Protein AF-A0A077ZBS2-F1 (afdb_monomer)

Mean predicted aligned error: 21.0 Å

pLDDT: mean 83.98, std 20.36, range [21.75, 98.75]

Secondary structure (DSSP, 8-state):
--------------------------------------TTGGGTS-S--TT-TT----BTTB--SSPPPGGGEEE-TTSS-EEEHHHHHHHHHHHHHHHHTT--EEEEE----HHHHHHHHHHHHHHHHHHH---HHHHHHHHTTTSPPTT--GGGGT-EEEEEEHHHHHH-TT--S-GGGGGSHHHHHHHHHGGGGTEEEEE-TT-HHHHSS--EEEEEEE----HHHHHHHHHHH------S-------HHHHHHHHHHHHHHHHHHH---HHHHHHHHHHHHTTTTSHHHHHH--SS-PBP-TT--EEEEEEEEEETTEEEEEEEEEE--SSHHHHHHHHHHHHHH--SS-TTTTHHHHT-SSHHHHHHHHHHTT--S-TTHHHHHHTSTTGGGSTTS---------GGGTT-BPPPGGGGGS--EEETTEEE-EEEE---HHHHTSB--SEEEE--SS---HHHHHHHHHH-SS-EEEEEE-SSS-THHHHHHHHHHHHHT-SEEEEPSS--HHHHHHHHTT--S-EEEEE-STT---HHHHHTT--EEEE--GGGHHHHHHHHHHH-TTS-EEEE--SSHHHHHHHHHTT-SEEEE-PPPHHHHHHHHHHHHHHHHHHHTT-

Foldseek 3Di:
DDDDDDDDDDDDDDDDDDDDDDDDDDDDDDDDPDPDPPPPLVVLFPPDDCPPLQNDDFAQVHFAPDFDDPVQWDDAPVNPAIFGVVQRVLVVVVQVVLVVVVFRKDWPYFADALVRLVVVLVVQLVCCCVVVVDDSVVSNVVSVQPRPHRRRDPSRSSFKIFMGGPVLCVVCVPPSWDLVSCVPPSLVVCQVCVVVSQKHQPADDPCCVPRVHHRTSRIIGGHPRDVSNVVVVVCVVPVPPDDPPDPPLQPLVSLCVVCLVLLVVLCVVQVFFSLLLVLQLCVQCVSLPNCCCVVQVQSRQAADDDPADWDWDWDWAQDPNDTDIDITTGGGDPHNSVNSVVVSVCLCQPDPVDRCLNVQLSPDLALLSNLVSCLVSCVGPDNCRSVSSVPDPCRCSRVPVPPCPPDDDDPVQPLAFEDDPLLVLFQADQFPNQGFSEEEEDLDLVNQLRYPHQEYEDDDPDADDLVSLLSSLVSHPHAYEEEQEEPVRFDPSSLVSLLSSVVSPHQEYEYEPPYDLNRLLSNQVRHPHAYEYEDQALPDPCVSNVVSRHQEYEYDNAPCQLVSLLSVCVVPVPRAYEYAQDDDSVSNNSNSVSPHNHYYYYTDDPVVSVVVVVVVVVVVVVVVVVD

Radius of gyration: 32.4 Å; Cα contacts (8 Å, |Δi|>4): 989; chains: 1; bounding box: 86×90×88 Å

Organism: Trichuris trichiura (NCBI:txid36087)

InterPro domains:
  IPR002901 Mannosyl-glycoprotein endo-beta-N-acetylglucosamidase-like domain [PF01832] (260-391)
  IPR002901 Mannosyl-glycoprotein endo-beta-N-acetylglucosamidase-like domain [SM00047] (241-404)
  IPR003709 D-alanyl-D-alanine carboxypeptidase-like, core domain [PF02557] (81-223)
  IPR009045 Peptidase M74/Hedgehog-like, zinc-binding domain superfamily [G3DSA:3.30.1380.10] (25-236)
  IPR009045 Peptidase M74/Hedgehog-like, zinc-binding domain superfamily [SSF55166] (77-223)
  IPR013785 Aldolase-type TIM barrel [G3DSA:3.20.20.70] (489-603)
  IPR051056 Glycosyl Hydrolase Family 73 [PTHR33308] (116-391)
  IPR058193 D-alanyl-D-alanine carboxypeptidase/YodJ, core domain [cd14852] (56-223)

Nearest PDB structures (foldseek):
  5t1q-assembly4_D  TM=8.825E-01  e=8.436E-10  Staphylococcus aureus subsp. aureus NCTC 8325
  7qfu-assembly1_A  TM=8.428E-01  e=2.401E-10  Enterococcus faecalis
  5t1q-assembly1_A  TM=7.870E-01  e=9.410E-10  Staphylococcus aureus subsp. aureus NCTC 8325
  5t1q-assembly3_C  TM=7.634E-01  e=5.709E-09  Staphylococcus aureus subsp. aureus NCTC 8325
  2ze3-assembly1_A-2  TM=6.224E-01  e=8.104E-05  Deinococcus ficus

Structure (mmCIF, N/CA/C/O backbone):
data_AF-A0A077ZBS2-F1
#
_entry.id   AF-A0A077ZBS2-F1
#
loop_
_atom_site.group_PDB
_atom_site.id
_atom_site.type_symbol
_atom_site.label_atom_id
_atom_site.label_alt_id
_atom_site.label_comp_id
_atom_site.label_asym_id
_atom_site.label_entity_id
_atom_site.label_seq_id
_atom_site.pdbx_PDB_ins_code
_atom_site.Cartn_x
_atom_site.Cartn_y
_atom_site.Cartn_z
_atom_site.occupancy
_atom_site.B_iso_or_equiv
_atom_site.auth_seq_id
_atom_site.auth_comp_id
_atom_site.auth_asym_id
_atom_site.auth_atom_id
_atom_site.pdbx_PDB_model_num
ATOM 1 N N . MET A 1 1 ? 46.038 -53.510 47.539 1.00 39.44 1 MET A N 1
ATOM 2 C CA . MET A 1 1 ? 45.822 -54.954 47.309 1.00 39.44 1 MET A CA 1
ATOM 3 C C . MET A 1 1 ? 44.374 -55.144 46.919 1.00 39.44 1 MET A C 1
ATOM 5 O O . MET A 1 1 ? 43.534 -54.918 47.767 1.00 39.44 1 MET A O 1
ATOM 9 N N . PHE A 1 2 ? 44.117 -55.435 45.649 1.00 35.22 2 PHE A N 1
ATOM 10 C CA . PHE A 1 2 ? 43.064 -56.313 45.121 1.00 35.22 2 PHE A CA 1
ATOM 11 C C . PHE A 1 2 ? 43.125 -56.133 43.606 1.00 35.22 2 PHE A C 1
ATOM 13 O O . PHE A 1 2 ? 42.607 -55.172 43.049 1.00 35.22 2 PHE A O 1
ATOM 20 N N . GLY A 1 3 ? 43.905 -57.006 42.976 1.00 30.44 3 GLY A N 1
ATOM 21 C CA . GLY A 1 3 ? 43.843 -57.220 41.541 1.00 30.44 3 GLY A CA 1
ATOM 22 C C . GLY A 1 3 ? 42.820 -58.306 41.233 1.00 30.44 3 GLY A C 1
ATOM 23 O O . GLY A 1 3 ? 42.600 -59.183 42.061 1.00 30.44 3 GLY A O 1
ATOM 24 N N . MET A 1 4 ? 42.250 -58.247 40.036 1.00 32.66 4 MET A N 1
ATOM 25 C CA . MET A 1 4 ? 41.987 -59.394 39.164 1.00 32.66 4 MET A CA 1
ATOM 26 C C . MET A 1 4 ? 41.850 -58.826 37.744 1.00 32.66 4 MET A C 1
ATOM 28 O O . MET A 1 4 ? 41.100 -57.881 37.546 1.00 32.66 4 MET A O 1
ATOM 32 N N . THR A 1 5 ? 42.764 -59.104 36.819 1.00 33.19 5 THR A N 1
ATOM 33 C CA . THR A 1 5 ? 42.961 -60.310 35.987 1.00 33.19 5 THR A CA 1
ATOM 34 C C . THR A 1 5 ? 42.379 -60.084 34.593 1.00 33.19 5 THR A C 1
ATOM 36 O O . THR A 1 5 ? 41.222 -59.724 34.416 1.00 33.19 5 THR A O 1
ATOM 39 N N . ALA A 1 6 ? 43.264 -60.288 33.624 1.00 26.20 6 ALA A N 1
ATOM 40 C CA . ALA A 1 6 ? 43.122 -60.102 32.196 1.00 26.20 6 ALA A CA 1
ATOM 41 C C . ALA A 1 6 ? 42.050 -60.979 31.530 1.00 26.20 6 ALA A C 1
ATOM 43 O O . ALA A 1 6 ? 41.857 -62.132 31.911 1.00 26.20 6 ALA A O 1
ATOM 44 N N . TYR A 1 7 ? 41.510 -60.469 30.421 1.00 33.09 7 TYR A N 1
ATOM 45 C CA . TYR A 1 7 ? 41.314 -61.261 29.210 1.00 33.09 7 TYR A CA 1
ATOM 46 C C . TYR A 1 7 ? 41.851 -60.483 28.007 1.00 33.09 7 TYR A C 1
ATOM 48 O O . TYR A 1 7 ? 41.494 -59.335 27.756 1.00 33.09 7 TYR A O 1
ATOM 56 N N . SER A 1 8 ? 42.768 -61.139 27.313 1.00 26.06 8 SER A N 1
ATOM 57 C CA . SER A 1 8 ? 43.340 -60.803 26.021 1.00 26.06 8 SER A CA 1
ATOM 58 C C . SER A 1 8 ? 42.460 -61.365 24.902 1.00 26.06 8 SER A C 1
ATOM 60 O O . SER A 1 8 ? 41.898 -62.445 25.061 1.00 26.06 8 SER A O 1
ATOM 62 N N . LEU A 1 9 ? 42.407 -60.684 23.754 1.00 34.00 9 LEU A N 1
ATOM 63 C CA . LEU A 1 9 ? 42.517 -61.303 22.426 1.00 34.00 9 LEU A CA 1
ATOM 64 C C . LEU A 1 9 ? 42.665 -60.220 21.349 1.00 34.00 9 LEU A C 1
ATOM 66 O O . LEU A 1 9 ? 41.910 -59.257 21.270 1.00 34.00 9 LEU A O 1
ATOM 70 N N . PHE A 1 10 ? 43.721 -60.405 20.569 1.00 29.02 10 PHE A N 1
ATOM 71 C CA . PHE A 1 10 ? 44.220 -59.579 19.484 1.00 29.02 10 PHE A CA 1
ATOM 72 C C . PHE A 1 10 ? 43.333 -59.675 18.237 1.00 29.02 10 PHE A C 1
ATOM 74 O O . PHE A 1 10 ? 42.985 -60.783 17.849 1.00 29.02 10 PHE A O 1
ATOM 81 N N . TYR A 1 11 ? 43.119 -58.553 17.544 1.00 34.97 11 TYR A N 1
ATOM 82 C CA . TYR A 1 11 ? 43.213 -58.474 16.081 1.00 34.97 11 TYR A CA 1
ATOM 83 C C . TYR A 1 11 ? 43.724 -57.088 15.661 1.00 34.97 11 TYR A C 1
ATOM 85 O O . TYR A 1 11 ? 43.538 -56.085 16.344 1.00 34.97 11 TYR A O 1
ATOM 93 N N . SER A 1 12 ? 44.457 -57.104 14.556 1.00 28.23 12 SER A N 1
ATOM 94 C CA . SER A 1 12 ? 45.503 -56.184 14.123 1.00 28.23 12 SER A CA 1
ATOM 95 C C . SER A 1 12 ? 45.030 -55.205 13.031 1.00 28.23 12 SER A C 1
ATOM 97 O O . SER A 1 12 ? 44.610 -55.668 11.980 1.00 28.23 12 SER A O 1
ATOM 99 N N . THR A 1 13 ? 45.239 -53.892 13.263 1.00 32.81 13 THR A N 1
ATOM 100 C CA . THR A 1 13 ? 45.913 -52.874 12.385 1.00 32.81 13 THR A CA 1
ATOM 101 C C . THR A 1 13 ? 45.303 -52.416 11.033 1.00 32.81 13 THR A C 1
ATOM 103 O O . THR A 1 13 ? 44.650 -53.216 10.379 1.00 32.81 13 THR A O 1
ATOM 106 N N . PRO A 1 14 ? 45.735 -51.262 10.454 1.00 39.12 14 PRO A N 1
ATOM 107 C CA . PRO A 1 14 ? 45.693 -49.874 10.956 1.00 39.12 14 PRO A CA 1
ATOM 108 C C . PRO A 1 14 ? 45.236 -48.844 9.868 1.00 39.12 14 PRO A C 1
ATOM 110 O O . PRO A 1 14 ? 45.044 -49.211 8.716 1.00 39.12 14 PRO A O 1
ATOM 113 N N . ALA A 1 15 ? 45.222 -47.550 10.242 1.00 28.50 15 ALA A N 1
ATOM 114 C CA . ALA A 1 15 ? 45.200 -46.325 9.406 1.00 28.50 15 ALA A CA 1
ATOM 115 C C . ALA A 1 15 ? 43.906 -46.074 8.591 1.00 28.50 15 ALA A C 1
ATOM 117 O O . ALA A 1 15 ? 43.423 -46.944 7.888 1.00 28.50 15 ALA A O 1
ATOM 118 N N . GLU A 1 16 ? 43.249 -44.917 8.662 1.00 32.91 16 GLU A N 1
ATOM 119 C CA . GLU A 1 16 ? 43.798 -43.562 8.599 1.00 32.91 16 GLU A CA 1
ATOM 120 C C . GLU A 1 16 ? 42.868 -42.557 9.308 1.00 32.91 16 GLU A C 1
ATOM 122 O O . GLU A 1 16 ? 41.674 -42.788 9.500 1.00 32.91 16 GLU A O 1
ATOM 127 N N . SER A 1 17 ? 43.465 -41.457 9.746 1.00 29.67 17 SER A N 1
ATOM 128 C CA . SER A 1 17 ? 42.877 -40.338 10.473 1.00 29.67 17 SER A CA 1
ATOM 129 C C . SER A 1 17 ? 41.905 -39.505 9.635 1.00 29.67 17 SER A C 1
ATOM 131 O O . SER A 1 17 ? 42.261 -39.100 8.537 1.00 29.67 17 SER A O 1
ATOM 133 N N . ASP A 1 18 ? 40.766 -39.125 10.215 1.00 35.59 18 ASP A N 1
ATOM 134 C CA . ASP A 1 18 ? 40.392 -37.709 10.314 1.00 35.59 18 ASP A CA 1
ATOM 135 C C . ASP A 1 18 ? 39.262 -37.502 11.327 1.00 35.59 18 ASP A C 1
ATOM 137 O O . ASP A 1 18 ? 38.166 -38.055 11.238 1.00 35.59 18 ASP A O 1
ATOM 141 N N . ALA A 1 19 ? 39.558 -36.682 12.332 1.00 28.70 19 ALA A N 1
ATOM 142 C CA . ALA A 1 19 ? 38.617 -36.255 13.348 1.00 28.70 19 ALA A CA 1
ATOM 143 C C . ALA A 1 19 ? 37.724 -35.137 12.789 1.00 28.70 19 ALA A C 1
ATOM 145 O O . ALA A 1 19 ? 38.180 -34.010 12.590 1.00 28.70 19 ALA A O 1
ATOM 146 N N . LYS A 1 20 ? 36.427 -35.411 12.612 1.00 34.09 20 LYS A N 1
ATOM 147 C CA . LYS A 1 20 ? 35.388 -34.374 12.590 1.00 34.09 20 LYS A CA 1
ATOM 148 C C . LYS A 1 20 ? 34.246 -34.729 13.535 1.00 34.09 20 LYS A C 1
ATOM 150 O O . LYS A 1 20 ? 33.826 -35.873 13.659 1.00 34.09 20 LYS A O 1
ATOM 155 N N . LYS A 1 21 ? 33.850 -33.679 14.244 1.00 31.25 21 LYS A N 1
ATOM 156 C CA . LYS A 1 21 ? 32.998 -33.613 15.423 1.00 31.25 21 LYS A CA 1
ATOM 157 C C . LYS A 1 21 ? 31.549 -34.034 15.158 1.00 31.25 21 LYS A C 1
ATOM 159 O O . LYS A 1 21 ? 30.975 -33.680 14.137 1.00 31.25 21 LYS A O 1
ATOM 164 N N . GLU A 1 22 ? 31.016 -34.706 16.177 1.00 31.64 22 GLU A N 1
ATOM 165 C CA . GLU A 1 22 ? 29.666 -34.587 16.750 1.00 31.64 22 GLU A CA 1
ATOM 166 C C . GLU A 1 22 ? 28.455 -34.833 15.835 1.00 31.64 22 GLU A C 1
ATOM 168 O O . GLU A 1 22 ? 27.811 -33.937 15.303 1.00 31.64 22 GLU A O 1
ATOM 173 N N . THR A 1 23 ? 28.136 -36.127 15.743 1.00 25.89 23 THR A N 1
ATOM 174 C CA . THR A 1 23 ? 26.829 -36.750 16.033 1.00 25.89 23 THR A CA 1
ATOM 175 C C . THR A 1 23 ? 25.601 -35.840 16.158 1.00 25.89 23 THR A C 1
ATOM 177 O O . THR A 1 23 ? 25.339 -35.270 17.215 1.00 25.89 23 THR A O 1
ATOM 180 N N . ALA A 1 24 ? 24.735 -35.912 15.148 1.00 29.56 24 ALA A N 1
ATOM 181 C CA . ALA A 1 24 ? 23.289 -35.866 15.333 1.00 29.56 24 ALA A CA 1
ATOM 182 C C . ALA A 1 24 ? 22.710 -37.187 14.807 1.00 29.56 24 ALA A C 1
ATOM 184 O O . ALA A 1 24 ? 22.622 -37.420 13.601 1.00 29.56 24 ALA A O 1
ATOM 185 N N . THR A 1 25 ? 22.397 -38.093 15.733 1.00 28.70 25 THR A N 1
ATOM 186 C CA . THR A 1 25 ? 21.787 -39.390 15.441 1.00 28.70 25 THR A CA 1
ATOM 187 C C . THR A 1 25 ? 20.306 -39.212 15.119 1.00 28.70 25 THR A C 1
ATOM 189 O O . THR A 1 25 ? 19.567 -38.513 15.806 1.00 28.70 25 THR A O 1
ATOM 192 N N . THR A 1 26 ? 19.919 -39.896 14.051 1.00 23.81 26 THR A N 1
ATOM 193 C CA . THR A 1 26 ? 18.588 -40.210 13.534 1.00 23.81 26 THR A CA 1
ATOM 194 C C . THR A 1 26 ? 17.472 -40.388 14.567 1.00 23.81 26 THR A C 1
ATOM 196 O O . THR A 1 26 ? 17.553 -41.255 15.435 1.00 23.81 26 THR A O 1
ATOM 199 N N . TYR A 1 27 ? 16.355 -39.690 14.333 1.00 24.30 27 TYR A N 1
ATOM 200 C CA . TYR A 1 27 ? 15.020 -40.140 14.730 1.00 24.30 27 TYR A CA 1
ATOM 201 C C . TYR A 1 27 ? 14.360 -40.870 13.558 1.00 24.30 27 TYR A C 1
ATOM 203 O O . TYR A 1 27 ? 14.103 -40.297 12.500 1.00 24.30 27 TYR A O 1
ATOM 211 N N . SER A 1 28 ? 14.080 -42.150 13.761 1.00 21.75 28 SER A N 1
ATOM 212 C CA . SER A 1 28 ? 13.216 -42.972 12.920 1.00 21.75 28 SER A CA 1
ATOM 213 C C . SER A 1 28 ? 11.785 -42.915 13.456 1.00 21.75 28 SER A C 1
ATOM 215 O O . SER A 1 28 ? 11.540 -43.360 14.574 1.00 21.75 28 SER A O 1
ATOM 217 N N . PHE A 1 29 ? 10.841 -42.424 12.649 1.00 28.64 29 PHE A N 1
ATOM 218 C CA . PHE A 1 29 ? 9.406 -42.614 12.872 1.00 28.64 29 PHE A CA 1
ATOM 219 C C . PHE A 1 29 ? 8.811 -43.422 11.718 1.00 28.64 29 PHE A C 1
ATOM 221 O O . PHE A 1 29 ? 8.926 -43.067 10.544 1.00 28.64 29 PHE A O 1
ATOM 228 N N . GLU A 1 30 ? 8.197 -44.548 12.076 1.00 25.55 30 GLU A N 1
ATOM 229 C CA . GLU A 1 30 ? 7.508 -45.457 11.172 1.00 25.55 30 GLU A CA 1
ATOM 230 C C . GLU A 1 30 ? 6.378 -44.762 10.402 1.00 25.55 30 GLU A C 1
ATOM 232 O O . GLU A 1 30 ? 5.583 -43.989 10.943 1.00 25.55 30 GLU A O 1
ATOM 237 N N . LYS A 1 31 ? 6.264 -45.118 9.117 1.00 24.45 31 LYS A N 1
ATOM 238 C CA . LYS A 1 31 ? 5.138 -44.769 8.248 1.00 24.45 31 LYS A CA 1
ATOM 239 C C . LYS A 1 31 ? 3.832 -45.325 8.823 1.00 24.45 31 LYS A C 1
ATOM 241 O O . LYS A 1 31 ? 3.431 -46.443 8.495 1.00 24.45 31 LYS A O 1
ATOM 246 N N . LYS A 1 32 ? 3.081 -44.508 9.562 1.00 25.30 32 LYS A N 1
ATOM 247 C CA . LYS A 1 32 ? 1.627 -44.687 9.638 1.00 25.30 32 LYS A CA 1
ATOM 248 C C . LYS A 1 32 ? 1.040 -44.349 8.268 1.00 25.30 32 LYS A C 1
ATOM 250 O O . LYS A 1 32 ? 1.039 -43.199 7.840 1.00 25.30 32 LYS A O 1
ATOM 255 N N . LYS A 1 33 ? 0.553 -45.380 7.570 1.00 23.98 33 LYS A N 1
ATOM 256 C CA . LYS A 1 33 ? -0.346 -45.255 6.416 1.00 23.98 33 LYS A CA 1
ATOM 257 C C . LYS A 1 33 ? -1.625 -44.554 6.881 1.00 23.98 33 LYS A C 1
ATOM 259 O O . LYS A 1 33 ? -2.579 -45.209 7.285 1.00 23.98 33 LYS A O 1
ATOM 264 N N . THR A 1 34 ? -1.651 -43.229 6.840 1.00 26.81 34 THR A N 1
ATOM 265 C CA . THR A 1 34 ? -2.895 -42.468 6.920 1.00 26.81 34 THR A CA 1
ATOM 266 C C . THR A 1 34 ? -3.595 -42.576 5.573 1.00 26.81 34 THR A C 1
ATOM 268 O O . THR A 1 34 ? -3.091 -42.184 4.519 1.00 26.81 34 THR A O 1
ATOM 271 N N . THR A 1 35 ? -4.751 -43.221 5.607 1.00 25.19 35 THR A N 1
ATOM 272 C CA . THR A 1 35 ? -5.689 -43.396 4.507 1.00 25.19 35 THR A CA 1
ATOM 273 C C . THR A 1 35 ? -5.979 -42.033 3.885 1.00 25.19 35 THR A C 1
ATOM 275 O O . THR A 1 35 ? -6.612 -41.174 4.496 1.00 25.19 35 THR A O 1
ATOM 278 N N . LYS A 1 36 ? -5.477 -41.819 2.664 1.00 25.41 36 LYS A N 1
ATOM 279 C CA . LYS A 1 36 ? -5.755 -40.627 1.862 1.00 25.41 36 LYS A CA 1
ATOM 280 C C . LYS A 1 36 ? -7.270 -40.485 1.705 1.00 25.41 36 LYS A C 1
ATOM 282 O O . LYS A 1 36 ? -7.872 -41.190 0.899 1.00 25.41 36 LYS A O 1
ATOM 287 N N . LYS A 1 37 ? -7.880 -39.522 2.398 1.00 26.67 37 LYS A N 1
ATOM 288 C CA . LYS A 1 37 ? -9.138 -38.912 1.951 1.00 26.67 37 LYS A CA 1
ATOM 289 C C . LYS A 1 37 ? -8.839 -38.093 0.684 1.00 26.67 37 LYS A C 1
ATOM 291 O O . LYS A 1 37 ? -8.771 -36.876 0.729 1.00 26.67 37 LYS A O 1
ATOM 296 N N . LYS A 1 38 ? -8.600 -38.777 -0.441 1.00 30.08 38 LYS A N 1
ATOM 297 C CA . LYS A 1 38 ? -8.584 -38.184 -1.792 1.00 30.08 38 LYS A CA 1
ATOM 298 C C . LYS A 1 38 ? -9.937 -38.312 -2.508 1.00 30.08 38 LYS A C 1
ATOM 300 O O . LYS A 1 38 ? -10.078 -37.806 -3.608 1.00 30.08 38 LYS A O 1
ATOM 305 N N . ASN A 1 39 ? -10.959 -38.904 -1.885 1.00 32.72 39 ASN A N 1
ATOM 306 C CA . ASN A 1 39 ? -12.158 -39.321 -2.624 1.00 32.72 39 ASN A CA 1
ATOM 307 C C . ASN A 1 39 ? -13.323 -38.316 -2.671 1.00 32.72 39 ASN A C 1
ATOM 309 O O . ASN A 1 39 ? -14.302 -38.618 -3.339 1.00 32.72 39 ASN A O 1
ATOM 313 N N . ALA A 1 40 ? -13.267 -37.155 -2.005 1.00 32.34 40 ALA A N 1
ATOM 314 C CA . ALA A 1 40 ? -14.351 -36.165 -2.121 1.00 32.34 40 ALA A CA 1
ATOM 315 C C . ALA A 1 40 ? -14.147 -35.233 -3.328 1.00 32.34 40 ALA A C 1
ATOM 317 O O . ALA A 1 40 ? -15.024 -35.137 -4.177 1.00 32.34 40 ALA A O 1
ATOM 318 N N . VAL A 1 41 ? -12.956 -34.639 -3.469 1.00 31.73 41 VAL A N 1
ATOM 319 C CA . VAL A 1 41 ? -12.649 -33.726 -4.589 1.00 31.73 41 VAL A CA 1
ATOM 320 C C . VAL A 1 41 ? -12.609 -34.475 -5.926 1.00 31.73 41 VAL A C 1
ATOM 322 O O . VAL A 1 41 ? -13.090 -33.972 -6.929 1.00 31.73 41 VAL A O 1
ATOM 325 N N . GLN A 1 42 ? -12.114 -35.717 -5.944 1.00 34.97 42 GLN A N 1
ATOM 326 C CA . GLN A 1 42 ? -11.968 -36.494 -7.181 1.00 34.97 42 GLN A CA 1
ATOM 327 C C . GLN A 1 42 ? -13.301 -37.000 -7.760 1.00 34.97 42 GLN A C 1
ATOM 329 O O . GLN A 1 42 ? -13.344 -37.369 -8.925 1.00 34.97 42 GLN A O 1
ATOM 334 N N . LYS A 1 43 ? -14.384 -37.016 -6.967 1.00 32.91 43 LYS A N 1
ATOM 335 C CA . LYS A 1 43 ? -15.714 -37.483 -7.404 1.00 32.91 43 LYS A CA 1
ATOM 336 C C . LYS A 1 43 ? -16.548 -36.393 -8.093 1.00 32.91 43 LYS A C 1
ATOM 338 O O . LYS A 1 43 ? -17.609 -36.694 -8.622 1.00 32.91 43 LYS A O 1
ATOM 343 N N . ALA A 1 44 ? -16.071 -35.152 -8.030 1.00 39.00 44 ALA A N 1
ATOM 344 C CA . ALA A 1 44 ? -16.718 -33.944 -8.534 1.00 39.00 44 ALA A CA 1
ATOM 345 C C . ALA A 1 44 ? -16.074 -33.425 -9.838 1.00 39.00 44 ALA A C 1
ATOM 347 O O . ALA A 1 44 ? -16.626 -32.564 -10.519 1.00 39.00 44 ALA A O 1
ATOM 348 N N . LEU A 1 45 ? -14.895 -33.948 -10.188 1.00 44.38 45 LEU A N 1
ATOM 349 C CA . LEU A 1 45 ? -14.229 -33.632 -11.445 1.00 44.38 45 LEU A CA 1
ATOM 350 C C . LEU A 1 45 ? -14.933 -34.384 -12.585 1.00 44.38 45 LEU A C 1
ATOM 352 O O . LEU A 1 45 ? -15.212 -35.573 -12.409 1.00 44.38 45 LEU A O 1
ATOM 356 N N . PRO A 1 46 ? -15.211 -33.752 -13.743 1.00 51.59 46 PRO A N 1
ATOM 357 C CA . PRO A 1 46 ? -15.571 -34.500 -14.938 1.00 51.59 46 PRO A CA 1
ATOM 358 C C . PRO A 1 46 ? -14.480 -35.534 -15.223 1.00 51.59 46 PRO A C 1
ATOM 360 O O . PRO A 1 46 ? -13.296 -35.276 -14.963 1.00 51.59 46 PRO A O 1
ATOM 363 N N . ASP A 1 47 ? -14.878 -36.687 -15.768 1.00 58.50 47 ASP A N 1
ATOM 364 C CA . ASP A 1 47 ? -13.924 -37.609 -16.378 1.00 58.50 47 ASP A CA 1
ATOM 365 C C . ASP A 1 47 ? -13.113 -36.802 -17.394 1.00 58.50 47 ASP A C 1
ATOM 367 O O . ASP A 1 47 ? -13.640 -36.308 -18.388 1.00 58.50 47 ASP A O 1
ATOM 371 N N . SER A 1 48 ? -11.848 -36.588 -17.064 1.00 57.91 48 SER A N 1
ATOM 372 C CA . SER A 1 48 ? -10.933 -35.729 -17.801 1.00 57.91 48 SER A CA 1
ATOM 373 C C . SER A 1 48 ? -9.633 -36.489 -17.975 1.00 57.91 48 SER A C 1
ATOM 375 O O . SER A 1 48 ? -9.112 -37.115 -17.044 1.00 57.91 48 SER A O 1
ATOM 377 N N . ASN A 1 49 ? -9.122 -36.474 -19.195 1.00 64.25 49 ASN A N 1
ATOM 378 C CA . ASN A 1 49 ? -7.805 -36.977 -19.517 1.00 64.25 49 ASN A CA 1
ATOM 379 C C . ASN A 1 49 ? -6.856 -35.781 -19.587 1.00 64.25 49 ASN A C 1
ATOM 381 O O . ASN A 1 49 ? -7.171 -34.764 -20.192 1.00 64.25 49 ASN A O 1
ATOM 385 N N . ALA A 1 50 ? -5.654 -35.904 -19.025 1.00 65.38 50 ALA A N 1
ATOM 386 C CA . ALA A 1 50 ? -4.622 -34.878 -19.192 1.00 65.38 50 ALA A CA 1
ATOM 387 C C . ALA A 1 50 ? -4.281 -34.613 -20.678 1.00 65.38 50 ALA A C 1
ATOM 389 O O . ALA A 1 50 ? -3.714 -33.576 -20.997 1.00 65.38 50 ALA A O 1
ATOM 390 N N . ASN A 1 51 ? -4.654 -35.537 -21.572 1.00 69.50 51 ASN A N 1
ATOM 391 C CA . ASN A 1 51 ? -4.521 -35.414 -23.023 1.00 69.50 51 ASN A CA 1
ATOM 392 C C . ASN A 1 51 ? -5.756 -34.809 -23.719 1.00 69.50 51 ASN A C 1
ATOM 394 O O . ASN A 1 51 ? -5.813 -34.810 -24.951 1.00 69.50 51 ASN A O 1
ATOM 398 N N . ASP A 1 52 ? -6.767 -34.350 -22.977 1.00 82.50 52 ASP A N 1
ATOM 399 C CA . ASP A 1 52 ? -7.926 -33.692 -23.575 1.00 82.50 52 ASP A CA 1
ATOM 400 C C . ASP A 1 52 ? -7.484 -32.408 -24.278 1.00 82.50 52 ASP A C 1
ATOM 402 O O . ASP A 1 52 ? -6.673 -31.632 -23.769 1.00 82.50 52 ASP A O 1
ATOM 406 N N . TRP A 1 53 ? -8.034 -32.169 -25.468 1.00 85.94 53 TRP A N 1
ATOM 407 C CA . TRP A 1 53 ? -7.623 -31.058 -26.329 1.00 85.94 53 TRP A CA 1
ATOM 408 C C . TRP A 1 53 ? -7.762 -29.687 -25.649 1.00 85.94 53 TRP A C 1
ATOM 410 O O . TRP A 1 53 ? -6.990 -28.781 -25.945 1.00 85.94 53 TRP A O 1
ATOM 420 N N . ASN A 1 54 ? -8.715 -29.547 -24.724 1.00 86.00 54 ASN A N 1
ATOM 421 C CA . ASN A 1 54 ? -8.970 -28.335 -23.947 1.00 86.00 54 ASN A CA 1
ATOM 422 C C . ASN A 1 54 ? -8.173 -28.258 -22.631 1.00 86.00 54 ASN A C 1
ATOM 424 O O . ASN A 1 54 ? -8.285 -27.265 -21.921 1.00 86.00 54 ASN A O 1
ATOM 428 N N . LEU A 1 55 ? -7.399 -29.291 -22.280 1.00 85.75 55 LEU A N 1
ATOM 429 C CA . LEU A 1 55 ? -6.535 -29.332 -21.092 1.00 85.75 55 LEU A CA 1
ATOM 430 C C . LEU A 1 55 ? -5.043 -29.285 -21.447 1.00 85.75 55 LEU A C 1
ATOM 432 O O . LEU A 1 55 ? -4.196 -29.449 -20.569 1.00 85.75 55 LEU A O 1
ATOM 436 N N . VAL A 1 56 ? -4.716 -29.023 -22.720 1.00 87.81 56 VAL A N 1
ATOM 437 C CA . VAL A 1 56 ? -3.337 -28.788 -23.155 1.00 87.81 56 VAL A CA 1
ATOM 438 C C . VAL A 1 56 ? -2.712 -27.671 -22.317 1.00 87.81 56 VAL A C 1
ATOM 440 O O . VAL A 1 56 ? -3.214 -26.546 -22.271 1.00 87.81 56 VAL A O 1
ATOM 443 N N . LEU A 1 57 ? -1.616 -28.005 -21.638 1.00 88.25 57 LEU A N 1
ATOM 444 C CA . LEU A 1 57 ? -0.895 -27.088 -20.770 1.00 88.25 57 LEU A CA 1
ATOM 445 C C . LEU A 1 57 ? 0.247 -26.446 -21.552 1.00 88.25 57 LEU A C 1
ATOM 447 O O . LEU A 1 57 ? 1.223 -27.111 -21.893 1.00 88.25 57 LEU A O 1
ATOM 451 N N . VAL A 1 58 ? 0.136 -25.144 -21.791 1.00 89.69 58 VAL A N 1
ATOM 452 C CA . VAL A 1 58 ? 1.185 -24.325 -22.403 1.00 89.69 58 VAL A CA 1
ATOM 453 C C . VAL A 1 58 ? 1.530 -23.199 -21.428 1.00 89.69 58 VAL A C 1
ATOM 455 O O . VAL A 1 58 ? 0.685 -22.749 -20.662 1.00 89.69 58 VAL A O 1
ATOM 458 N N . GLY A 1 59 ? 2.793 -22.799 -21.369 1.00 88.81 59 GLY A N 1
ATOM 459 C CA . GLY A 1 59 ? 3.261 -21.730 -20.483 1.00 88.81 59 GLY A CA 1
ATOM 460 C C . GLY A 1 59 ? 4.773 -21.795 -20.301 1.00 88.81 59 GLY A C 1
ATOM 461 O O . GLY A 1 59 ? 5.392 -22.688 -20.865 1.00 88.81 59 GLY A O 1
ATOM 462 N N . PRO A 1 60 ? 5.403 -20.958 -19.458 1.00 85.12 60 PRO A N 1
ATOM 463 C CA . PRO A 1 60 ? 6.867 -20.810 -19.399 1.00 85.12 60 PRO A CA 1
ATOM 464 C C . PRO A 1 60 ? 7.679 -22.099 -19.169 1.00 85.12 60 PRO A C 1
ATOM 466 O O . PRO A 1 60 ? 8.863 -22.154 -19.485 1.00 85.12 60 PRO A O 1
ATOM 469 N N . LYS A 1 61 ? 7.059 -23.145 -18.605 1.00 86.62 61 LYS A N 1
ATOM 470 C CA . LYS A 1 61 ? 7.678 -24.462 -18.359 1.00 86.62 61 LYS A CA 1
ATOM 471 C C . LYS A 1 61 ? 7.199 -25.563 -19.316 1.00 86.62 61 LYS A C 1
ATOM 473 O O . LYS A 1 61 ? 7.737 -26.664 -19.268 1.00 86.62 61 LYS A O 1
ATOM 478 N N . ASN A 1 62 ? 6.203 -25.289 -20.159 1.00 89.19 62 ASN A N 1
ATOM 479 C CA . ASN A 1 62 ? 5.544 -26.263 -21.027 1.00 89.19 62 ASN A CA 1
ATOM 480 C C . ASN A 1 62 ? 5.423 -25.687 -22.443 1.00 89.19 62 ASN A C 1
ATOM 482 O O . ASN A 1 62 ? 4.559 -24.854 -22.718 1.00 89.19 62 ASN A O 1
ATOM 486 N N . LYS A 1 63 ? 6.314 -26.126 -23.336 1.00 92.62 63 LYS A N 1
ATOM 487 C CA . LYS A 1 63 ? 6.270 -25.759 -24.753 1.00 92.62 63 LYS A CA 1
ATOM 488 C C . LYS A 1 63 ? 5.115 -26.488 -25.437 1.00 92.62 63 LYS A C 1
ATOM 490 O O . LYS A 1 63 ? 4.908 -27.671 -25.178 1.00 92.62 63 LYS A O 1
ATOM 495 N N . ILE A 1 64 ? 4.404 -25.812 -26.331 1.00 92.50 64 ILE A N 1
ATOM 496 C CA . ILE A 1 64 ? 3.367 -26.431 -27.151 1.00 92.50 64 ILE A CA 1
ATOM 497 C C . ILE A 1 64 ? 3.974 -27.519 -28.049 1.00 92.50 64 ILE A C 1
ATOM 499 O O . ILE A 1 64 ? 4.991 -27.304 -28.711 1.00 92.50 64 ILE A O 1
ATOM 503 N N . GLU A 1 65 ? 3.351 -28.698 -28.066 1.00 88.38 65 GLU A N 1
ATOM 504 C CA . GLU A 1 65 ? 3.776 -29.813 -28.923 1.00 88.38 65 GLU A CA 1
ATOM 505 C C . GLU A 1 65 ? 3.280 -29.649 -30.365 1.00 88.38 65 GLU A C 1
ATOM 507 O O . GLU A 1 65 ? 3.999 -29.959 -31.316 1.0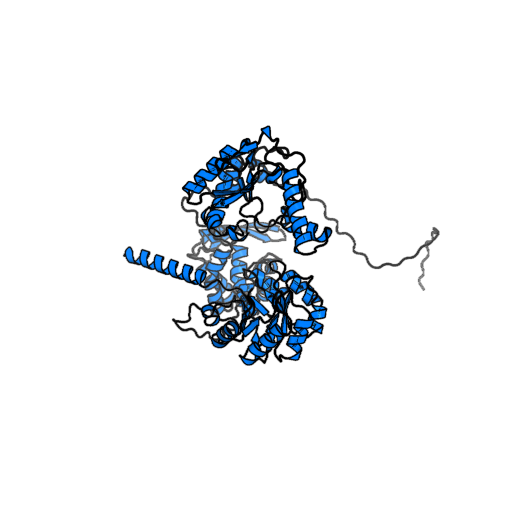0 88.38 65 GLU A O 1
ATOM 512 N N . LYS A 1 66 ? 2.042 -29.168 -30.529 1.00 88.62 66 LYS A N 1
ATOM 513 C CA . LYS A 1 66 ? 1.391 -28.949 -31.821 1.00 88.62 66 LYS A CA 1
ATOM 514 C C . LYS A 1 66 ? 0.407 -27.783 -31.730 1.00 88.62 66 LYS A C 1
ATOM 516 O O . LYS A 1 66 ? -0.441 -27.766 -30.841 1.00 88.62 66 LYS A O 1
ATOM 521 N N . GLU A 1 67 ? 0.505 -26.848 -32.668 1.00 91.50 67 GLU A N 1
ATOM 522 C CA . GLU A 1 67 ? -0.453 -25.749 -32.821 1.00 91.50 67 GLU A CA 1
ATOM 523 C C . GLU A 1 67 ? -1.819 -26.254 -33.300 1.00 91.50 67 GLU A C 1
ATOM 525 O O . GLU A 1 67 ? -1.928 -27.315 -33.932 1.00 91.50 67 GLU A O 1
ATOM 530 N N . VAL A 1 68 ? -2.871 -25.480 -33.024 1.00 91.62 68 VAL A N 1
ATOM 531 C CA . VAL A 1 68 ? -4.171 -25.718 -33.663 1.00 91.62 68 VAL A CA 1
ATOM 532 C C . VAL A 1 68 ? -4.006 -25.617 -35.181 1.00 91.62 68 VAL A C 1
ATOM 534 O O . VAL A 1 68 ? -3.328 -24.728 -35.693 1.00 91.62 68 VAL A O 1
ATOM 537 N N . ALA A 1 69 ? -4.574 -26.575 -35.914 1.00 90.31 69 ALA A N 1
ATOM 538 C CA . ALA A 1 69 ? -4.461 -26.573 -37.366 1.00 90.31 69 ALA A CA 1
ATOM 539 C C . ALA A 1 69 ? -5.227 -25.381 -37.948 1.00 90.31 69 ALA A C 1
ATOM 541 O O . ALA A 1 69 ? -6.337 -25.093 -37.507 1.00 90.31 69 ALA A O 1
ATOM 542 N N . GLU A 1 70 ? -4.692 -24.756 -38.995 1.00 91.06 70 GLU A N 1
ATOM 543 C CA . GLU A 1 70 ? -5.345 -23.632 -39.683 1.00 91.06 70 GLU A CA 1
ATOM 544 C C . GLU A 1 70 ? -6.780 -23.976 -40.124 1.00 91.06 70 GLU A C 1
ATOM 546 O O . GLU A 1 70 ? -7.696 -23.175 -39.979 1.00 91.06 70 GLU A O 1
ATOM 551 N N . SER A 1 71 ? -7.020 -25.226 -40.541 1.00 93.25 71 SER A N 1
ATOM 552 C CA . SER A 1 71 ? -8.350 -25.734 -40.908 1.00 93.25 71 SER A CA 1
ATOM 553 C C . SER A 1 71 ? -9.344 -25.853 -39.743 1.00 93.25 71 SER A C 1
ATOM 555 O O . SER A 1 71 ? -10.513 -26.145 -39.975 1.00 93.25 71 SER A O 1
ATOM 557 N N . GLN A 1 72 ? -8.879 -25.739 -38.498 1.00 95.31 72 GLN A N 1
ATOM 558 C CA . GLN A 1 72 ? -9.704 -25.761 -37.288 1.00 95.31 72 GLN A CA 1
ATOM 559 C C . GLN A 1 72 ? -9.935 -24.36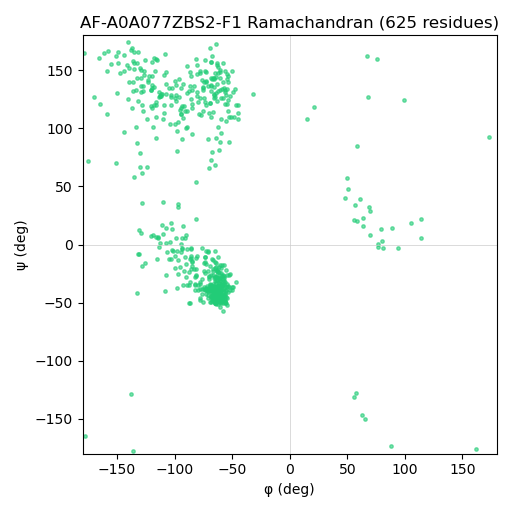4 -36.715 1.00 95.31 72 GLN A C 1
ATOM 561 O O . GLN A 1 72 ? -10.692 -24.247 -35.753 1.00 95.31 72 GLN A O 1
ATOM 566 N N . LEU A 1 73 ? -9.313 -23.326 -37.275 1.00 97.25 73 LEU A N 1
ATOM 567 C CA . LEU A 1 73 ? -9.545 -21.949 -36.867 1.00 97.25 73 LEU A CA 1
ATOM 568 C C . LEU A 1 73 ? -10.828 -21.407 -37.499 1.00 97.25 73 LEU A C 1
ATOM 570 O O . LEU A 1 73 ? -11.183 -21.740 -38.630 1.00 97.25 73 LEU A O 1
ATOM 574 N N . THR A 1 74 ? -11.519 -20.541 -36.769 1.00 97.12 74 THR A N 1
ATOM 575 C CA . THR A 1 74 ? -12.633 -19.748 -37.289 1.00 97.12 74 THR A CA 1
ATOM 576 C C . THR A 1 74 ? -12.503 -18.307 -36.818 1.00 97.12 74 THR A C 1
ATOM 578 O O . THR A 1 74 ? -11.911 -18.052 -35.770 1.00 97.12 74 THR A O 1
ATOM 581 N N . THR A 1 75 ? -13.016 -17.369 -37.610 1.00 97.56 75 THR A N 1
ATOM 582 C CA . THR A 1 75 ? -12.993 -15.938 -37.289 1.00 97.56 75 THR A CA 1
ATOM 583 C C . THR A 1 75 ? -14.222 -15.583 -36.455 1.00 97.56 75 THR A C 1
ATOM 585 O O . THR A 1 75 ? -15.331 -15.983 -36.808 1.00 97.56 75 THR A O 1
ATOM 588 N N . LEU A 1 76 ? -14.015 -14.849 -35.362 1.00 96.06 76 LEU A N 1
ATOM 589 C CA . LEU A 1 76 ? -15.069 -14.340 -34.481 1.00 96.06 76 LEU A CA 1
ATOM 590 C C . LEU A 1 76 ? -15.906 -13.240 -35.163 1.00 96.06 76 LEU A C 1
ATOM 592 O O . LEU A 1 76 ? -15.526 -12.705 -36.208 1.00 96.06 76 LEU A O 1
ATOM 596 N N . SER A 1 77 ? -17.028 -12.854 -34.548 1.00 92.75 77 SER A N 1
ATOM 597 C CA . SER A 1 77 ? -17.947 -11.818 -35.055 1.00 92.75 77 SER A CA 1
ATOM 598 C C . SER A 1 77 ? -17.304 -10.436 -35.245 1.00 92.75 77 SER A C 1
ATOM 600 O O . SER A 1 77 ? -17.835 -9.604 -35.984 1.00 92.75 77 SER A O 1
ATOM 602 N N . ASP A 1 78 ? -16.142 -10.187 -34.633 1.00 90.75 78 ASP A N 1
ATOM 603 C CA . ASP A 1 78 ? -15.357 -8.965 -34.841 1.00 90.75 78 ASP A CA 1
ATOM 604 C C . ASP A 1 78 ? -14.645 -8.904 -36.210 1.00 90.75 78 ASP A C 1
ATOM 606 O O . ASP A 1 7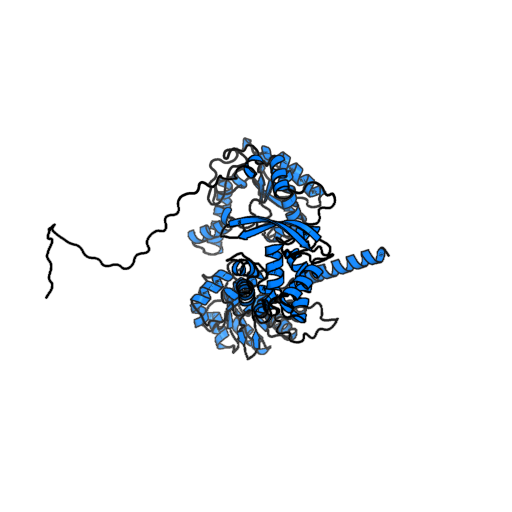8 ? -14.078 -7.873 -36.570 1.00 90.75 78 ASP A O 1
ATOM 610 N N . ASN A 1 79 ? -14.711 -9.982 -37.002 1.00 90.44 79 ASN A N 1
ATOM 611 C CA . ASN A 1 79 ? -14.097 -10.130 -38.327 1.00 90.44 79 ASN A CA 1
ATOM 612 C C . ASN A 1 79 ? -12.569 -9.943 -38.357 1.00 90.44 79 ASN A C 1
ATOM 614 O O . ASN A 1 79 ? -12.002 -9.683 -39.421 1.00 90.44 79 ASN A O 1
ATOM 618 N N . SER A 1 80 ? -11.896 -10.083 -37.217 1.00 92.31 80 SER A N 1
ATOM 619 C CA . SER A 1 80 ? -10.459 -9.830 -37.085 1.00 92.31 80 SER A CA 1
ATOM 620 C C . SER A 1 80 ? -9.718 -10.938 -36.344 1.00 92.31 80 SER A C 1
ATOM 622 O O . SER A 1 80 ? -8.651 -11.359 -36.790 1.00 92.3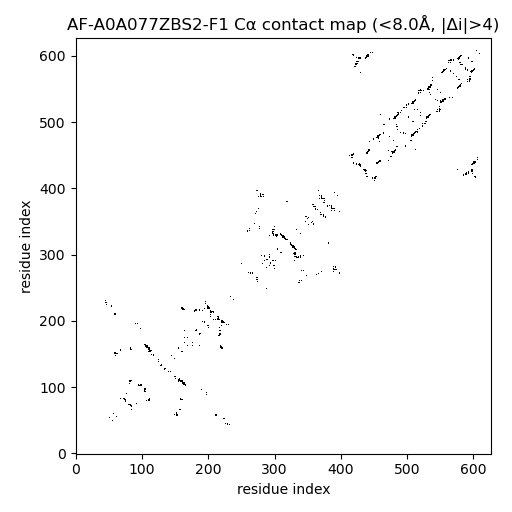1 80 SER A O 1
ATOM 624 N N . HIS A 1 81 ? -10.292 -11.466 -35.266 1.00 97.19 81 HIS A N 1
ATOM 625 C CA . HIS A 1 81 ? -9.631 -12.437 -34.409 1.00 97.19 81 HIS A CA 1
ATOM 626 C C . HIS A 1 81 ? -10.078 -13.860 -34.730 1.00 97.19 81 HIS A C 1
ATOM 628 O O . HIS A 1 81 ? -11.249 -14.126 -35.001 1.00 97.19 81 HIS A O 1
ATOM 634 N N . GLN A 1 82 ? -9.124 -14.791 -34.693 1.00 97.75 82 GLN A N 1
ATOM 635 C CA . GLN A 1 82 ? -9.378 -16.212 -34.906 1.00 97.75 82 GLN A CA 1
ATOM 636 C C . GLN A 1 82 ? -9.223 -17.000 -33.610 1.00 97.75 82 GLN A C 1
ATOM 638 O O . GLN A 1 82 ? -8.358 -16.703 -32.787 1.00 97.75 82 GLN A O 1
ATOM 643 N N . VAL A 1 83 ? -10.038 -18.035 -33.451 1.00 98.00 83 VAL A N 1
ATOM 644 C CA . VAL A 1 83 ? -9.986 -18.987 -32.335 1.00 98.00 83 VAL A CA 1
ATOM 645 C C . VAL A 1 83 ? -10.169 -20.403 -32.860 1.00 98.00 83 VAL A C 1
ATOM 647 O O . VAL A 1 83 ? -10.553 -20.602 -34.014 1.00 98.00 83 VAL A O 1
ATOM 650 N N . ASP A 1 84 ? -9.929 -21.406 -32.019 1.00 97.06 84 ASP A N 1
ATOM 651 C CA . ASP A 1 84 ? -10.358 -22.764 -32.332 1.00 97.06 84 ASP A CA 1
ATOM 652 C C . ASP A 1 84 ? -11.880 -22.790 -32.543 1.00 97.06 84 ASP A C 1
ATOM 654 O O . ASP A 1 84 ? -12.658 -22.368 -31.686 1.00 97.06 84 ASP A O 1
ATOM 658 N N . SER A 1 85 ? -12.318 -23.307 -33.689 1.00 96.62 85 SER A N 1
ATOM 659 C CA . SER A 1 85 ? -13.732 -23.397 -34.074 1.00 96.62 85 SER A CA 1
ATOM 660 C C . SER A 1 85 ? -14.621 -24.060 -33.022 1.00 96.62 85 SER A C 1
ATOM 662 O O . SER A 1 85 ? -15.814 -23.767 -32.964 1.00 96.62 85 SER A O 1
ATOM 664 N N . ARG A 1 86 ? -14.054 -24.917 -32.165 1.00 95.19 86 ARG A N 1
ATOM 665 C CA . ARG A 1 86 ? -14.775 -25.594 -31.081 1.00 95.19 86 ARG A CA 1
ATOM 666 C C . ARG A 1 86 ? -15.177 -24.665 -29.938 1.00 95.19 86 ARG A C 1
ATOM 668 O O . ARG A 1 86 ? -16.115 -25.012 -29.233 1.00 95.19 86 ARG A O 1
ATOM 675 N N . ILE A 1 87 ? -14.498 -23.529 -29.757 1.00 95.69 87 ILE A N 1
ATOM 676 C CA . ILE A 1 87 ? -14.780 -22.575 -28.669 1.00 95.69 87 ILE A CA 1
ATOM 677 C C . ILE A 1 87 ? -15.552 -21.341 -29.136 1.00 95.69 87 ILE A C 1
ATOM 679 O O . ILE A 1 87 ? -16.052 -20.584 -28.311 1.00 95.69 87 ILE A O 1
ATOM 683 N N . ALA A 1 88 ? -15.653 -21.131 -30.453 1.00 96.38 88 ALA A N 1
ATOM 684 C CA . ALA A 1 88 ? -16.238 -19.922 -31.024 1.00 96.38 88 ALA A CA 1
ATOM 685 C C . ALA A 1 88 ? -17.679 -19.698 -30.553 1.00 96.38 88 ALA A C 1
ATOM 687 O O . ALA A 1 88 ? -18.008 -18.610 -30.104 1.00 96.38 88 ALA A O 1
ATOM 688 N N . LYS A 1 89 ? -18.519 -20.741 -30.568 1.00 95.38 89 LYS A N 1
ATOM 689 C CA . LYS A 1 89 ? -19.915 -20.637 -30.118 1.00 95.38 89 LYS A CA 1
ATOM 690 C C . LYS A 1 89 ? -20.022 -20.182 -28.659 1.00 95.38 89 LYS A C 1
ATOM 692 O O . LYS A 1 89 ? -20.803 -19.287 -28.363 1.00 95.38 89 LYS A O 1
ATOM 697 N N . ASP A 1 90 ? -19.229 -20.781 -27.777 1.00 95.50 90 ASP A N 1
ATOM 698 C CA . ASP A 1 90 ? -19.272 -20.475 -26.346 1.00 95.50 90 ASP A CA 1
ATOM 699 C C . ASP A 1 90 ? -18.737 -19.064 -26.063 1.00 95.50 90 ASP A C 1
ATOM 701 O O . ASP A 1 90 ? -19.248 -18.371 -25.186 1.00 95.50 90 ASP A O 1
ATOM 705 N N . TYR A 1 91 ? -17.740 -18.610 -26.832 1.00 97.25 91 TYR A N 1
ATOM 706 C CA . TYR A 1 91 ? -17.245 -17.238 -26.743 1.00 97.25 91 TYR A CA 1
ATOM 707 C C . TYR A 1 91 ? -18.280 -16.206 -27.212 1.00 97.25 91 TYR A C 1
ATOM 709 O O . TYR A 1 91 ? -18.454 -15.179 -26.563 1.00 97.25 91 TYR A O 1
ATOM 717 N N . GLU A 1 92 ? -18.976 -16.462 -28.321 1.00 97.75 92 GLU A N 1
ATOM 718 C CA . GLU A 1 92 ? -20.006 -15.547 -28.829 1.00 97.75 92 GLU A CA 1
ATOM 719 C C . GLU A 1 92 ? -21.180 -15.431 -27.841 1.00 97.75 92 GLU A C 1
ATOM 721 O O . GLU A 1 92 ? -21.618 -14.321 -27.546 1.00 97.75 92 GLU A O 1
ATOM 726 N N . GLU A 1 93 ? -21.616 -16.546 -27.239 1.00 97.12 93 GLU A N 1
ATOM 727 C CA . GLU A 1 93 ? -22.630 -16.538 -26.169 1.00 97.12 93 GLU A CA 1
ATOM 728 C C . GLU A 1 93 ? -22.141 -15.779 -24.920 1.00 97.12 93 GLU A C 1
ATOM 730 O O . GLU A 1 93 ? -22.898 -15.020 -24.309 1.00 97.12 93 GLU A O 1
ATOM 735 N N . PHE A 1 94 ? -20.861 -15.926 -24.557 1.00 97.12 94 PHE A N 1
ATOM 736 C CA . PHE A 1 94 ? -20.248 -15.162 -23.469 1.00 97.12 94 PHE A CA 1
ATOM 737 C C . PHE A 1 94 ? -20.220 -13.652 -23.756 1.00 97.12 94 PHE A C 1
ATOM 739 O O . PHE A 1 94 ? -20.559 -12.850 -22.884 1.00 97.12 94 PHE A O 1
ATOM 746 N N . SER A 1 95 ? -19.844 -13.265 -24.976 1.00 97.62 95 SER A N 1
ATOM 747 C CA . SER A 1 95 ? -19.765 -11.871 -25.425 1.00 97.62 95 SER A CA 1
ATOM 748 C C . SER A 1 95 ? -21.141 -11.193 -25.482 1.00 97.62 95 SER A C 1
ATOM 750 O O . SER A 1 95 ? -21.294 -10.037 -25.069 1.00 97.62 95 SER A O 1
ATOM 752 N N . GLU A 1 96 ? -22.171 -11.920 -25.921 1.00 97.12 96 GLU A N 1
ATOM 753 C CA . GLU A 1 96 ? -23.561 -11.451 -25.908 1.00 97.12 96 GLU A CA 1
ATOM 754 C C . GLU A 1 96 ? -24.047 -11.212 -24.471 1.00 97.12 96 GLU A C 1
ATOM 756 O O . GLU A 1 96 ? -24.523 -10.121 -24.154 1.00 97.12 96 GLU A O 1
ATOM 761 N N . ALA A 1 97 ? -23.818 -12.166 -23.563 1.00 96.75 97 ALA A N 1
ATOM 762 C CA . ALA A 1 97 ? -24.191 -12.020 -22.156 1.00 96.75 97 ALA A CA 1
ATOM 763 C C . ALA A 1 97 ? -23.457 -10.867 -21.452 1.00 96.75 97 ALA A C 1
ATOM 765 O O . ALA A 1 97 ? -24.032 -10.185 -20.602 1.00 96.75 97 ALA A O 1
ATOM 766 N N . ALA A 1 98 ? -22.192 -10.629 -21.806 1.00 97.44 98 ALA A N 1
ATOM 767 C CA . ALA A 1 98 ? -21.430 -9.491 -21.304 1.00 97.44 98 ALA A CA 1
ATOM 768 C C . ALA A 1 98 ? -22.034 -8.163 -21.782 1.00 97.44 98 ALA A C 1
ATOM 770 O O . ALA A 1 98 ? -22.205 -7.233 -20.993 1.00 97.44 98 ALA A O 1
ATOM 771 N N . THR A 1 99 ? -22.442 -8.100 -23.052 1.00 97.00 99 THR A N 1
ATOM 772 C CA . THR A 1 99 ? -23.128 -6.938 -23.630 1.00 97.00 99 THR A CA 1
ATOM 773 C C . THR A 1 99 ? -24.462 -6.666 -22.928 1.00 97.00 99 THR A C 1
ATOM 775 O O . THR A 1 99 ? -24.729 -5.522 -22.559 1.00 97.00 99 THR A O 1
ATOM 778 N N . GLU A 1 100 ? -25.270 -7.699 -22.672 1.00 95.12 100 GLU A N 1
ATOM 779 C CA . GLU A 1 100 ? -26.528 -7.581 -21.916 1.00 95.12 100 GLU A CA 1
ATOM 780 C C . GLU A 1 100 ? -26.314 -7.106 -20.472 1.00 95.12 100 GLU A C 1
ATOM 782 O O . GLU A 1 100 ? -27.121 -6.342 -19.940 1.00 95.12 100 GLU A O 1
ATOM 787 N N . ALA A 1 101 ? -25.207 -7.510 -19.845 1.00 94.94 101 ALA A N 1
ATOM 788 C CA . ALA A 1 101 ? -24.827 -7.075 -18.504 1.00 94.94 101 ALA A CA 1
ATOM 789 C C . ALA A 1 101 ? -24.254 -5.644 -18.444 1.00 94.94 101 ALA A C 1
ATOM 791 O O . ALA A 1 101 ? -23.965 -5.154 -17.352 1.00 94.94 101 ALA A O 1
ATOM 792 N N . GLY A 1 102 ? -24.101 -4.966 -19.587 1.00 95.19 102 GLY A N 1
ATOM 793 C CA . GLY A 1 102 ? -23.544 -3.615 -19.668 1.00 95.19 102 GLY A CA 1
ATOM 794 C C . GLY A 1 102 ? -22.021 -3.560 -19.823 1.00 95.19 102 GLY A C 1
ATOM 795 O O . GLY A 1 102 ? -21.443 -2.486 -19.678 1.00 95.19 102 GLY A O 1
ATOM 796 N N . PHE A 1 103 ? -21.376 -4.680 -20.160 1.00 97.06 103 PHE A N 1
ATOM 797 C CA . PHE A 1 103 ? -19.930 -4.800 -20.374 1.00 97.06 103 PHE A CA 1
ATOM 798 C C . PHE A 1 103 ? -19.615 -5.363 -21.774 1.00 97.06 103 PHE A C 1
ATOM 800 O O . PHE A 1 103 ? -19.120 -6.486 -21.876 1.00 97.06 103 PHE A O 1
ATOM 807 N N . PRO A 1 104 ? -19.898 -4.634 -22.876 1.00 97.19 104 PRO A N 1
ATOM 808 C CA . PRO A 1 104 ? -19.577 -5.117 -24.220 1.00 97.19 104 PRO A CA 1
ATOM 809 C C . PRO A 1 104 ? -18.085 -5.442 -24.319 1.00 97.19 104 PRO A C 1
ATOM 811 O O . PRO A 1 104 ? -17.263 -4.621 -23.913 1.00 97.19 104 PRO A O 1
ATOM 814 N N . LEU A 1 105 ? -17.733 -6.620 -24.836 1.00 97.81 105 LEU A N 1
ATOM 815 C CA . LEU A 1 105 ? -16.340 -7.068 -24.874 1.00 97.81 105 LEU A CA 1
ATOM 816 C C . LEU A 1 105 ? -15.603 -6.556 -26.114 1.00 97.81 105 LEU A C 1
ATOM 818 O O . LEU A 1 105 ? -16.148 -6.503 -27.215 1.00 97.81 105 LEU A O 1
ATOM 822 N N . VAL A 1 106 ? -14.321 -6.258 -25.930 1.00 97.12 106 VAL A N 1
ATOM 823 C CA . VAL A 1 106 ? -13.346 -5.960 -26.975 1.00 97.12 106 VAL A CA 1
ATOM 824 C C . VAL A 1 106 ? -12.247 -7.014 -26.910 1.00 97.12 106 VAL A C 1
ATOM 826 O O . VAL A 1 106 ? -11.567 -7.156 -25.890 1.00 97.12 106 VAL A O 1
ATOM 829 N N . VAL A 1 107 ? -12.064 -7.751 -28.008 1.00 97.69 107 VAL A N 1
ATOM 830 C CA . VAL A 1 107 ? -10.952 -8.697 -28.158 1.00 97.69 107 VAL A CA 1
ATOM 831 C C . VAL A 1 107 ? -9.686 -7.919 -28.494 1.00 97.69 107 VAL A C 1
ATOM 833 O O . VAL A 1 107 ? -9.658 -7.146 -29.450 1.00 97.69 107 VAL A O 1
ATOM 836 N N . ILE A 1 108 ? -8.635 -8.136 -27.707 1.00 94.69 108 ILE A N 1
ATOM 837 C CA . ILE A 1 108 ? -7.319 -7.517 -27.901 1.00 94.69 108 ILE A CA 1
ATOM 838 C C . ILE A 1 108 ? -6.372 -8.461 -28.639 1.00 94.69 108 ILE A C 1
ATOM 840 O O . ILE A 1 108 ? -5.554 -8.029 -29.448 1.00 94.69 108 ILE A O 1
ATOM 844 N N . SER A 1 109 ? -6.466 -9.757 -28.344 1.00 94.12 109 SER A N 1
ATOM 845 C CA . SER A 1 109 ? -5.674 -10.804 -28.985 1.00 94.12 109 SER A CA 1
ATOM 846 C C . SER A 1 109 ? -6.361 -12.158 -28.821 1.00 94.12 109 SER A C 1
ATOM 848 O O . SER A 1 109 ? -7.015 -12.415 -27.816 1.00 94.12 109 SER A O 1
ATOM 850 N N . ALA A 1 110 ? -6.185 -13.055 -29.790 1.00 96.56 110 ALA A N 1
ATOM 851 C CA . ALA A 1 110 ? -6.729 -14.414 -29.767 1.00 96.56 110 ALA A CA 1
ATOM 852 C C . ALA A 1 110 ? -5.675 -15.412 -30.278 1.00 96.56 110 ALA A C 1
ATOM 854 O O . ALA A 1 110 ? -4.550 -15.396 -29.783 1.00 96.56 110 ALA A O 1
ATOM 855 N N . PHE A 1 111 ? -5.985 -16.276 -31.250 1.00 96.50 111 PHE A N 1
ATOM 856 C CA . PHE A 1 111 ? -4.988 -17.170 -31.837 1.00 96.50 111 PHE A CA 1
ATOM 857 C C . PHE A 1 111 ? -3.803 -16.391 -32.419 1.00 96.50 111 PHE A C 1
ATOM 859 O O . PHE A 1 111 ? -3.962 -15.420 -33.159 1.00 96.50 111 PHE A O 1
ATOM 866 N N . ARG A 1 112 ? -2.599 -16.876 -32.119 1.00 93.88 112 ARG A N 1
ATOM 867 C CA . ARG A 1 112 ? -1.351 -16.398 -32.709 1.00 93.88 112 ARG A CA 1
ATOM 868 C C . ARG A 1 112 ? -0.461 -17.602 -32.958 1.00 93.88 112 ARG A C 1
ATOM 870 O O . ARG A 1 112 ? -0.209 -18.362 -32.024 1.00 93.88 112 ARG A O 1
ATOM 877 N N . SER A 1 113 ? 0.013 -17.781 -34.188 1.00 94.50 113 SER A N 1
ATOM 878 C CA . SER A 1 113 ? 0.919 -18.891 -34.506 1.00 94.50 113 SER A CA 1
ATOM 879 C C . SER A 1 113 ? 2.281 -18.726 -33.816 1.00 94.50 113 SER A C 1
ATOM 881 O O . SER A 1 113 ? 2.636 -17.631 -33.368 1.00 94.50 113 SER A O 1
ATOM 883 N N . VAL A 1 114 ? 3.059 -19.801 -33.714 1.00 93.25 114 VAL A N 1
ATOM 884 C CA . VAL A 1 114 ? 4.445 -19.780 -33.224 1.00 93.25 114 VAL A CA 1
ATOM 885 C C . VAL A 1 114 ? 5.304 -18.873 -34.096 1.00 93.25 114 VAL A C 1
ATOM 887 O O . VAL A 1 114 ? 6.095 -18.099 -33.556 1.00 93.25 114 VAL A O 1
ATOM 890 N N . ASP A 1 115 ? 5.094 -18.895 -35.411 1.00 91.69 115 ASP A N 1
ATOM 891 C CA . ASP A 1 115 ? 5.797 -18.022 -36.351 1.00 91.69 115 ASP A CA 1
ATOM 892 C C . ASP A 1 115 ? 5.414 -16.548 -36.139 1.00 91.69 115 ASP A C 1
ATOM 894 O O . ASP A 1 115 ? 6.288 -15.695 -35.996 1.00 91.69 115 ASP A O 1
ATOM 898 N N . SER A 1 116 ? 4.125 -16.236 -35.980 1.00 89.56 116 SER A N 1
ATOM 899 C CA . SER A 1 116 ? 3.669 -14.871 -35.672 1.00 89.56 116 SER A CA 1
ATOM 900 C C . SER A 1 116 ? 4.156 -14.392 -34.297 1.00 89.56 116 SER A C 1
ATOM 902 O O . SER A 1 116 ? 4.514 -13.230 -34.129 1.00 89.56 116 SER A O 1
ATOM 904 N N . GLN A 1 117 ? 4.214 -15.272 -33.294 1.00 91.62 117 GLN A N 1
ATOM 905 C CA . GLN A 1 117 ? 4.806 -14.946 -31.991 1.00 91.62 117 GLN A CA 1
ATOM 906 C C . GLN A 1 117 ? 6.306 -14.711 -32.104 1.00 91.62 117 GLN A C 1
ATOM 908 O O . GLN A 1 117 ? 6.825 -13.845 -31.406 1.00 91.62 117 GLN A O 1
ATOM 913 N N . LYS A 1 118 ? 7.002 -15.451 -32.973 1.00 92.44 118 LYS A N 1
ATOM 914 C CA . LYS A 1 118 ? 8.408 -15.201 -33.274 1.00 92.44 118 LYS A CA 1
ATOM 915 C C . LYS A 1 118 ? 8.595 -13.820 -33.882 1.00 92.44 118 LYS A C 1
ATOM 917 O O . LYS A 1 118 ? 9.482 -13.110 -33.433 1.00 92.44 118 LYS A O 1
ATOM 922 N N . GLU A 1 119 ? 7.737 -13.399 -34.802 1.00 90.50 119 GLU A N 1
ATOM 923 C CA . GLU A 1 119 ? 7.782 -12.037 -35.339 1.00 90.50 119 GLU A CA 1
ATOM 924 C C . GLU A 1 119 ? 7.548 -10.979 -34.254 1.00 90.50 119 GLU A C 1
ATOM 926 O O . GLU A 1 119 ? 8.294 -10.004 -34.192 1.00 90.50 119 GLU A O 1
ATOM 931 N N . VAL A 1 120 ? 6.572 -11.173 -33.358 1.00 85.81 120 VAL A N 1
ATOM 932 C CA . VAL A 1 120 ? 6.313 -10.256 -32.229 1.00 85.81 120 VAL A CA 1
ATOM 933 C C . VAL A 1 120 ? 7.501 -10.212 -31.260 1.00 85.81 120 VAL A C 1
ATOM 935 O O . VAL A 1 120 ? 7.925 -9.129 -30.853 1.00 85.81 120 VAL A O 1
ATOM 938 N N . PHE A 1 121 ? 8.064 -11.374 -30.923 1.00 89.88 121 PHE A N 1
ATOM 939 C CA . PHE A 1 121 ? 9.221 -11.502 -30.039 1.00 89.88 121 PHE A CA 1
ATOM 940 C C . PHE A 1 121 ? 10.457 -10.840 -30.659 1.00 89.88 121 PHE A C 1
ATOM 942 O O . PHE A 1 121 ? 11.069 -9.974 -30.039 1.00 89.88 121 PHE A O 1
ATOM 949 N N . ASP A 1 122 ? 10.777 -11.172 -31.910 1.00 92.00 122 ASP A N 1
ATOM 950 C CA . ASP A 1 122 ? 11.916 -10.621 -32.644 1.00 92.00 122 ASP A CA 1
ATOM 951 C C . ASP A 1 122 ? 11.744 -9.109 -32.879 1.00 92.00 122 ASP A C 1
ATOM 953 O O . ASP A 1 122 ? 12.709 -8.356 -32.770 1.00 92.00 122 ASP A O 1
ATOM 957 N N . THR A 1 123 ? 10.526 -8.630 -33.158 1.00 91.12 123 THR A N 1
ATOM 958 C CA . THR A 1 123 ? 10.237 -7.192 -33.310 1.00 91.12 123 THR A CA 1
ATOM 959 C C . THR A 1 123 ? 10.481 -6.440 -32.007 1.00 91.12 123 THR A C 1
ATOM 961 O O . THR A 1 123 ? 11.088 -5.368 -32.031 1.00 91.12 123 THR A O 1
ATOM 964 N N . ASN A 1 124 ? 10.062 -6.996 -30.866 1.00 88.19 124 ASN A N 1
ATOM 965 C CA . ASN A 1 124 ? 10.312 -6.384 -29.563 1.00 88.19 124 ASN A CA 1
ATOM 966 C C . ASN A 1 124 ? 11.811 -6.374 -29.224 1.00 88.19 124 ASN A C 1
ATOM 968 O O . ASN A 1 124 ? 12.350 -5.313 -28.907 1.00 88.19 124 ASN A O 1
ATOM 972 N N . VAL A 1 125 ? 12.503 -7.506 -29.408 1.00 89.81 125 VAL A N 1
ATOM 973 C CA . VAL A 1 125 ? 13.960 -7.618 -29.223 1.00 89.81 125 VAL A CA 1
ATOM 974 C C . VAL A 1 125 ? 14.696 -6.595 -30.093 1.00 89.81 125 VAL A C 1
ATOM 976 O O . VAL A 1 125 ? 15.501 -5.817 -29.585 1.00 89.81 125 VAL A O 1
ATOM 979 N N . ASN A 1 126 ? 14.379 -6.516 -31.387 1.00 90.81 126 ASN A N 1
ATOM 980 C CA . ASN A 1 126 ? 14.996 -5.557 -32.306 1.00 90.81 126 ASN A CA 1
ATOM 981 C C . ASN A 1 126 ? 14.667 -4.100 -31.944 1.00 90.81 126 ASN A C 1
ATOM 983 O O . ASN A 1 126 ? 15.525 -3.223 -32.076 1.00 90.81 126 ASN A O 1
ATOM 987 N N . GLY A 1 127 ? 13.451 -3.828 -31.463 1.00 86.62 127 GLY A N 1
ATOM 988 C CA . GLY A 1 127 ? 13.058 -2.519 -30.940 1.00 86.62 127 GLY A CA 1
ATOM 989 C C . GLY A 1 127 ? 13.891 -2.107 -29.724 1.00 86.62 127 GLY A C 1
ATOM 990 O O . GLY A 1 127 ? 14.372 -0.978 -29.661 1.00 86.62 127 GLY A O 1
ATOM 991 N N . LEU A 1 128 ? 14.145 -3.035 -28.798 1.00 85.25 128 LEU A N 1
ATOM 992 C CA . LEU A 1 128 ? 14.988 -2.798 -27.623 1.00 85.25 128 LEU A CA 1
ATOM 993 C C . LEU A 1 128 ? 16.469 -2.614 -27.991 1.00 85.25 128 LEU A C 1
ATOM 995 O O . LEU A 1 128 ? 17.128 -1.734 -27.433 1.00 85.25 128 LEU A O 1
ATOM 999 N N . ILE A 1 129 ? 16.984 -3.380 -28.956 1.00 88.94 129 ILE A N 1
ATOM 1000 C CA . ILE A 1 129 ? 18.362 -3.236 -29.454 1.00 88.94 129 ILE A CA 1
ATOM 1001 C C . ILE A 1 129 ? 18.543 -1.875 -30.144 1.00 88.94 129 ILE A C 1
ATOM 1003 O O . ILE A 1 129 ? 19.472 -1.134 -29.827 1.00 88.94 129 ILE A O 1
ATOM 1007 N N . SER A 1 130 ? 17.646 -1.522 -31.069 1.00 85.75 130 SER A N 1
ATOM 1008 C CA . SER A 1 130 ? 17.760 -0.294 -31.870 1.00 85.75 130 SER A CA 1
ATOM 1009 C C . SER A 1 130 ? 17.427 0.984 -31.094 1.00 85.75 130 SER A C 1
ATOM 1011 O O . SER A 1 130 ? 18.071 2.008 -31.317 1.00 85.75 130 SER A O 1
ATOM 1013 N N . GLY A 1 131 ? 16.448 0.936 -30.185 1.00 76.19 131 GLY A N 1
ATOM 1014 C CA . GLY A 1 131 ? 16.000 2.092 -29.408 1.00 76.19 131 GLY A CA 1
ATOM 1015 C C . GLY A 1 131 ? 16.866 2.392 -28.184 1.00 76.19 131 GLY A C 1
ATOM 1016 O O . GLY A 1 131 ? 17.142 3.557 -27.907 1.00 76.19 131 GLY A O 1
ATOM 1017 N N . ASN A 1 132 ? 17.324 1.355 -27.471 1.00 72.19 132 ASN A N 1
ATOM 1018 C CA . ASN A 1 132 ? 18.000 1.516 -26.178 1.00 72.19 132 ASN A CA 1
ATOM 1019 C C . ASN A 1 132 ? 19.484 1.116 -26.199 1.00 72.19 132 ASN A C 1
ATOM 1021 O O . ASN A 1 132 ? 20.148 1.226 -25.170 1.00 72.19 132 ASN A O 1
ATOM 1025 N N . GLY A 1 133 ? 20.013 0.629 -27.329 1.00 75.94 133 GLY A N 1
ATOM 1026 C CA . GLY A 1 133 ? 21.392 0.136 -27.417 1.00 75.94 133 GLY A CA 1
ATOM 1027 C C . GLY A 1 133 ? 21.658 -1.094 -26.541 1.00 75.94 133 GLY A C 1
ATOM 1028 O O . GLY A 1 133 ? 22.803 -1.326 -26.152 1.00 75.94 133 GLY A O 1
ATOM 1029 N N . MET A 1 134 ? 20.610 -1.850 -26.189 1.00 84.62 134 MET A N 1
ATOM 1030 C CA . MET A 1 134 ? 20.738 -3.069 -25.389 1.00 84.62 134 MET A CA 1
ATOM 1031 C C . MET A 1 134 ? 21.523 -4.143 -26.145 1.00 84.62 134 MET A C 1
ATOM 1033 O O . MET A 1 134 ? 21.428 -4.256 -27.370 1.00 84.62 134 MET A O 1
ATOM 1037 N N . SER A 1 135 ? 22.273 -4.956 -25.397 1.00 89.06 135 SER A N 1
ATOM 1038 C CA . SER A 1 135 ? 22.831 -6.193 -25.936 1.00 89.06 135 SER A CA 1
ATOM 1039 C C . SER A 1 135 ? 21.696 -7.145 -26.332 1.00 89.06 135 SER A C 1
ATOM 1041 O O . SER A 1 135 ? 20.594 -7.068 -25.786 1.00 89.06 135 SER A O 1
ATOM 1043 N N . GLU A 1 136 ? 21.949 -8.052 -27.275 1.00 90.25 136 GLU A N 1
ATOM 1044 C CA . GLU A 1 136 ? 20.954 -9.054 -27.679 1.00 90.25 136 GLU A CA 1
ATOM 1045 C C . GLU A 1 136 ? 20.489 -9.905 -26.483 1.00 90.25 136 GLU A C 1
ATOM 1047 O O . GLU A 1 136 ? 19.296 -10.155 -26.333 1.00 90.25 136 GLU A O 1
ATOM 1052 N N . GLU A 1 137 ? 21.404 -10.279 -25.583 1.00 91.62 137 GLU A N 1
ATOM 1053 C CA . GLU A 1 137 ? 21.095 -11.065 -24.383 1.00 91.62 137 GLU A CA 1
ATOM 1054 C C . GLU A 1 137 ? 20.167 -10.310 -23.415 1.00 91.62 137 GLU A C 1
ATOM 1056 O O . GLU A 1 137 ? 19.157 -10.866 -22.974 1.00 91.62 137 GLU A O 1
ATOM 1061 N N . ASP A 1 138 ? 20.446 -9.029 -23.150 1.00 88.88 138 ASP A N 1
ATOM 1062 C CA . ASP A 1 138 ? 19.610 -8.188 -22.282 1.00 88.88 138 ASP A CA 1
ATOM 1063 C C . ASP A 1 138 ? 18.248 -7.895 -22.921 1.00 88.88 138 ASP A C 1
ATOM 1065 O O . ASP A 1 138 ? 17.223 -7.936 -22.241 1.00 88.88 138 ASP A O 1
ATOM 1069 N N . ALA A 1 139 ? 18.215 -7.639 -24.233 1.00 87.25 139 ALA A N 1
ATOM 1070 C CA . ALA A 1 139 ? 16.977 -7.416 -24.973 1.00 87.25 139 ALA A CA 1
ATOM 1071 C C . ALA A 1 139 ? 16.084 -8.664 -24.948 1.00 87.25 139 ALA A C 1
ATOM 1073 O O . ALA A 1 139 ? 14.879 -8.553 -24.722 1.00 87.25 139 ALA A O 1
ATOM 1074 N N . ILE A 1 140 ? 16.667 -9.855 -25.111 1.00 89.12 140 ILE A N 1
ATOM 1075 C CA . ILE A 1 140 ? 15.964 -11.136 -24.992 1.00 89.12 140 ILE A CA 1
ATOM 1076 C C . ILE A 1 140 ? 15.448 -11.340 -23.562 1.00 89.12 140 ILE A C 1
ATOM 1078 O O . ILE A 1 140 ? 14.280 -11.689 -23.387 1.00 89.12 140 ILE A O 1
ATOM 1082 N N . ALA A 1 141 ? 16.275 -11.116 -22.535 1.00 86.56 141 ALA A N 1
ATOM 1083 C CA . ALA A 1 141 ? 15.857 -11.246 -21.139 1.00 86.56 141 ALA A CA 1
ATOM 1084 C C . ALA A 1 141 ? 14.712 -10.279 -20.796 1.00 86.56 141 ALA A C 1
ATOM 1086 O O . ALA A 1 141 ? 13.722 -10.694 -20.197 1.00 86.56 141 ALA A O 1
ATOM 1087 N N . LYS A 1 142 ? 14.808 -9.024 -21.255 1.00 80.25 142 LYS A N 1
ATOM 1088 C CA . LYS A 1 142 ? 13.787 -7.994 -21.055 1.00 80.25 142 LYS A CA 1
ATOM 1089 C C . LYS A 1 142 ? 12.491 -8.308 -21.798 1.00 80.25 142 LYS A C 1
ATOM 1091 O O . LYS A 1 142 ? 11.416 -8.132 -21.237 1.00 80.25 142 LYS A O 1
ATOM 1096 N N . THR A 1 143 ? 12.588 -8.821 -23.024 1.00 81.31 143 THR A N 1
ATOM 1097 C CA . THR A 1 143 ? 11.424 -9.258 -23.810 1.00 81.31 143 THR A CA 1
ATOM 1098 C C . THR A 1 143 ? 10.676 -10.382 -23.090 1.00 81.31 143 THR A C 1
ATOM 1100 O O . THR A 1 143 ? 9.455 -10.337 -23.008 1.00 81.31 143 THR A O 1
ATOM 1103 N N . LYS A 1 144 ? 11.387 -11.347 -22.484 1.00 82.38 144 LYS A N 1
ATOM 1104 C CA . LYS A 1 144 ? 10.774 -12.455 -21.720 1.00 82.38 144 LYS A CA 1
ATOM 1105 C C . LYS A 1 144 ? 10.026 -12.020 -20.457 1.00 82.38 144 LYS A C 1
ATOM 1107 O O . LYS A 1 144 ? 9.268 -12.823 -19.920 1.00 82.38 144 LYS A O 1
ATOM 1112 N N . GLU A 1 145 ? 10.223 -10.793 -19.972 1.00 71.06 145 GLU A N 1
ATOM 1113 C CA . GLU A 1 145 ? 9.453 -10.266 -18.837 1.00 71.06 145 GLU A CA 1
ATOM 1114 C C . GLU A 1 145 ? 7.991 -9.982 -19.207 1.00 71.06 145 GLU A C 1
ATOM 1116 O O . GLU A 1 145 ? 7.133 -10.035 -18.330 1.00 71.06 145 GLU A O 1
ATOM 1121 N N . THR A 1 146 ? 7.705 -9.681 -20.480 1.00 69.19 146 THR A N 1
ATOM 1122 C CA . THR A 1 146 ? 6.370 -9.259 -20.943 1.00 69.19 146 THR A CA 1
ATOM 1123 C C . THR A 1 146 ? 5.843 -10.049 -22.142 1.00 69.19 146 THR A C 1
ATOM 1125 O O . THR A 1 146 ? 4.644 -10.036 -22.397 1.00 69.19 146 THR A O 1
ATOM 1128 N N . ILE A 1 147 ? 6.705 -10.751 -22.883 1.00 78.50 147 ILE A N 1
ATOM 1129 C CA . ILE A 1 147 ? 6.355 -11.521 -24.080 1.00 78.50 147 ILE A CA 1
ATOM 1130 C C . ILE A 1 147 ? 6.904 -12.938 -23.937 1.00 78.50 147 ILE A C 1
ATOM 1132 O O . ILE A 1 147 ? 8.110 -13.163 -23.838 1.00 78.50 147 ILE A O 1
ATOM 1136 N N . THR A 1 148 ? 6.012 -13.926 -23.964 1.00 82.88 148 THR A N 1
ATOM 1137 C CA . THR A 1 148 ? 6.407 -15.335 -23.878 1.00 82.88 148 THR A CA 1
ATOM 1138 C C . THR A 1 148 ? 7.206 -15.766 -25.112 1.00 82.88 148 THR A C 1
ATOM 1140 O O . THR A 1 148 ? 6.895 -15.359 -26.233 1.00 82.88 148 THR A O 1
ATOM 1143 N N . GLU A 1 149 ? 8.214 -16.622 -24.926 1.00 86.88 149 GLU A N 1
ATOM 1144 C CA . GLU A 1 149 ? 8.988 -17.186 -26.038 1.00 86.88 149 GLU A CA 1
ATOM 1145 C C . GLU A 1 149 ? 8.087 -17.905 -27.069 1.00 86.88 149 GLU A C 1
ATOM 1147 O O . GLU A 1 149 ? 7.073 -18.507 -26.689 1.00 86.88 149 GLU A O 1
ATOM 1152 N N . PRO A 1 150 ? 8.462 -17.916 -28.364 1.00 90.69 150 PRO A N 1
ATOM 1153 C CA . PRO A 1 150 ? 7.742 -18.671 -29.386 1.00 90.69 150 PRO A CA 1
ATOM 1154 C C . PRO A 1 150 ? 7.575 -20.147 -29.003 1.00 90.69 150 PRO A C 1
ATOM 1156 O O . PRO A 1 150 ? 8.543 -20.861 -28.725 1.00 90.69 150 PRO A O 1
ATOM 1159 N N . GLY A 1 151 ? 6.327 -20.612 -28.987 1.00 91.94 151 GLY A N 1
ATOM 1160 C CA . GLY A 1 151 ? 5.958 -21.960 -28.560 1.00 91.94 151 GLY A CA 1
ATOM 1161 C C . GLY A 1 151 ? 5.559 -22.082 -27.090 1.00 91.94 151 GLY A C 1
ATOM 1162 O O . GLY A 1 151 ? 5.147 -23.162 -26.688 1.00 91.94 151 GLY A O 1
ATOM 1163 N N . TYR A 1 152 ? 5.629 -21.020 -26.288 1.00 92.19 152 TYR A N 1
ATOM 1164 C CA . TYR A 1 152 ? 5.269 -21.060 -24.864 1.00 92.19 152 TYR A CA 1
ATOM 1165 C C . TYR A 1 152 ? 4.020 -20.232 -24.525 1.00 92.19 152 TYR A C 1
ATOM 1167 O O . TYR A 1 152 ? 3.617 -20.192 -23.365 1.00 92.19 152 TYR A O 1
ATOM 1175 N N . SER A 1 153 ? 3.387 -19.602 -25.520 1.00 93.12 153 SER A N 1
ATOM 1176 C CA . SER A 1 153 ? 2.141 -18.851 -25.342 1.00 93.12 153 SER A CA 1
ATOM 1177 C C . SER A 1 153 ? 0.901 -19.741 -25.460 1.00 93.12 153 SER A C 1
ATOM 1179 O O . SER A 1 153 ? 0.778 -20.540 -26.391 1.00 93.12 153 SER A O 1
ATOM 1181 N N . GLU A 1 154 ? -0.070 -19.553 -24.563 1.00 93.75 154 GLU A N 1
ATOM 1182 C CA . GLU A 1 154 ? -1.373 -20.222 -24.646 1.00 93.75 154 GLU A CA 1
ATOM 1183 C C . GLU A 1 154 ? -2.166 -19.830 -25.911 1.00 93.75 154 GLU A C 1
ATOM 1185 O O . GLU A 1 154 ? -2.960 -20.642 -26.398 1.00 93.75 154 GLU A O 1
ATOM 1190 N N . HIS A 1 155 ? -1.891 -18.670 -26.524 1.00 95.38 155 HIS A N 1
ATOM 1191 C CA . HIS A 1 155 ? -2.512 -18.239 -27.787 1.00 95.38 155 HIS A CA 1
ATOM 1192 C C . HIS A 1 155 ? -2.270 -19.213 -28.953 1.00 95.38 155 HIS A C 1
ATOM 1194 O O . HIS A 1 155 ? -3.130 -19.348 -29.821 1.00 95.38 155 HIS A O 1
ATOM 1200 N N . HIS A 1 156 ? -1.167 -19.973 -28.944 1.00 95.12 156 HIS A N 1
ATOM 1201 C CA . HIS A 1 156 ? -0.851 -20.989 -29.966 1.00 95.12 156 HIS A CA 1
ATOM 1202 C C . HIS A 1 156 ? -1.869 -22.131 -30.054 1.00 95.12 156 HIS A C 1
ATOM 1204 O O . HIS A 1 156 ? -1.933 -22.866 -31.038 1.00 95.12 156 HIS A O 1
ATOM 1210 N N . THR A 1 157 ? -2.655 -22.313 -28.998 1.00 94.88 157 THR A N 1
ATOM 1211 C CA . THR A 1 157 ? -3.656 -23.380 -28.921 1.00 94.88 157 THR A CA 1
ATOM 1212 C C . THR A 1 157 ? -4.987 -22.989 -29.563 1.00 94.88 157 THR A C 1
ATOM 1214 O O . THR A 1 157 ? -5.823 -23.858 -29.772 1.00 94.88 157 THR A O 1
ATOM 1217 N N . GLY A 1 158 ? -5.213 -21.695 -29.829 1.00 96.00 158 GLY A N 1
ATOM 1218 C CA . GLY A 1 158 ? -6.520 -21.170 -30.236 1.00 96.00 158 GLY A CA 1
ATOM 1219 C C . GLY A 1 158 ? -7.580 -21.177 -29.127 1.00 96.00 158 GLY A C 1
ATOM 1220 O O . GLY A 1 158 ? -8.741 -20.907 -29.414 1.00 96.00 158 GLY A O 1
ATOM 1221 N N . LEU A 1 159 ? -7.197 -21.484 -27.880 1.00 96.44 159 LEU A N 1
ATOM 1222 C CA . LEU A 1 159 ? -8.097 -21.602 -26.722 1.00 96.44 159 LEU A CA 1
ATOM 1223 C C . LEU A 1 159 ? -7.980 -20.444 -25.723 1.00 96.44 159 LEU A C 1
ATOM 1225 O O . LEU A 1 159 ? -8.619 -20.482 -24.675 1.00 96.44 159 LEU A O 1
ATOM 1229 N N . ALA A 1 160 ? -7.126 -19.463 -26.006 1.00 96.62 160 ALA A N 1
ATOM 1230 C CA . ALA A 1 160 ? -6.896 -18.305 -25.154 1.00 96.62 160 ALA A CA 1
ATOM 1231 C C . ALA A 1 160 ? -7.243 -17.015 -25.898 1.00 96.62 160 ALA A C 1
ATOM 1233 O O . ALA A 1 160 ? -6.892 -16.865 -27.074 1.00 96.62 160 ALA A O 1
ATOM 1234 N N . ILE A 1 161 ? -7.916 -16.105 -25.200 1.00 98.06 161 ILE A N 1
ATOM 1235 C CA . ILE A 1 161 ? -8.369 -14.818 -25.723 1.00 98.06 161 ILE A CA 1
ATOM 1236 C C . ILE A 1 161 ? -8.064 -13.755 -24.662 1.00 98.06 161 ILE A C 1
ATOM 1238 O O . ILE A 1 161 ? -8.367 -13.948 -23.488 1.00 98.06 161 ILE A O 1
ATOM 1242 N N . ASP A 1 162 ? -7.463 -12.645 -25.075 1.00 97.56 162 ASP A N 1
ATOM 1243 C CA . ASP A 1 162 ? -7.309 -11.452 -24.247 1.00 97.56 162 ASP A CA 1
ATOM 1244 C C . ASP A 1 162 ? -8.513 -10.544 -24.494 1.00 97.56 162 ASP A C 1
ATOM 1246 O O . ASP A 1 162 ? -8.697 -10.053 -25.614 1.00 97.56 162 ASP A O 1
ATOM 1250 N N . VAL A 1 163 ? -9.334 -10.333 -23.465 1.00 97.81 163 VAL A N 1
ATOM 1251 C CA . VAL A 1 163 ? -10.571 -9.547 -23.556 1.00 97.81 163 VAL A CA 1
ATOM 1252 C C . VAL A 1 163 ? -10.653 -8.489 -22.464 1.00 97.81 163 VAL A C 1
ATOM 1254 O O . VAL A 1 163 ? -10.264 -8.719 -21.320 1.00 97.81 163 VAL A O 1
ATOM 1257 N N . VAL A 1 164 ? -11.205 -7.333 -22.819 1.00 97.62 164 VAL A N 1
ATOM 1258 C CA . VAL A 1 164 ? -11.568 -6.257 -21.885 1.00 97.62 164 VAL A CA 1
ATOM 1259 C C . VAL A 1 164 ? -12.958 -5.733 -22.231 1.00 97.62 164 VAL A C 1
ATOM 1261 O O . VAL A 1 164 ? -13.458 -5.987 -23.322 1.00 97.62 164 VAL A O 1
ATOM 1264 N N . ASP A 1 165 ? -13.586 -4.977 -21.339 1.00 97.00 165 ASP A N 1
ATOM 1265 C CA . ASP A 1 165 ? -14.826 -4.272 -21.658 1.00 97.00 165 ASP A CA 1
ATOM 1266 C C . ASP A 1 165 ? -14.561 -2.968 -22.432 1.00 97.00 165 ASP A C 1
ATOM 1268 O O . ASP A 1 165 ? -13.489 -2.359 -22.360 1.00 97.00 165 ASP A O 1
ATOM 1272 N N . GLN A 1 166 ? -15.561 -2.544 -23.201 1.00 96.62 166 GLN A N 1
ATOM 1273 C CA . GLN A 1 166 ? -15.497 -1.394 -24.097 1.00 96.62 166 GLN A CA 1
ATOM 1274 C C . GLN A 1 166 ? -15.194 -0.080 -23.366 1.00 96.62 166 GLN A C 1
ATOM 1276 O O . GLN A 1 166 ? -14.525 0.784 -23.935 1.00 96.62 166 GLN A O 1
ATOM 1281 N N . ASP A 1 167 ? -15.677 0.090 -22.133 1.00 95.31 167 ASP A N 1
ATOM 1282 C CA . ASP A 1 167 ? -15.462 1.316 -21.358 1.00 95.31 167 ASP A CA 1
ATOM 1283 C C . ASP A 1 167 ? -13.987 1.457 -20.958 1.00 95.31 167 ASP A C 1
ATOM 1285 O O . ASP A 1 167 ? -13.362 2.502 -21.177 1.00 95.31 167 ASP A O 1
ATOM 1289 N N . TRP A 1 168 ? -13.387 0.354 -20.503 1.00 96.62 168 TRP A N 1
ATOM 1290 C CA . TRP A 1 168 ? -11.949 0.272 -20.271 1.00 96.62 168 TRP A CA 1
ATOM 1291 C C . TRP A 1 168 ? -11.140 0.514 -21.551 1.00 96.62 168 TRP A C 1
ATOM 1293 O O . TRP A 1 168 ? -10.237 1.353 -21.570 1.00 96.62 168 TRP A O 1
ATOM 1303 N N . TYR A 1 169 ? -11.487 -0.174 -22.642 1.00 95.06 169 TYR A N 1
ATOM 1304 C CA . TYR A 1 169 ? -10.792 -0.033 -23.924 1.00 95.06 169 TYR A CA 1
ATOM 1305 C C . TYR A 1 169 ? -10.767 1.421 -24.419 1.00 95.06 169 TYR A C 1
ATOM 1307 O O . TYR A 1 169 ? -9.729 1.926 -24.855 1.00 95.06 169 TYR A O 1
ATOM 1315 N N . ASN A 1 170 ? -11.899 2.119 -24.301 1.00 93.19 170 ASN A N 1
ATOM 1316 C CA . ASN A 1 170 ? -12.028 3.518 -24.701 1.00 93.19 170 ASN A CA 1
ATOM 1317 C C . ASN A 1 170 ? -11.202 4.461 -23.813 1.00 93.19 170 ASN A C 1
ATOM 1319 O O . ASN A 1 170 ? -10.657 5.451 -24.305 1.00 93.19 170 ASN A O 1
ATOM 1323 N N . SER A 1 171 ? -11.101 4.155 -22.520 1.00 91.81 171 SER A N 1
ATOM 1324 C CA . SER A 1 171 ? -10.422 4.999 -21.531 1.00 91.81 171 SER A CA 1
ATOM 1325 C C . SER A 1 171 ? -8.898 4.818 -21.521 1.00 91.81 171 SER A C 1
ATOM 1327 O O . SER A 1 171 ? -8.175 5.757 -21.185 1.00 91.81 171 SER A O 1
ATOM 1329 N N . TYR A 1 172 ? -8.396 3.649 -21.936 1.00 86.81 172 TYR A N 1
ATOM 1330 C CA . TYR A 1 172 ? -6.986 3.255 -21.792 1.00 86.81 172 TYR A CA 1
ATOM 1331 C C . TYR A 1 172 ? -6.334 2.780 -23.103 1.00 86.81 172 TYR A C 1
ATOM 1333 O O . TYR A 1 172 ? -5.463 1.913 -23.097 1.00 86.81 172 TYR A O 1
ATOM 1341 N N . SER A 1 173 ? -6.701 3.380 -24.240 1.00 76.81 173 SER A N 1
ATOM 1342 C CA . SER A 1 173 ? -6.259 2.956 -25.587 1.00 76.81 173 SER A CA 1
ATOM 1343 C C . SER A 1 173 ? -4.739 2.804 -25.799 1.00 76.81 173 SER A C 1
ATOM 1345 O O . SER A 1 173 ? -4.324 2.018 -26.647 1.00 76.81 173 SER A O 1
ATOM 1347 N N . SER A 1 174 ? -3.889 3.512 -25.043 1.00 76.56 174 SER A N 1
ATOM 1348 C CA . SER A 1 174 ? -2.425 3.377 -25.133 1.00 76.56 174 SER A CA 1
ATOM 1349 C C . SER A 1 174 ? -1.846 2.208 -24.328 1.00 76.56 174 SER A C 1
ATOM 1351 O O . SER A 1 174 ? -0.723 1.793 -24.599 1.00 76.56 174 SER A O 1
ATOM 1353 N N . GLN A 1 175 ? -2.571 1.705 -23.324 1.00 83.31 175 GLN A N 1
ATOM 1354 C CA . GLN A 1 175 ? -2.131 0.628 -22.433 1.00 83.31 175 GLN A CA 1
ATOM 1355 C C . GLN A 1 175 ? -3.347 -0.164 -21.932 1.00 83.31 175 GLN A C 1
ATOM 1357 O O . GLN A 1 175 ? -3.737 -0.086 -20.771 1.00 83.31 175 GLN A O 1
ATOM 1362 N N . VAL A 1 176 ? -3.963 -0.915 -22.844 1.00 88.75 176 VAL A N 1
ATOM 1363 C CA . VAL A 1 176 ? -5.201 -1.657 -22.568 1.00 88.75 176 VAL A CA 1
ATOM 1364 C C . VAL A 1 176 ? -4.965 -2.855 -21.641 1.00 88.75 176 VAL A C 1
ATOM 1366 O O . VAL A 1 176 ? -5.802 -3.152 -20.795 1.00 88.75 176 VAL A O 1
ATOM 1369 N N . LEU A 1 177 ? -3.837 -3.553 -21.784 1.00 90.94 177 LEU A N 1
ATOM 1370 C CA . LEU A 1 177 ? -3.518 -4.742 -20.990 1.00 90.94 177 LEU A CA 1
ATOM 1371 C C . LEU A 1 177 ? -2.690 -4.342 -19.760 1.00 90.94 177 LEU A C 1
ATOM 1373 O O . LEU A 1 177 ? -1.464 -4.260 -19.828 1.00 90.94 177 LEU A O 1
ATOM 1377 N N . ASP A 1 178 ? -3.372 -4.048 -18.652 1.00 89.19 178 ASP A N 1
ATOM 1378 C CA . ASP A 1 178 ? -2.757 -3.646 -17.382 1.00 89.19 178 ASP A CA 1
ATOM 1379 C C . ASP A 1 178 ? -3.452 -4.293 -16.178 1.00 89.19 178 ASP A C 1
ATOM 1381 O O . ASP A 1 178 ? -4.677 -4.418 -16.143 1.00 89.19 178 ASP A O 1
ATOM 1385 N N . ALA A 1 179 ? -2.676 -4.725 -15.177 1.00 90.31 179 ALA A N 1
ATOM 1386 C CA . ALA A 1 179 ? -3.175 -5.462 -14.012 1.00 90.31 179 ALA A CA 1
ATOM 1387 C C . ALA A 1 179 ? -4.267 -4.710 -13.225 1.00 90.31 179 ALA A C 1
ATOM 1389 O O . ALA A 1 179 ? -5.119 -5.352 -12.604 1.00 90.31 179 ALA A O 1
ATOM 1390 N N . SER A 1 180 ? -4.272 -3.372 -13.274 1.00 91.81 180 SER A N 1
ATOM 1391 C CA . SER A 1 180 ? -5.311 -2.532 -12.664 1.00 91.81 180 SER A CA 1
ATOM 1392 C C . SER A 1 180 ? -6.695 -2.728 -13.286 1.00 91.81 180 SER A C 1
ATOM 1394 O O . SER A 1 180 ? -7.696 -2.473 -12.614 1.00 91.81 180 SER A O 1
ATOM 1396 N N . TYR A 1 181 ? -6.778 -3.280 -14.506 1.00 93.44 181 TYR A N 1
ATOM 1397 C CA . TYR A 1 181 ? -8.051 -3.658 -15.117 1.00 93.44 181 TYR A CA 1
ATOM 1398 C C . TYR A 1 181 ? -8.865 -4.586 -14.208 1.00 93.44 181 TYR A C 1
ATOM 1400 O O . TYR A 1 181 ? -10.080 -4.467 -14.142 1.00 93.44 181 TYR A O 1
ATOM 1408 N N . GLY A 1 182 ? -8.208 -5.453 -13.429 1.00 91.94 182 GLY A N 1
ATOM 1409 C CA . GLY A 1 182 ? -8.866 -6.424 -12.550 1.00 91.94 182 GLY A CA 1
ATOM 1410 C C . GLY A 1 182 ? -9.783 -5.824 -11.481 1.00 91.94 182 GLY A C 1
ATOM 1411 O O . GLY A 1 182 ? -10.656 -6.522 -10.964 1.00 91.94 182 GLY A O 1
ATOM 1412 N N . ASP A 1 183 ? -9.618 -4.541 -11.155 1.00 88.88 183 ASP A N 1
ATOM 1413 C CA . ASP A 1 183 ? -10.476 -3.851 -10.192 1.00 88.88 183 ASP A CA 1
ATOM 1414 C C . ASP A 1 183 ? -11.696 -3.174 -10.860 1.00 88.88 183 ASP A C 1
ATOM 1416 O O . ASP A 1 183 ? -12.642 -2.794 -10.154 1.00 88.88 183 ASP A O 1
ATOM 1420 N N . HIS A 1 184 ? -11.710 -3.091 -12.200 1.00 91.69 184 HIS A N 1
ATOM 1421 C CA . HIS A 1 184 ? -12.797 -2.549 -13.019 1.00 91.69 184 HIS A CA 1
ATOM 1422 C C . HIS A 1 184 ? -14.068 -3.416 -12.916 1.00 91.69 184 HIS A C 1
ATOM 1424 O O . HIS A 1 184 ? -13.967 -4.648 -12.878 1.00 91.69 184 HIS A O 1
ATOM 1430 N N . PRO A 1 185 ? -15.280 -2.822 -12.901 1.00 93.69 185 PRO A N 1
ATOM 1431 C CA . PRO A 1 185 ? -16.529 -3.583 -12.842 1.00 93.69 185 PRO A CA 1
ATOM 1432 C C . PRO A 1 185 ? -16.661 -4.651 -13.937 1.00 93.69 185 PRO A C 1
ATOM 1434 O O . PRO A 1 185 ? -17.066 -5.773 -13.636 1.00 93.69 185 PRO A O 1
ATOM 1437 N N . GLY A 1 186 ? -16.250 -4.344 -15.173 1.00 93.62 186 GLY A N 1
ATOM 1438 C CA . GLY A 1 186 ? -16.296 -5.309 -16.276 1.00 93.62 186 GLY A CA 1
ATOM 1439 C C . GLY A 1 186 ? -15.346 -6.492 -16.083 1.00 93.62 186 GLY A C 1
ATOM 1440 O O . GLY A 1 186 ? -15.749 -7.634 -16.292 1.00 93.62 186 GLY A O 1
ATOM 1441 N N . ALA A 1 187 ? -14.133 -6.264 -15.569 1.00 96.06 187 ALA A N 1
ATOM 1442 C CA . ALA A 1 187 ? -13.192 -7.347 -15.273 1.00 96.06 187 ALA A CA 1
ATOM 1443 C C . ALA A 1 187 ? -13.711 -8.292 -14.179 1.00 96.06 187 ALA A C 1
ATOM 1445 O O . ALA A 1 187 ? -13.588 -9.513 -14.295 1.00 96.06 187 ALA A O 1
ATOM 1446 N N . LYS A 1 188 ? -14.334 -7.741 -13.127 1.00 92.06 188 LYS A N 1
ATOM 1447 C CA . LYS A 1 188 ? -14.971 -8.539 -12.065 1.00 92.06 188 LYS A CA 1
ATOM 1448 C C . LYS A 1 188 ? -16.114 -9.379 -12.621 1.00 92.06 188 LYS A C 1
ATOM 1450 O O . LYS A 1 188 ? -16.183 -10.575 -12.346 1.00 92.06 188 LYS A O 1
ATOM 1455 N N . TRP A 1 189 ? -16.949 -8.782 -13.470 1.00 96.81 189 TRP A N 1
ATOM 1456 C CA . TRP A 1 189 ? -18.035 -9.499 -14.127 1.00 96.81 189 TRP A CA 1
ATOM 1457 C C . TRP A 1 189 ? -17.519 -10.641 -15.014 1.00 96.81 189 TRP A C 1
ATOM 1459 O O . TRP A 1 189 ? -18.043 -11.754 -14.931 1.00 96.81 189 TRP A O 1
ATOM 1469 N N . ILE A 1 190 ? -16.465 -10.407 -15.807 1.00 95.75 190 ILE A N 1
ATOM 1470 C CA . ILE A 1 190 ? -15.799 -11.438 -16.622 1.00 95.75 190 ILE A CA 1
ATOM 1471 C C . ILE A 1 190 ? -15.310 -12.579 -15.724 1.00 95.75 190 ILE A C 1
ATOM 1473 O O . ILE A 1 190 ? -15.631 -13.736 -15.987 1.00 95.75 190 ILE A O 1
ATOM 1477 N N . ALA A 1 191 ? -14.588 -12.274 -14.642 1.00 92.62 191 ALA A N 1
ATOM 1478 C CA . ALA A 1 191 ? -14.050 -13.286 -13.734 1.00 92.62 191 ALA A CA 1
ATOM 1479 C C . ALA A 1 191 ? -15.143 -14.162 -13.092 1.00 92.62 191 ALA A C 1
ATOM 1481 O O . ALA A 1 191 ? -14.949 -15.367 -12.922 1.00 92.62 191 ALA A O 1
ATOM 1482 N N . GLU A 1 192 ? -16.298 -13.576 -12.772 1.00 89.69 192 GLU A N 1
ATOM 1483 C CA . GLU A 1 192 ? -17.442 -14.277 -12.181 1.00 89.69 192 GLU A CA 1
ATOM 1484 C C . GLU A 1 192 ? -18.259 -15.092 -13.201 1.00 89.69 192 GLU A C 1
ATOM 1486 O O . GLU A 1 192 ? -18.816 -16.137 -12.851 1.00 89.69 192 GLU A O 1
ATOM 1491 N N . ASN A 1 193 ? -18.352 -14.640 -14.458 1.00 92.12 193 ASN A N 1
ATOM 1492 C CA . ASN A 1 193 ? -19.289 -15.199 -15.442 1.00 92.12 193 ASN A CA 1
ATOM 1493 C C . ASN A 1 193 ? -18.635 -16.044 -16.540 1.00 92.12 193 ASN A C 1
ATOM 1495 O O . ASN A 1 193 ? -19.283 -16.971 -17.025 1.00 92.12 193 ASN A O 1
ATOM 1499 N N . ALA A 1 194 ? -17.365 -15.811 -16.879 1.00 92.75 194 ALA A N 1
ATOM 1500 C CA . ALA A 1 194 ? -16.620 -16.599 -17.865 1.00 92.75 194 ALA A CA 1
ATOM 1501 C C . ALA A 1 194 ? -16.697 -18.129 -17.622 1.00 92.75 194 ALA A C 1
ATOM 1503 O O . ALA A 1 194 ? -16.914 -18.865 -18.593 1.00 92.75 194 ALA A O 1
ATOM 1504 N N . PRO A 1 195 ? -16.653 -18.643 -16.367 1.00 88.31 195 PRO A N 1
ATOM 1505 C CA . PRO A 1 195 ? -16.763 -20.084 -16.110 1.00 88.31 195 PRO A CA 1
ATOM 1506 C C . PRO A 1 195 ? -18.064 -20.728 -16.592 1.00 88.31 195 PRO A C 1
ATOM 1508 O O . PRO A 1 195 ? -18.074 -21.925 -16.877 1.00 88.31 195 PRO A O 1
ATOM 1511 N N . LYS A 1 196 ? -19.153 -19.958 -16.727 1.00 88.38 196 LYS A N 1
ATOM 1512 C CA . LYS A 1 196 ? -20.442 -20.453 -17.246 1.00 88.38 196 LYS A CA 1
ATOM 1513 C C . LYS A 1 196 ? -20.364 -20.843 -18.725 1.00 88.38 196 LYS A C 1
ATOM 1515 O O . LYS A 1 196 ? -21.149 -21.675 -19.166 1.00 88.38 196 LYS A O 1
ATOM 1520 N N . TYR A 1 197 ? -19.395 -20.283 -19.444 1.00 92.25 197 TYR A N 1
ATOM 1521 C CA . TYR A 1 197 ? -19.164 -20.474 -20.876 1.00 92.25 197 TYR A CA 1
ATOM 1522 C C . TYR A 1 197 ? -17.881 -21.276 -21.149 1.00 92.25 197 TYR A C 1
ATOM 1524 O O . TYR A 1 197 ? -17.348 -21.261 -22.251 1.00 92.25 197 TYR A O 1
ATOM 1532 N N . GLY A 1 198 ? -17.346 -21.967 -20.135 1.00 90.50 198 GLY A N 1
ATOM 1533 C CA . GLY A 1 198 ? -16.137 -22.784 -20.275 1.00 90.50 198 GLY A CA 1
ATOM 1534 C C . GLY A 1 198 ? -14.827 -21.995 -20.249 1.00 90.50 198 GLY A C 1
ATOM 1535 O O . GLY A 1 198 ? -13.786 -22.553 -20.579 1.00 90.50 198 GLY A O 1
ATOM 1536 N N . PHE A 1 199 ? -14.838 -20.726 -19.841 1.00 94.12 199 PHE A N 1
ATOM 1537 C CA . PHE A 1 199 ? -13.636 -19.896 -19.750 1.00 94.12 199 PHE A CA 1
ATOM 1538 C C . PHE A 1 199 ? -13.216 -19.647 -18.300 1.00 94.12 199 PHE A C 1
ATOM 1540 O O . PHE A 1 199 ? -14.044 -19.535 -17.404 1.00 94.12 199 PHE A O 1
ATOM 1547 N N . ILE A 1 200 ? -11.919 -19.511 -18.046 1.00 92.94 200 ILE A N 1
ATOM 1548 C CA . ILE A 1 200 ? -11.389 -19.094 -16.741 1.00 92.94 200 ILE A CA 1
ATOM 1549 C C . ILE A 1 200 ? -10.401 -17.949 -16.911 1.00 92.94 200 ILE A C 1
ATOM 1551 O O . ILE A 1 200 ? -9.680 -17.912 -17.905 1.00 92.94 200 ILE A O 1
ATOM 1555 N N . ILE A 1 201 ? -10.284 -17.076 -15.908 1.00 94.44 201 ILE A N 1
ATOM 1556 C CA . ILE A 1 201 ? -9.106 -16.208 -15.794 1.00 94.44 201 ILE A CA 1
ATOM 1557 C C . ILE A 1 201 ? -7.897 -17.093 -15.505 1.00 94.44 201 ILE A C 1
ATOM 1559 O O . ILE A 1 201 ? -7.821 -17.745 -14.458 1.00 94.44 201 ILE A O 1
ATOM 1563 N N . ARG A 1 202 ? -6.956 -17.150 -16.448 1.00 93.81 202 ARG A N 1
ATOM 1564 C CA . ARG A 1 202 ? -5.852 -18.114 -16.396 1.00 93.81 202 ARG A CA 1
ATOM 1565 C C . ARG A 1 202 ? -4.800 -17.774 -15.347 1.00 93.81 202 ARG A C 1
ATOM 1567 O O . ARG A 1 202 ? -4.248 -18.684 -14.714 1.00 93.81 202 ARG A O 1
ATOM 1574 N N . TYR A 1 203 ? -4.505 -16.486 -15.206 1.00 91.19 203 TYR A N 1
ATOM 1575 C CA . TYR A 1 203 ? -3.431 -15.962 -14.372 1.00 91.19 203 TYR A CA 1
ATOM 1576 C C . TYR A 1 203 ? -4.036 -15.111 -13.257 1.00 91.19 203 TYR A C 1
ATOM 1578 O O . TYR A 1 203 ? -4.292 -13.928 -13.442 1.00 91.19 203 TYR A O 1
ATOM 1586 N N . LEU A 1 204 ? -4.313 -15.737 -12.108 1.00 85.88 204 LEU A N 1
ATOM 1587 C CA . LEU A 1 204 ? -4.931 -15.106 -10.934 1.00 85.88 204 LEU A CA 1
ATOM 1588 C C . LEU A 1 204 ? -3.910 -14.336 -10.077 1.00 85.88 204 LEU A C 1
ATOM 1590 O O . LEU A 1 204 ? -2.712 -14.637 -10.112 1.00 85.88 204 LEU A O 1
ATOM 1594 N N . LYS A 1 205 ? -4.399 -13.394 -9.253 1.00 84.88 205 LYS A N 1
ATOM 1595 C CA . LYS A 1 205 ? -3.601 -12.759 -8.187 1.00 84.88 205 LYS A CA 1
ATOM 1596 C C . LYS A 1 205 ? -2.979 -13.850 -7.298 1.00 84.88 205 LYS A C 1
ATOM 1598 O O . LYS A 1 205 ? -3.601 -14.883 -7.043 1.00 84.88 205 LYS A O 1
ATOM 1603 N N . ASP A 1 206 ? -1.729 -13.645 -6.889 1.00 82.12 206 ASP A N 1
ATOM 1604 C CA . ASP A 1 206 ? -0.992 -14.518 -5.958 1.00 82.12 206 ASP A CA 1
ATOM 1605 C C . ASP A 1 206 ? -0.875 -15.991 -6.401 1.00 82.12 206 ASP A C 1
ATOM 1607 O O . ASP A 1 206 ? -0.934 -16.915 -5.583 1.00 82.12 206 ASP A O 1
ATOM 1611 N N . ARG A 1 207 ? -0.763 -16.229 -7.718 1.00 82.88 207 ARG A N 1
ATOM 1612 C CA . ARG A 1 207 ? -0.556 -17.568 -8.317 1.00 82.88 207 ARG A CA 1
ATOM 1613 C C . ARG A 1 207 ? 0.613 -17.646 -9.307 1.00 82.88 207 ARG A C 1
ATOM 1615 O O . ARG A 1 207 ? 0.769 -18.658 -9.995 1.00 82.88 207 ARG A O 1
ATOM 1622 N N . GLN A 1 208 ? 1.444 -16.602 -9.387 1.00 83.00 208 GLN A N 1
ATOM 1623 C CA . GLN A 1 208 ? 2.608 -16.554 -10.285 1.00 83.00 208 GLN A CA 1
ATOM 1624 C C . GLN A 1 208 ? 3.633 -17.662 -9.978 1.00 83.00 208 GLN A C 1
ATOM 1626 O O . GLN A 1 208 ? 4.315 -18.144 -10.881 1.00 83.00 208 GLN A O 1
ATOM 1631 N N . ASP A 1 209 ? 3.734 -18.106 -8.727 1.00 79.88 209 ASP A N 1
ATOM 1632 C CA . ASP A 1 209 ? 4.585 -19.223 -8.303 1.00 79.88 209 ASP A CA 1
ATOM 1633 C C . ASP A 1 209 ? 4.216 -20.547 -9.003 1.00 79.88 209 ASP A C 1
ATOM 1635 O O . ASP A 1 209 ? 5.090 -21.370 -9.299 1.00 79.88 209 ASP A O 1
ATOM 1639 N N . ILE A 1 210 ? 2.931 -20.718 -9.332 1.00 80.19 210 ILE A N 1
ATOM 1640 C CA . ILE A 1 210 ? 2.401 -21.873 -10.058 1.00 80.19 210 ILE A CA 1
ATOM 1641 C C . ILE A 1 210 ? 2.491 -21.656 -11.573 1.00 80.19 210 ILE A C 1
ATOM 1643 O O . ILE A 1 210 ? 2.980 -22.532 -12.290 1.00 80.19 210 ILE A O 1
ATOM 1647 N N . THR A 1 211 ? 2.008 -20.516 -12.077 1.00 83.00 211 THR A N 1
ATOM 1648 C CA . THR A 1 211 ? 1.852 -20.272 -13.525 1.00 83.00 211 THR A CA 1
ATOM 1649 C C . THR A 1 211 ? 3.137 -19.813 -14.212 1.00 83.00 211 THR A C 1
ATOM 1651 O O . THR A 1 211 ? 3.320 -20.072 -15.398 1.00 83.00 211 THR A O 1
ATOM 1654 N N . GLY A 1 212 ? 4.033 -19.148 -13.482 1.00 81.75 212 GLY A N 1
ATOM 1655 C CA . GLY A 1 212 ? 5.203 -18.458 -14.025 1.00 81.75 212 GLY A CA 1
ATOM 1656 C C . GLY A 1 212 ? 4.895 -17.118 -14.703 1.00 81.75 212 GLY A C 1
ATOM 1657 O O . GLY A 1 212 ? 5.825 -16.476 -15.177 1.00 81.75 212 GLY A O 1
ATOM 1658 N N . ILE A 1 213 ? 3.629 -16.690 -14.737 1.00 83.38 213 ILE A N 1
ATOM 1659 C CA . ILE A 1 213 ? 3.157 -15.450 -15.374 1.00 83.38 213 ILE A CA 1
ATOM 1660 C C . ILE A 1 213 ? 2.439 -14.602 -14.316 1.00 83.38 213 ILE A C 1
ATOM 1662 O O . ILE A 1 213 ? 1.784 -15.146 -13.423 1.00 83.38 213 ILE A O 1
ATOM 1666 N N . THR A 1 214 ? 2.629 -13.281 -14.367 1.00 86.38 214 THR A N 1
ATOM 1667 C CA . THR A 1 214 ? 1.988 -12.310 -13.464 1.00 86.38 214 THR A CA 1
ATOM 1668 C C . THR A 1 214 ? 0.466 -12.283 -13.634 1.00 86.38 214 THR A C 1
ATOM 1670 O O . THR A 1 214 ? -0.079 -12.928 -14.518 1.00 86.38 214 THR A O 1
ATOM 1673 N N . TYR A 1 215 ? -0.239 -11.557 -12.768 1.00 91.31 215 TYR A N 1
ATOM 1674 C CA . TYR A 1 215 ? -1.692 -11.401 -12.860 1.00 91.31 215 TYR A CA 1
ATOM 1675 C C . TYR A 1 215 ? -2.116 -10.754 -14.192 1.00 91.31 215 TYR A C 1
ATOM 1677 O O . TYR A 1 215 ? -1.643 -9.665 -14.514 1.00 91.31 215 TYR A O 1
ATOM 1685 N N . GLU A 1 216 ? -3.027 -11.404 -14.922 1.00 92.94 216 GLU A N 1
ATOM 1686 C CA . GLU A 1 216 ? -3.586 -10.923 -16.195 1.00 92.94 216 GLU A CA 1
ATOM 1687 C C . GLU A 1 216 ? -5.121 -11.074 -16.177 1.00 92.94 216 GLU A C 1
ATOM 1689 O O . GLU A 1 216 ? -5.655 -12.107 -16.592 1.00 92.94 216 GLU A O 1
ATOM 1694 N N . PRO A 1 217 ? -5.864 -10.071 -15.668 1.00 95.62 217 PRO A N 1
ATOM 1695 C CA . PRO A 1 217 ? -7.330 -10.100 -15.577 1.00 95.62 217 PRO A CA 1
ATOM 1696 C C . PRO A 1 217 ? -8.079 -10.183 -16.913 1.00 95.62 217 PRO A C 1
ATOM 1698 O O . PRO A 1 217 ? -9.287 -10.394 -16.906 1.00 95.62 217 PRO A O 1
ATOM 1701 N N . TRP A 1 218 ? -7.392 -10.001 -18.038 1.00 97.31 218 TRP A N 1
ATOM 1702 C CA . TRP A 1 218 ? -7.956 -10.064 -19.389 1.00 97.31 218 TRP A CA 1
ATOM 1703 C C . TRP A 1 218 ? -7.798 -11.438 -20.054 1.00 97.31 218 TRP A C 1
ATOM 1705 O O . TRP A 1 218 ? -8.497 -11.723 -21.024 1.00 97.31 218 TRP A O 1
ATOM 1715 N N . HIS A 1 219 ? -6.875 -12.283 -19.574 1.00 96.81 219 HIS A N 1
ATOM 1716 C CA . HIS A 1 219 ? -6.503 -13.524 -20.257 1.00 96.81 219 HIS A CA 1
ATOM 1717 C C . HIS A 1 219 ? -7.454 -14.662 -19.882 1.00 96.81 219 HIS A C 1
ATOM 1719 O O . HIS A 1 219 ? -7.278 -15.349 -18.862 1.00 96.81 219 HIS A O 1
ATOM 1725 N N . ILE A 1 220 ? -8.470 -14.873 -20.720 1.00 97.00 220 ILE A N 1
ATOM 1726 C CA . ILE A 1 220 ? -9.412 -15.977 -20.566 1.00 97.00 220 ILE A CA 1
ATOM 1727 C C . ILE A 1 220 ? -8.917 -17.221 -21.300 1.00 97.00 220 ILE A C 1
ATOM 1729 O O . ILE A 1 220 ? -8.558 -17.188 -22.477 1.00 97.00 220 ILE A O 1
ATOM 1733 N N . ARG A 1 221 ? -8.929 -18.354 -20.598 1.00 95.81 221 ARG A N 1
ATOM 1734 C CA . ARG A 1 221 ? -8.556 -19.665 -21.127 1.00 95.81 221 ARG A CA 1
ATOM 1735 C C . ARG A 1 221 ? -9.763 -20.587 -21.162 1.00 95.81 221 ARG A C 1
ATOM 1737 O O . ARG A 1 221 ? -10.389 -20.810 -20.129 1.00 95.81 221 ARG A O 1
ATOM 1744 N N . TYR A 1 222 ? -10.041 -21.173 -22.321 1.00 94.75 222 TYR A N 1
ATOM 1745 C CA . TYR A 1 222 ? -11.073 -22.187 -22.452 1.00 94.75 222 TYR A CA 1
ATOM 1746 C C . TYR A 1 222 ? -10.622 -23.514 -21.837 1.00 94.75 222 TYR A C 1
ATOM 1748 O O . TYR A 1 222 ? -9.606 -24.100 -22.223 1.00 94.75 222 TYR A O 1
ATOM 1756 N N . VAL A 1 223 ? -11.413 -23.995 -20.889 1.00 86.06 223 VAL A N 1
ATOM 1757 C CA . VAL A 1 223 ? -11.338 -25.316 -20.282 1.00 86.06 223 VAL A CA 1
ATOM 1758 C C . VAL A 1 223 ? -12.771 -25.820 -20.172 1.00 86.06 223 VAL A C 1
ATOM 1760 O O . VAL A 1 223 ? -13.586 -25.228 -19.471 1.00 86.06 223 VAL A O 1
ATOM 1763 N N . VAL A 1 224 ? -13.103 -26.925 -20.848 1.00 69.81 224 VAL A N 1
ATOM 1764 C CA . VAL A 1 224 ? -14.398 -27.591 -20.659 1.00 69.81 224 VAL A CA 1
ATOM 1765 C C . VAL A 1 224 ? -14.472 -28.097 -19.227 1.00 69.81 224 VAL A C 1
ATOM 1767 O O . VAL A 1 224 ? -14.056 -29.199 -18.873 1.00 69.81 224 VAL A O 1
ATOM 1770 N N . ILE A 1 225 ? -15.011 -27.238 -18.389 1.00 55.28 225 ILE A N 1
ATOM 1771 C CA . ILE A 1 225 ? -15.459 -27.527 -17.059 1.00 55.28 225 ILE A CA 1
ATOM 1772 C C . ILE A 1 225 ? -16.914 -27.926 -17.269 1.00 55.28 225 ILE A C 1
ATOM 1774 O O . ILE A 1 225 ? -17.771 -27.076 -17.495 1.00 55.28 225 ILE A O 1
ATOM 1778 N N . GLY A 1 226 ? -17.210 -29.230 -17.276 1.00 48.69 226 GLY A N 1
ATOM 1779 C CA . GLY A 1 226 ? -18.606 -29.669 -17.321 1.00 48.69 226 GLY A CA 1
ATOM 1780 C C . GLY A 1 226 ? -19.401 -28.936 -16.237 1.00 48.69 226 GLY A C 1
ATOM 1781 O O . GLY A 1 226 ? -18.838 -28.615 -15.190 1.00 48.69 226 GLY A O 1
ATOM 1782 N N . LEU A 1 227 ? -20.695 -28.680 -16.449 1.00 39.34 227 LEU A N 1
ATOM 1783 C CA . LEU A 1 227 ? -21.549 -28.013 -15.453 1.00 39.34 227 LEU A CA 1
ATOM 1784 C C . LEU A 1 227 ? -21.362 -28.609 -14.047 1.00 39.34 227 LEU A C 1
ATOM 1786 O O . LEU A 1 227 ? -21.376 -27.867 -13.081 1.00 39.34 227 LEU A O 1
ATOM 1790 N N . ALA A 1 228 ? -21.065 -29.908 -13.923 1.00 36.03 228 ALA A N 1
ATOM 1791 C CA . ALA A 1 228 ? -20.715 -30.558 -12.659 1.00 36.03 228 ALA A CA 1
ATOM 1792 C C . ALA A 1 228 ? -19.458 -30.000 -11.954 1.00 36.03 228 ALA A C 1
ATOM 1794 O O . ALA A 1 228 ? -19.429 -30.018 -10.730 1.00 36.03 228 ALA A O 1
ATOM 1795 N N . PHE A 1 229 ? -18.450 -29.479 -12.663 1.00 42.19 229 PHE A N 1
ATOM 1796 C CA . PHE A 1 229 ? -17.307 -28.760 -12.087 1.00 42.19 229 PHE A CA 1
ATOM 1797 C C . PHE A 1 229 ? -17.555 -27.258 -11.971 1.00 42.19 229 PHE A C 1
ATOM 1799 O O . PHE A 1 229 ? -17.058 -26.699 -11.005 1.00 42.19 229 PHE A O 1
ATOM 1806 N N . VAL A 1 230 ? -18.394 -26.613 -12.800 1.00 40.94 230 VAL A N 1
ATOM 1807 C CA . VAL A 1 230 ? -18.869 -25.249 -12.469 1.00 40.94 230 VAL A CA 1
ATOM 1808 C C . VAL A 1 230 ? -19.623 -25.315 -11.152 1.00 40.94 230 VAL A C 1
ATOM 1810 O O . VAL A 1 230 ? -19.269 -24.587 -10.241 1.00 40.94 230 VAL A O 1
ATOM 1813 N N . PHE A 1 231 ? -20.545 -26.272 -11.007 1.00 34.31 231 PHE A N 1
ATOM 1814 C CA . PHE A 1 231 ? -21.218 -26.601 -9.759 1.00 34.31 231 PHE A CA 1
ATOM 1815 C C . PHE A 1 231 ? -20.266 -27.152 -8.713 1.00 34.31 231 PHE A C 1
ATOM 1817 O O . PHE A 1 231 ? -20.512 -26.846 -7.577 1.00 34.31 231 PHE A O 1
ATOM 1824 N N . SER A 1 232 ? -19.179 -27.874 -9.006 1.00 35.44 232 SER A N 1
ATOM 1825 C CA . SER A 1 232 ? -18.236 -28.286 -7.949 1.00 35.44 232 SER A CA 1
ATOM 1826 C C . SER A 1 232 ? -17.336 -27.159 -7.479 1.00 35.44 232 SER A C 1
ATOM 1828 O O . SER A 1 232 ? -16.991 -27.136 -6.310 1.00 35.44 232 SER A O 1
ATOM 1830 N N . LEU A 1 233 ? -17.011 -26.188 -8.328 1.00 33.44 233 LEU A N 1
ATOM 1831 C CA . LEU A 1 233 ? -16.397 -24.932 -7.919 1.00 33.44 233 LEU A CA 1
ATOM 1832 C C . LEU A 1 233 ? -17.432 -24.078 -7.179 1.00 33.44 233 LE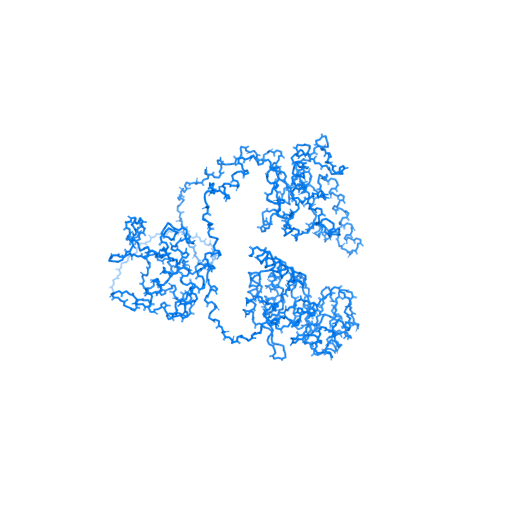U A C 1
ATOM 1834 O O . LEU A 1 233 ? -17.116 -23.537 -6.134 1.00 33.44 233 LEU A O 1
ATOM 1838 N N . HIS A 1 234 ? -18.691 -24.076 -7.625 1.00 34.00 234 HIS A N 1
ATOM 1839 C CA . HIS A 1 234 ? -19.836 -23.490 -6.927 1.00 34.00 234 HIS A CA 1
ATOM 1840 C C . HIS A 1 234 ? -20.309 -24.307 -5.721 1.00 34.00 234 HIS A C 1
ATOM 1842 O O . HIS A 1 234 ? -21.096 -23.775 -4.980 1.00 34.00 234 HIS A O 1
ATOM 1848 N N . THR A 1 235 ? -19.873 -25.545 -5.466 1.00 27.64 235 THR A N 1
ATOM 1849 C CA . THR A 1 235 ? -20.271 -26.379 -4.306 1.00 27.64 235 THR A CA 1
ATOM 1850 C C . THR A 1 235 ? -19.082 -26.661 -3.395 1.00 27.64 235 THR A C 1
ATOM 1852 O O . THR A 1 235 ? -19.256 -27.131 -2.279 1.00 27.64 235 THR A O 1
ATOM 1855 N N . LEU A 1 236 ? -17.862 -26.379 -3.854 1.00 31.50 236 LEU A N 1
ATOM 1856 C CA . LEU A 1 236 ? -16.687 -26.122 -3.022 1.00 31.50 236 LEU A CA 1
ATOM 1857 C C . LEU A 1 236 ? -16.635 -24.643 -2.611 1.00 31.50 236 LEU A C 1
ATOM 1859 O O . LEU A 1 236 ? -16.024 -24.341 -1.593 1.00 31.50 236 LEU A O 1
ATOM 1863 N N . SER A 1 237 ? -17.312 -23.756 -3.353 1.00 33.94 237 SER A N 1
ATOM 1864 C CA . SER A 1 237 ? -17.614 -22.375 -2.951 1.00 33.94 237 SER A CA 1
ATOM 1865 C C . SER A 1 237 ? -18.986 -22.246 -2.268 1.00 33.94 237 SER A C 1
ATOM 1867 O O . SER A 1 237 ? -19.090 -21.499 -1.308 1.00 33.94 237 SER A O 1
ATOM 1869 N N . ASN A 1 238 ? -20.001 -23.025 -2.669 1.00 28.45 238 ASN A N 1
ATOM 1870 C CA . ASN A 1 238 ? -21.339 -23.093 -2.050 1.00 28.45 238 ASN A CA 1
ATOM 1871 C C . ASN A 1 238 ? -21.726 -24.548 -1.739 1.00 28.45 238 ASN A C 1
ATOM 1873 O O . ASN A 1 238 ? -22.740 -25.075 -2.212 1.00 28.45 238 ASN A O 1
ATOM 1877 N N . SER A 1 239 ? -20.961 -25.233 -0.886 1.00 25.98 239 SER A N 1
ATOM 18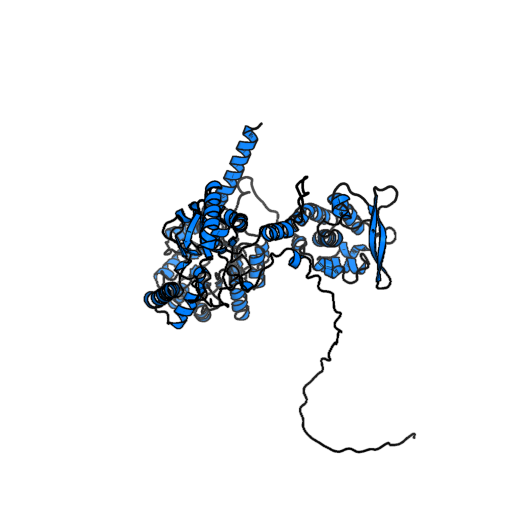78 C CA . SER A 1 239 ? -21.613 -26.193 0.012 1.00 25.98 239 SER A CA 1
ATOM 1879 C C . SER A 1 239 ? -22.461 -25.354 0.967 1.00 25.98 239 SER A C 1
ATOM 1881 O O . SER A 1 239 ? -22.032 -25.007 2.061 1.00 25.98 239 SER A O 1
ATOM 1883 N N . GLY A 1 240 ? -23.613 -24.950 0.451 1.00 26.95 240 GLY A N 1
ATOM 1884 C CA . GLY A 1 240 ? -24.504 -23.924 0.958 1.00 26.95 240 GLY A CA 1
ATOM 1885 C C . GLY A 1 240 ? -25.731 -23.944 0.061 1.00 26.95 240 GLY A C 1
ATOM 1886 O O . GLY A 1 240 ? -25.891 -23.127 -0.838 1.00 26.95 240 GLY A O 1
ATOM 1887 N N . VAL A 1 241 ? -26.509 -25.009 0.245 1.00 28.70 241 VAL A N 1
ATOM 1888 C CA . VAL A 1 241 ? -27.870 -25.198 -0.256 1.00 28.70 241 VAL A CA 1
ATOM 1889 C C . VAL A 1 241 ? -28.697 -23.950 0.043 1.00 28.70 241 VAL A C 1
ATOM 1891 O O . VAL A 1 241 ? -28.625 -23.450 1.157 1.00 28.70 241 VAL A O 1
ATOM 1894 N N . GLU A 1 242 ? -29.442 -23.503 -0.969 1.00 27.41 242 GLU A N 1
ATOM 1895 C CA . GLU A 1 242 ? -30.596 -22.594 -0.946 1.00 27.41 242 GLU A CA 1
ATOM 1896 C C . GLU A 1 242 ? -30.748 -21.679 0.275 1.00 27.41 242 GLU A C 1
ATOM 1898 O O . GLU A 1 242 ? -31.018 -22.108 1.395 1.00 27.41 242 GLU A O 1
ATOM 1903 N N . ASN A 1 243 ? -30.701 -20.380 -0.014 1.00 25.80 243 ASN A N 1
ATOM 1904 C CA . ASN A 1 243 ? -31.298 -19.336 0.802 1.00 25.80 243 ASN A CA 1
ATOM 1905 C C . ASN A 1 243 ? -32.790 -19.636 1.079 1.00 25.80 243 ASN A C 1
ATOM 1907 O O . ASN A 1 243 ? -33.668 -19.151 0.372 1.00 25.80 243 ASN A O 1
ATOM 1911 N N . GLU A 1 244 ? -33.086 -20.376 2.143 1.00 26.27 244 GLU A N 1
ATOM 1912 C CA . GLU A 1 244 ? -33.693 -19.707 3.295 1.00 26.27 244 GLU A CA 1
ATOM 1913 C C . GLU A 1 244 ? -32.543 -19.090 4.095 1.00 26.27 244 GLU A C 1
ATOM 1915 O O . GLU A 1 244 ? -31.483 -19.713 4.156 1.00 26.27 244 GLU A O 1
ATOM 1920 N N . PRO A 1 245 ? -32.692 -17.839 4.568 1.00 26.95 245 PRO A N 1
ATOM 1921 C CA . PRO A 1 245 ? -31.605 -16.869 4.692 1.00 26.95 245 PRO A CA 1
ATOM 1922 C C . PRO A 1 245 ? -30.373 -17.524 5.302 1.00 26.95 245 PRO A C 1
ATOM 1924 O O . PRO A 1 245 ? -30.376 -17.880 6.480 1.00 26.95 245 PRO A O 1
ATOM 1927 N N . GLN A 1 246 ? -29.349 -17.733 4.470 1.00 28.95 246 GLN A N 1
ATOM 1928 C CA . GLN A 1 246 ? -28.053 -18.183 4.943 1.00 28.95 246 GLN A CA 1
ATOM 1929 C C . GLN A 1 246 ? -27.601 -17.098 5.919 1.00 28.95 246 GLN A C 1
ATOM 1931 O O . GLN A 1 246 ? -27.332 -15.975 5.492 1.00 28.95 246 GLN A O 1
ATOM 1936 N N . GLU A 1 247 ? -27.604 -17.392 7.225 1.00 35.19 247 GLU A N 1
ATOM 1937 C CA . GLU A 1 247 ? -26.835 -16.602 8.182 1.00 35.19 247 GLU A CA 1
ATOM 1938 C C . GLU A 1 247 ? -25.448 -16.487 7.560 1.00 35.19 247 GLU A C 1
ATOM 1940 O O . GLU A 1 247 ? -24.772 -17.504 7.392 1.00 35.19 247 GLU A O 1
ATOM 1945 N N . GLU A 1 248 ? -25.095 -15.281 7.103 1.00 38.03 248 GLU A N 1
ATOM 1946 C CA . GLU A 1 248 ? -23.803 -14.996 6.498 1.00 38.03 248 GLU A CA 1
ATOM 1947 C C . GLU A 1 248 ? -22.757 -15.654 7.392 1.00 38.03 248 GLU A C 1
ATOM 1949 O O . GLU A 1 248 ? -22.633 -15.294 8.566 1.00 38.03 248 GLU A O 1
ATOM 1954 N N . THR A 1 249 ? -22.059 -16.682 6.892 1.00 50.72 249 THR A N 1
ATOM 1955 C CA . THR A 1 249 ? -20.957 -17.262 7.652 1.00 50.72 249 THR A CA 1
ATOM 1956 C C . THR A 1 249 ? -19.945 -16.154 7.800 1.00 50.72 249 THR A C 1
ATOM 1958 O O . THR A 1 249 ? -19.238 -15.819 6.848 1.00 50.72 249 THR A O 1
ATOM 1961 N N . LEU A 1 250 ? -19.964 -15.557 8.986 1.00 70.12 250 LEU A N 1
ATOM 1962 C CA . LEU A 1 250 ? -19.174 -14.408 9.352 1.00 70.12 250 LEU A CA 1
ATOM 1963 C C . LEU A 1 250 ? -17.739 -14.654 8.888 1.00 70.12 250 LEU A C 1
ATOM 1965 O O . LEU A 1 250 ? -17.113 -15.653 9.264 1.00 70.12 250 LEU A O 1
ATOM 1969 N N . THR A 1 251 ? -17.223 -13.786 8.022 1.00 81.06 251 THR A N 1
ATOM 1970 C CA . THR A 1 251 ? -15.821 -13.889 7.621 1.00 81.06 251 THR A CA 1
ATOM 1971 C C . THR A 1 251 ? -14.941 -13.792 8.867 1.00 81.06 251 THR A C 1
ATOM 1973 O O . THR A 1 251 ? -15.320 -13.216 9.889 1.00 81.06 251 THR A O 1
ATOM 1976 N N . ARG A 1 252 ? -13.725 -14.341 8.789 1.00 85.81 252 ARG A N 1
ATOM 1977 C CA . ARG A 1 252 ? -12.758 -14.260 9.895 1.00 85.81 252 ARG A CA 1
ATOM 1978 C C . ARG A 1 252 ? -12.548 -12.821 10.372 1.00 85.81 252 ARG A C 1
ATOM 1980 O O . ARG A 1 252 ? -12.472 -12.595 11.574 1.00 85.81 252 ARG A O 1
ATOM 1987 N N . GLN A 1 253 ? -12.503 -11.874 9.434 1.00 81.25 253 GLN A N 1
ATOM 1988 C CA . GLN A 1 253 ? -12.363 -10.459 9.752 1.00 81.25 253 GLN A CA 1
ATOM 1989 C C . GLN A 1 253 ? -13.636 -9.895 10.389 1.00 81.25 253 GLN A C 1
ATOM 1991 O O . GLN A 1 253 ? -13.542 -9.310 11.455 1.00 81.25 253 GLN A O 1
ATOM 1996 N N . GLN A 1 254 ? -14.826 -10.176 9.844 1.00 84.75 254 GLN A N 1
ATOM 1997 C CA . GLN A 1 254 ? -16.092 -9.743 10.454 1.00 84.75 254 GLN A CA 1
ATOM 1998 C C . GLN A 1 254 ? -16.282 -10.276 11.887 1.00 84.75 254 GLN A C 1
ATOM 2000 O O . GLN A 1 254 ? -16.823 -9.566 12.727 1.00 84.75 254 GLN A O 1
ATOM 2005 N N . PHE A 1 255 ? -15.813 -11.494 12.195 1.00 89.44 255 PHE A N 1
ATOM 2006 C CA . PHE A 1 255 ? -15.815 -12.028 13.566 1.00 89.44 255 PHE A CA 1
ATOM 2007 C C . PHE A 1 255 ? -14.974 -11.189 14.518 1.00 89.44 255 PHE A C 1
ATOM 2009 O O . PHE A 1 255 ? -15.411 -10.876 15.626 1.00 89.44 255 PHE A O 1
ATOM 2016 N N . ILE A 1 256 ? -13.773 -10.818 14.079 1.00 89.00 256 ILE A N 1
ATOM 2017 C CA . ILE A 1 256 ? -12.901 -9.936 14.847 1.00 89.00 256 ILE A CA 1
ATOM 2018 C C . ILE A 1 256 ? -13.556 -8.560 14.967 1.00 89.00 256 ILE A C 1
ATOM 2020 O O . ILE A 1 256 ? -13.708 -8.078 16.082 1.00 89.00 256 ILE A O 1
ATOM 2024 N N . ASP A 1 257 ? -14.010 -7.967 13.865 1.00 86.19 257 ASP A N 1
ATOM 2025 C CA . ASP A 1 257 ? -14.585 -6.619 13.824 1.00 86.19 257 ASP A CA 1
ATOM 2026 C C . ASP A 1 257 ? -15.834 -6.485 14.701 1.00 86.19 257 ASP A C 1
ATOM 2028 O O . ASP A 1 257 ? -16.039 -5.448 15.330 1.00 86.19 257 ASP A O 1
ATOM 2032 N N . GLN A 1 258 ? -16.653 -7.536 14.788 1.00 91.12 258 GLN A N 1
ATOM 2033 C CA . GLN A 1 258 ? -17.847 -7.547 15.628 1.00 91.12 258 GLN A CA 1
ATOM 2034 C C . GLN A 1 258 ? -17.500 -7.538 17.123 1.00 91.12 258 GLN A C 1
ATOM 2036 O O . GLN A 1 258 ? -18.139 -6.834 17.901 1.00 91.12 258 GLN A O 1
ATOM 2041 N N . LEU A 1 259 ? -16.497 -8.314 17.541 1.00 94.19 259 LEU A N 1
ATOM 2042 C CA . LEU A 1 259 ? -16.156 -8.482 18.957 1.00 94.19 259 LEU A CA 1
ATOM 2043 C C . LEU A 1 259 ? -15.091 -7.490 19.447 1.00 94.19 259 LEU A C 1
ATOM 2045 O O . LEU A 1 259 ? -15.005 -7.219 20.647 1.00 94.19 259 LEU A O 1
ATOM 2049 N N . ALA A 1 260 ? -14.281 -6.941 18.539 1.00 91.62 260 ALA A N 1
ATOM 2050 C CA . ALA A 1 260 ? -13.169 -6.047 18.842 1.00 91.62 260 ALA A CA 1
ATOM 2051 C C . ALA A 1 260 ? -13.567 -4.822 19.679 1.00 91.62 260 ALA A C 1
ATOM 2053 O O . ALA A 1 260 ? -12.870 -4.552 20.661 1.00 91.62 260 ALA A O 1
ATOM 2054 N N . PRO A 1 261 ? -14.658 -4.089 19.369 1.00 89.12 261 PRO A N 1
ATOM 2055 C CA . PRO A 1 261 ? -15.049 -2.922 20.156 1.00 89.12 261 PRO A CA 1
ATOM 2056 C C . PRO A 1 261 ? -15.350 -3.281 21.614 1.00 89.12 261 PRO A C 1
ATOM 2058 O O . PRO A 1 261 ? -14.861 -2.615 22.527 1.00 89.12 261 PRO A O 1
ATOM 2061 N N . HIS A 1 262 ? -16.086 -4.373 21.840 1.00 92.12 262 HIS A N 1
ATOM 2062 C CA . HIS A 1 262 ? -16.444 -4.817 23.188 1.00 92.12 262 HIS A CA 1
ATOM 2063 C C . HIS A 1 262 ? -15.233 -5.367 23.949 1.00 92.12 262 HIS A C 1
ATOM 2065 O O . HIS A 1 262 ? -15.025 -5.035 25.113 1.00 92.12 262 HIS A O 1
ATOM 2071 N N . ALA A 1 263 ? -14.358 -6.123 23.279 1.00 93.50 263 ALA A N 1
ATOM 2072 C CA . ALA A 1 263 ? -13.102 -6.589 23.868 1.00 93.50 263 ALA A CA 1
ATOM 2073 C C . ALA A 1 263 ? -12.194 -5.418 24.304 1.00 93.50 263 ALA A C 1
ATOM 2075 O O . ALA A 1 263 ? -11.620 -5.457 25.392 1.00 93.50 263 ALA A O 1
ATOM 2076 N N . LYS A 1 264 ? -12.110 -4.343 23.505 1.00 88.50 264 LYS A N 1
ATOM 2077 C CA . LYS A 1 264 ? -11.400 -3.104 23.878 1.00 88.50 264 LYS A CA 1
ATOM 2078 C C . LYS A 1 264 ? -12.053 -2.402 25.074 1.00 88.50 264 LYS A C 1
ATOM 2080 O O . LYS A 1 264 ? -11.350 -1.936 25.968 1.00 88.50 264 LYS A O 1
ATOM 2085 N N . GLN A 1 265 ? -13.384 -2.357 25.137 1.00 84.19 265 GLN A N 1
ATOM 2086 C CA . GLN A 1 265 ? -14.095 -1.811 26.296 1.00 84.19 265 GLN A CA 1
ATOM 2087 C C . GLN A 1 265 ? -13.795 -2.613 27.576 1.00 84.19 265 GLN A C 1
ATOM 2089 O O . GLN A 1 265 ? -13.551 -2.031 28.634 1.00 84.19 265 GLN A O 1
ATOM 2094 N N . LEU A 1 266 ? -13.752 -3.944 27.483 1.00 87.81 266 LEU A N 1
ATOM 2095 C CA . LEU A 1 266 ? -13.413 -4.829 28.602 1.00 87.81 266 LEU A CA 1
ATOM 2096 C C . LEU A 1 266 ? -11.962 -4.662 29.060 1.00 87.81 266 LEU A C 1
ATOM 2098 O O . LEU A 1 266 ? -11.701 -4.679 30.264 1.00 87.81 266 LEU A O 1
ATOM 2102 N N . GLN A 1 267 ? -11.034 -4.408 28.138 1.00 88.31 267 GLN A N 1
ATOM 2103 C CA . GLN A 1 267 ? -9.666 -4.029 28.487 1.00 88.31 267 GLN A CA 1
ATOM 2104 C C . GLN A 1 267 ? -9.632 -2.741 29.313 1.00 88.31 267 GLN A C 1
ATOM 2106 O O . GLN A 1 267 ? -8.970 -2.698 30.347 1.00 88.31 267 GLN A O 1
ATOM 2111 N N . GLN A 1 268 ? -10.360 -1.702 28.898 1.00 77.06 268 GLN A N 1
ATOM 2112 C CA . GLN A 1 268 ? -10.402 -0.428 29.625 1.00 77.06 268 GLN A CA 1
ATOM 2113 C C . GLN A 1 268 ? -11.023 -0.576 31.021 1.00 77.06 268 GLN A C 1
ATOM 2115 O O . GLN A 1 268 ? -10.568 0.063 31.968 1.00 77.06 268 GLN A O 1
ATOM 2120 N N . GLY A 1 269 ? -12.053 -1.417 31.153 1.00 79.44 269 GLY A N 1
ATOM 2121 C CA . GLY A 1 269 ? -12.746 -1.641 32.422 1.00 79.44 269 GLY A CA 1
ATOM 2122 C C . GLY A 1 269 ? -12.006 -2.565 33.393 1.00 79.44 269 GLY A C 1
ATOM 2123 O O . GLY A 1 269 ? -12.034 -2.327 34.600 1.00 79.44 269 GLY A O 1
ATOM 2124 N N . TYR A 1 270 ? -11.354 -3.614 32.882 1.00 88.81 270 TYR A N 1
ATOM 2125 C CA . TYR A 1 270 ? -10.879 -4.744 33.692 1.00 88.81 270 TYR A CA 1
ATOM 2126 C C . TYR A 1 270 ? -9.423 -5.154 33.443 1.00 88.81 270 TYR A C 1
ATOM 2128 O O . TYR A 1 270 ? -8.893 -5.981 34.183 1.00 88.81 270 TYR A O 1
ATOM 2136 N N . GLY A 1 271 ? -8.763 -4.599 32.426 1.00 84.50 271 GLY A N 1
ATOM 2137 C CA . GLY A 1 271 ? -7.356 -4.869 32.112 1.00 84.50 271 GLY A CA 1
ATOM 2138 C C . GLY A 1 271 ? -7.093 -6.165 31.339 1.00 84.50 271 GLY A C 1
ATOM 2139 O O . GLY A 1 271 ? -5.937 -6.477 31.069 1.00 84.50 271 GLY A O 1
ATOM 2140 N N . VAL A 1 272 ? -8.126 -6.922 30.954 1.00 89.62 272 VAL A N 1
ATOM 2141 C CA . VAL A 1 272 ? -7.943 -8.129 30.132 1.00 89.62 272 VAL A CA 1
ATOM 2142 C C . VAL A 1 272 ? -7.631 -7.727 28.692 1.00 89.62 272 VAL A C 1
ATOM 2144 O O . VAL A 1 272 ? -8.377 -6.979 28.068 1.00 89.62 272 VAL A O 1
ATOM 2147 N N . LEU A 1 273 ? -6.527 -8.243 28.158 1.00 92.12 273 LEU A N 1
ATOM 2148 C CA . LEU A 1 273 ? -6.052 -7.925 26.814 1.00 92.12 273 LEU A CA 1
ATOM 2149 C C . LEU A 1 273 ? -7.032 -8.402 25.713 1.00 92.12 273 LEU A C 1
ATOM 2151 O O . LEU A 1 273 ? -7.408 -9.582 25.720 1.00 92.12 273 LEU A O 1
ATOM 2155 N N . PRO A 1 274 ? -7.421 -7.552 24.738 1.00 93.75 274 PRO A N 1
ATOM 2156 C CA . PRO A 1 274 ? -8.333 -7.928 23.659 1.00 93.75 274 PRO A CA 1
ATOM 2157 C C . PRO A 1 274 ? -7.851 -9.129 22.851 1.00 93.75 274 PRO A C 1
ATOM 2159 O O . PRO A 1 274 ? -8.661 -9.977 22.477 1.00 93.75 274 PRO A O 1
ATOM 2162 N N . SER A 1 275 ? -6.542 -9.259 22.621 1.00 93.50 275 SER A N 1
ATOM 2163 C CA . SER A 1 275 ? -5.988 -10.411 21.907 1.00 93.50 275 SER A CA 1
ATOM 2164 C C . SER A 1 275 ? -6.189 -11.729 22.663 1.00 93.50 275 SER A C 1
ATOM 2166 O O . SER A 1 275 ? -6.298 -12.782 22.037 1.00 93.50 275 SER A O 1
ATOM 2168 N N . ILE A 1 276 ? -6.275 -11.691 23.998 1.00 95.44 276 ILE A N 1
ATOM 2169 C CA . ILE A 1 276 ? -6.556 -12.867 24.822 1.00 95.44 276 ILE A CA 1
ATOM 2170 C C . ILE A 1 276 ? -8.029 -13.222 24.719 1.00 95.44 276 ILE A C 1
ATOM 2172 O O . ILE A 1 276 ? -8.349 -14.363 24.391 1.00 95.44 276 ILE A O 1
ATOM 2176 N N . ILE A 1 277 ? -8.914 -12.240 24.904 1.00 96.31 277 ILE A N 1
ATOM 2177 C CA . ILE A 1 277 ? -10.364 -12.429 24.769 1.00 96.31 277 ILE A CA 1
ATOM 2178 C C . ILE A 1 277 ? -10.681 -13.021 23.391 1.00 96.31 277 ILE A C 1
ATOM 2180 O O . ILE A 1 277 ? -11.313 -14.070 23.277 1.00 96.31 277 ILE A O 1
ATOM 2184 N N . LEU A 1 278 ? -10.177 -12.396 22.330 1.00 96.00 278 LEU A N 1
ATOM 2185 C CA . LEU A 1 278 ? -10.478 -12.790 20.958 1.00 96.00 278 LEU A CA 1
ATOM 2186 C C . LEU A 1 278 ? -9.695 -14.018 20.520 1.00 96.00 278 LEU A C 1
ATOM 2188 O O . LEU A 1 278 ? -10.225 -14.849 19.792 1.00 96.00 278 LEU A O 1
ATOM 2192 N N . GLY A 1 279 ? -8.461 -14.193 20.988 1.00 95.44 279 GLY A N 1
ATOM 2193 C CA . GLY A 1 279 ? -7.673 -15.390 20.719 1.00 95.44 279 GLY A CA 1
ATOM 2194 C C . GLY A 1 279 ? -8.346 -16.638 21.285 1.00 95.44 279 GLY A C 1
ATOM 2195 O O . GLY A 1 279 ? -8.428 -17.655 20.590 1.00 95.44 279 GLY A O 1
ATOM 2196 N N . GLN A 1 280 ? -8.884 -16.543 22.506 1.00 96.25 280 GLN A N 1
ATOM 2197 C CA . GLN A 1 280 ? -9.673 -17.610 23.118 1.00 96.25 280 GLN A CA 1
ATOM 2198 C C . GLN A 1 280 ? -11.004 -17.784 22.400 1.00 96.25 280 GLN A C 1
ATOM 2200 O O . GLN A 1 280 ? -11.328 -18.907 22.034 1.00 96.25 280 GLN A O 1
ATOM 2205 N N . ALA A 1 281 ? -11.723 -16.699 22.097 1.00 97.00 281 ALA A N 1
ATOM 2206 C CA . ALA A 1 281 ? -12.971 -16.788 21.348 1.00 97.00 281 ALA A CA 1
ATOM 2207 C C . ALA A 1 281 ? -12.748 -17.501 20.008 1.00 97.00 281 ALA A C 1
ATOM 2209 O O . ALA A 1 281 ? -13.429 -18.473 19.713 1.00 97.00 281 ALA A O 1
ATOM 2210 N N . ILE A 1 282 ? -11.740 -17.114 19.222 1.00 94.75 282 ILE A N 1
ATOM 2211 C CA . ILE A 1 282 ? -11.395 -17.762 17.948 1.00 94.75 282 ILE A CA 1
ATOM 2212 C C . ILE A 1 282 ? -11.063 -19.244 18.146 1.00 94.75 282 ILE A C 1
ATOM 2214 O O . ILE A 1 282 ? -11.503 -20.079 17.351 1.00 94.75 282 ILE A O 1
ATOM 2218 N N . LEU A 1 283 ? -10.251 -19.575 19.156 1.00 93.69 283 LEU A N 1
ATOM 2219 C CA . LEU A 1 283 ? -9.821 -20.947 19.415 1.00 93.69 283 LEU A CA 1
ATOM 2220 C C . LEU A 1 283 ? -10.990 -21.849 19.828 1.00 93.69 283 LEU A C 1
ATOM 2222 O O . LEU A 1 283 ? -11.138 -22.926 19.255 1.00 93.69 283 LEU A O 1
ATOM 2226 N N . GLU A 1 284 ? -11.801 -21.394 20.779 1.00 93.19 284 GLU A N 1
ATOM 2227 C CA . GLU A 1 284 ? -12.848 -22.180 21.441 1.00 93.19 284 GLU A CA 1
ATOM 2228 C C . GLU A 1 284 ? -14.144 -22.242 20.622 1.00 93.19 284 GLU A C 1
ATOM 2230 O O . GLU A 1 284 ? -14.829 -23.264 20.577 1.00 93.19 284 GLU A O 1
ATOM 2235 N N . SER A 1 285 ? -14.467 -21.168 19.899 1.00 93.38 285 SER A N 1
ATOM 2236 C CA . SER A 1 285 ? -15.687 -21.097 19.090 1.00 93.38 285 SER A CA 1
ATOM 2237 C C . SER A 1 285 ? -15.488 -21.486 17.630 1.00 93.38 285 SER A C 1
ATOM 2239 O O . SER A 1 285 ? -16.466 -21.551 16.888 1.00 93.38 285 SER A O 1
ATOM 2241 N N . ASN A 1 286 ? -14.246 -21.721 17.191 1.00 90.44 286 ASN A N 1
ATOM 2242 C CA . ASN A 1 286 ? -13.901 -21.839 15.774 1.00 90.44 286 ASN A CA 1
ATOM 2243 C C . ASN A 1 286 ? -14.460 -20.654 14.962 1.00 90.44 286 ASN A C 1
ATOM 2245 O O . ASN A 1 286 ? -15.230 -20.855 14.027 1.00 90.44 286 ASN A O 1
ATOM 2249 N N . TRP A 1 287 ? -14.095 -19.423 15.333 1.00 91.25 287 TRP A N 1
ATOM 2250 C CA . TRP A 1 287 ? -14.593 -18.199 14.673 1.00 91.25 287 TRP A CA 1
ATOM 2251 C C . TRP A 1 287 ? -16.120 -18.019 14.760 1.00 91.25 287 TRP A C 1
ATOM 2253 O O . TRP A 1 287 ? -16.778 -17.657 13.786 1.00 91.25 287 TRP A O 1
ATOM 2263 N N . GLY A 1 288 ? -16.707 -18.358 15.906 1.00 91.50 288 GLY A N 1
ATOM 2264 C CA . GLY A 1 288 ? -18.149 -18.291 16.145 1.00 91.50 288 GLY A CA 1
ATOM 2265 C C . GLY A 1 288 ? -18.954 -19.430 15.512 1.00 91.50 288 GLY A C 1
ATOM 2266 O O . GLY A 1 288 ? -20.164 -19.489 15.707 1.00 91.50 288 GLY A O 1
ATOM 2267 N N . GLN A 1 289 ? -18.307 -20.344 14.781 1.00 88.62 289 GLN A N 1
ATOM 2268 C CA . GLN A 1 289 ? -18.971 -21.374 13.974 1.00 88.62 289 GLN A CA 1
ATOM 2269 C C . GLN A 1 289 ? -19.317 -22.650 14.750 1.00 88.62 289 GLN A C 1
ATOM 2271 O O . GLN A 1 289 ? -20.039 -23.507 14.240 1.00 88.62 289 GLN A O 1
ATOM 2276 N N . SER A 1 290 ? -18.788 -22.843 15.962 1.00 89.94 290 SER A N 1
ATOM 2277 C CA . SER A 1 290 ? -19.177 -23.985 16.790 1.00 89.94 290 SER A CA 1
ATOM 2278 C C . SER A 1 290 ? -20.676 -23.916 17.089 1.00 89.94 290 SER A C 1
ATOM 2280 O O . SER A 1 290 ? -21.247 -22.831 17.200 1.00 89.94 290 SER A O 1
ATOM 2282 N N . GLN A 1 291 ? -21.336 -25.069 17.236 1.00 91.81 291 GLN A N 1
ATOM 2283 C CA . GLN A 1 291 ? -22.766 -25.100 17.568 1.00 91.81 291 GLN A CA 1
ATOM 2284 C C . GLN A 1 291 ? -23.058 -24.297 18.846 1.00 91.81 291 GLN A C 1
ATOM 2286 O O . GLN A 1 291 ? -24.037 -23.559 18.916 1.00 91.81 291 GLN A O 1
ATOM 2291 N N . LEU A 1 292 ? -22.171 -24.406 19.841 1.00 92.56 292 LEU A N 1
ATOM 2292 C CA . LEU A 1 292 ? -22.299 -23.700 21.109 1.00 92.56 292 LEU A CA 1
ATOM 2293 C C . LEU A 1 292 ? -22.217 -22.168 20.944 1.00 92.56 292 LEU A C 1
ATOM 2295 O O . LEU A 1 292 ? -22.997 -21.435 21.550 1.00 92.56 292 LEU A O 1
ATOM 2299 N N . ALA A 1 293 ? -21.330 -21.687 20.075 1.00 94.31 293 ALA A N 1
ATOM 2300 C CA . ALA A 1 293 ? -21.158 -20.264 19.813 1.00 94.31 293 ALA A CA 1
ATOM 2301 C C . ALA A 1 293 ? -22.235 -19.677 18.897 1.00 94.31 293 ALA A C 1
ATOM 2303 O O . ALA A 1 293 ? -22.777 -18.612 19.184 1.00 94.31 293 ALA A O 1
ATOM 2304 N N . SER A 1 294 ? -22.554 -20.359 17.801 1.00 92.00 294 SER A N 1
ATOM 2305 C CA . SER A 1 294 ? -23.505 -19.873 16.798 1.00 92.00 294 SER A CA 1
ATOM 2306 C C . SER A 1 294 ? -24.937 -19.858 17.336 1.00 92.00 294 SER A C 1
ATOM 2308 O O . SER A 1 294 ? -25.603 -18.824 17.266 1.00 92.00 294 SER A O 1
ATOM 2310 N N . GLN A 1 295 ? -25.391 -20.960 17.944 1.00 92.62 295 GLN A N 1
ATOM 2311 C CA . GLN A 1 295 ? -26.786 -21.125 18.375 1.00 92.62 295 GLN A CA 1
ATOM 2312 C C . GLN A 1 295 ? -27.050 -20.611 19.791 1.00 92.62 295 GLN A C 1
ATOM 2314 O O . GLN A 1 295 ? -28.128 -20.089 20.059 1.00 92.62 295 GLN A O 1
ATOM 2319 N N . TYR A 1 296 ? -26.079 -20.745 20.697 1.00 95.94 296 TYR A N 1
ATOM 2320 C CA . TYR A 1 296 ? -26.264 -20.439 22.124 1.00 95.94 296 TYR A CA 1
ATOM 2321 C C . TYR A 1 296 ? -25.398 -19.279 22.617 1.00 95.94 296 TYR A C 1
ATOM 2323 O O . TYR A 1 296 ? -25.361 -19.000 23.817 1.00 95.94 296 TYR A O 1
ATOM 2331 N N . LYS A 1 297 ? -24.699 -18.618 21.684 1.00 96.94 297 LYS A N 1
ATOM 2332 C CA . LYS A 1 297 ? -23.881 -17.420 21.902 1.00 96.94 297 LYS A CA 1
ATOM 2333 C C . LYS A 1 297 ? -22.795 -17.580 22.973 1.00 96.94 297 LYS A C 1
ATOM 2335 O O . LYS A 1 297 ? -22.282 -16.590 23.471 1.00 96.94 297 LYS A O 1
ATOM 2340 N N . ASN A 1 298 ? -22.392 -18.814 23.282 1.00 96.75 298 ASN A N 1
ATOM 2341 C CA . ASN A 1 298 ? -21.345 -19.119 24.253 1.00 96.75 298 ASN A CA 1
ATOM 2342 C C . ASN A 1 298 ? -20.026 -19.412 23.527 1.00 96.75 298 ASN A C 1
ATOM 2344 O O . ASN A 1 298 ? -19.844 -20.477 22.935 1.00 96.75 298 ASN A O 1
ATOM 2348 N N . LEU A 1 299 ? -19.115 -18.440 23.551 1.00 96.56 299 LEU A N 1
ATOM 2349 C CA . LEU A 1 299 ? -17.865 -18.483 22.788 1.00 96.56 299 LEU A CA 1
ATOM 2350 C C . LEU A 1 299 ? -16.759 -19.306 23.459 1.00 96.56 299 LEU A C 1
ATOM 2352 O O . LEU A 1 299 ? -15.841 -19.739 22.768 1.00 96.56 299 LEU A O 1
ATOM 2356 N N . PHE A 1 300 ? -16.845 -19.526 24.774 1.00 95.69 300 PHE A N 1
ATOM 2357 C CA . PHE A 1 300 ? -15.735 -20.040 25.592 1.00 95.69 300 PHE A CA 1
ATOM 2358 C C . PHE A 1 300 ? -16.045 -21.362 26.303 1.00 95.69 300 PHE A C 1
ATOM 2360 O O . PHE A 1 300 ? -15.282 -21.795 27.162 1.00 95.69 300 PHE A O 1
ATOM 2367 N N . GLY A 1 301 ? -17.189 -21.990 26.017 1.00 92.06 301 GLY A N 1
ATOM 2368 C CA . GLY A 1 301 ? -17.566 -23.240 26.679 1.00 92.06 301 GLY A CA 1
ATOM 2369 C C . GLY A 1 301 ? -17.918 -23.078 28.162 1.00 92.06 301 GLY A C 1
ATOM 2370 O O . GLY A 1 301 ? -17.742 -24.019 28.937 1.00 92.06 301 GLY A O 1
ATOM 2371 N N . ILE A 1 302 ? -18.421 -21.910 28.583 1.00 91.88 302 ILE A N 1
ATOM 2372 C CA . ILE A 1 302 ? -18.740 -21.641 29.996 1.00 91.88 302 ILE A CA 1
ATOM 2373 C C . ILE A 1 302 ? -19.889 -22.549 30.445 1.00 91.88 302 ILE A C 1
ATOM 2375 O O . ILE A 1 302 ? -20.952 -22.580 29.819 1.00 91.88 302 ILE A O 1
ATOM 2379 N N . LYS A 1 303 ? -19.680 -23.301 31.530 1.00 90.50 303 LYS A N 1
ATOM 2380 C CA . LYS A 1 303 ? -20.687 -24.210 32.096 1.00 90.50 303 LYS A CA 1
ATOM 2381 C C . LYS A 1 303 ? -21.756 -23.435 32.864 1.00 90.50 303 LYS A C 1
ATOM 2383 O O . LYS A 1 303 ? -21.452 -22.469 33.559 1.00 90.50 303 LYS A O 1
ATOM 2388 N N . ALA A 1 304 ? -23.006 -23.874 32.755 1.00 90.50 304 ALA A N 1
ATOM 2389 C CA . ALA A 1 304 ? -24.109 -23.281 33.502 1.00 90.50 304 ALA A CA 1
ATOM 2390 C C . ALA A 1 304 ? -24.043 -23.661 34.988 1.00 90.50 304 ALA A C 1
ATOM 2392 O O . ALA A 1 304 ? -23.633 -24.767 35.346 1.00 90.50 304 ALA A O 1
ATOM 2393 N N . SER A 1 305 ? -24.503 -22.762 35.856 1.00 86.38 305 SER A N 1
ATOM 2394 C CA . SER A 1 305 ? -24.625 -22.996 37.296 1.00 86.38 305 SER A CA 1
ATOM 2395 C C . SER A 1 305 ? -26.045 -22.701 37.785 1.00 86.38 305 SER A C 1
ATOM 2397 O O . SER A 1 305 ? -26.712 -21.799 37.279 1.00 86.38 305 SER A O 1
ATOM 2399 N N . GLY A 1 306 ? -26.517 -23.465 38.775 1.00 86.94 306 GLY A N 1
ATOM 2400 C CA . GLY A 1 306 ? -27.864 -23.304 39.331 1.00 86.94 306 GLY A CA 1
ATOM 2401 C C . GLY A 1 306 ? -28.960 -23.404 38.265 1.00 86.94 306 GLY A C 1
ATOM 2402 O O . GLY A 1 306 ? -28.944 -24.318 37.441 1.00 86.94 306 GLY A O 1
ATOM 2403 N N . ASP A 1 307 ? -29.879 -22.436 38.281 1.00 87.00 307 ASP A N 1
ATOM 2404 C CA . ASP A 1 307 ? -31.030 -22.357 37.372 1.00 87.00 307 ASP A CA 1
ATOM 2405 C C . ASP A 1 307 ? -30.748 -21.523 36.104 1.00 87.00 307 ASP A C 1
ATOM 2407 O O . ASP A 1 307 ? -31.676 -21.100 35.413 1.00 87.00 307 ASP A O 1
ATOM 2411 N N . GLN A 1 308 ? -29.474 -21.243 35.792 1.00 90.38 308 GLN A N 1
ATOM 2412 C CA . GLN A 1 308 ? -29.115 -20.513 34.574 1.00 90.38 308 GLN A CA 1
ATOM 2413 C C . GLN A 1 308 ? -29.585 -21.266 33.313 1.00 90.38 308 GLN A C 1
ATOM 2415 O O . GLN A 1 308 ? -29.492 -22.499 33.269 1.00 90.38 308 GLN A O 1
ATOM 2420 N N . PRO A 1 309 ? -30.034 -20.547 32.263 1.00 92.25 309 PRO A N 1
ATOM 2421 C CA . PRO A 1 309 ? -30.344 -21.147 30.970 1.00 92.25 309 PRO A CA 1
ATOM 2422 C C . PRO A 1 309 ? -29.169 -21.981 30.460 1.00 92.25 309 PRO A C 1
ATOM 2424 O O . PRO A 1 309 ? -28.031 -21.503 30.419 1.00 92.25 309 PRO A O 1
ATOM 2427 N N . LYS A 1 310 ? -29.443 -23.237 30.093 1.00 94.75 310 LYS A N 1
ATOM 2428 C CA . LYS A 1 310 ? -28.404 -24.196 29.721 1.00 94.75 310 LYS A CA 1
ATOM 2429 C C . LYS A 1 310 ? -28.787 -25.092 28.554 1.00 94.75 310 LYS A C 1
ATOM 2431 O O . LYS A 1 310 ? -29.964 -25.382 28.346 1.00 94.75 310 LYS A O 1
ATOM 2436 N N . VAL A 1 311 ? -27.769 -25.581 27.857 1.00 93.50 311 VAL A N 1
ATOM 2437 C CA . VAL A 1 311 ? -27.857 -26.630 26.840 1.00 93.50 311 VAL A CA 1
ATOM 2438 C C . VAL A 1 311 ? -26.849 -27.734 27.159 1.00 93.50 311 VAL A C 1
ATOM 2440 O O . VAL A 1 311 ? -25.707 -27.452 27.517 1.00 93.50 311 VAL A O 1
ATOM 2443 N N . SER A 1 312 ? -27.262 -28.994 27.036 1.00 92.75 312 SER A N 1
ATOM 2444 C CA . SER A 1 312 ? -26.369 -30.146 27.199 1.00 92.75 312 SER A CA 1
ATOM 2445 C C . SER A 1 312 ? -25.822 -30.573 25.836 1.00 92.75 312 SER A C 1
ATOM 2447 O O . SER A 1 312 ? -26.602 -30.916 24.946 1.00 92.75 312 SER A O 1
ATOM 2449 N N . LEU A 1 313 ? -24.499 -30.538 25.664 1.00 90.75 313 LEU A N 1
ATOM 2450 C CA . LEU A 1 313 ? -23.806 -30.929 24.429 1.00 90.75 313 LEU A CA 1
ATOM 2451 C C . LEU A 1 313 ? -22.625 -31.860 24.737 1.00 90.75 313 LEU A C 1
ATOM 2453 O O . LEU A 1 313 ? -22.049 -31.826 25.825 1.00 90.75 313 LEU A O 1
ATOM 2457 N N . GLU A 1 314 ? -22.222 -32.670 23.756 1.00 87.56 314 GLU A N 1
ATOM 2458 C CA . GLU A 1 314 ? -20.987 -33.455 23.849 1.00 87.56 314 GLU A CA 1
ATOM 2459 C C . GLU A 1 314 ? -19.746 -32.551 23.803 1.00 87.56 314 GLU A C 1
ATOM 2461 O O . GLU A 1 314 ? -19.642 -31.661 22.961 1.00 87.56 314 GLU A O 1
ATOM 2466 N N . THR A 1 315 ? -18.772 -32.817 24.674 1.00 82.00 315 THR A N 1
ATOM 2467 C CA . THR A 1 315 ? -17.474 -32.131 24.720 1.00 82.00 315 THR A CA 1
ATOM 2468 C C . THR A 1 315 ? -16.325 -33.117 24.906 1.00 82.00 315 THR A C 1
ATOM 2470 O O . THR A 1 315 ? -16.530 -34.245 25.361 1.00 82.00 315 THR A O 1
ATOM 2473 N N . LYS A 1 316 ? -15.110 -32.709 24.526 1.00 78.31 316 LYS A N 1
ATOM 2474 C CA . LYS A 1 316 ? -13.894 -33.520 24.635 1.00 78.31 316 LYS A CA 1
ATOM 2475 C C . LYS A 1 316 ? -12.999 -32.998 25.749 1.00 78.31 316 LYS A C 1
ATOM 2477 O O . LYS A 1 316 ? -12.645 -31.829 25.744 1.00 78.31 316 LYS A O 1
ATOM 2482 N N . GLU A 1 317 ? -12.574 -33.891 26.631 1.00 74.56 317 GLU A N 1
ATOM 2483 C CA . GLU A 1 317 ? -11.639 -33.593 27.720 1.00 74.56 317 GLU A CA 1
ATOM 2484 C C . GLU A 1 317 ? -10.383 -34.453 27.575 1.00 74.56 317 GLU A C 1
ATOM 2486 O O . GLU A 1 317 ? -10.464 -35.609 27.142 1.00 74.56 317 GLU A O 1
ATOM 2491 N N . TYR A 1 318 ? -9.224 -33.904 27.942 1.00 74.38 318 TYR A N 1
ATOM 2492 C CA . TYR A 1 318 ? -7.961 -34.638 27.953 1.00 74.38 318 TYR A CA 1
ATOM 2493 C C . TYR A 1 318 ? -7.665 -35.148 29.365 1.00 74.38 318 TYR A C 1
ATOM 2495 O O . TYR A 1 318 ? -7.301 -34.388 30.261 1.00 74.38 318 TYR A O 1
ATOM 2503 N N . VAL A 1 319 ? -7.843 -36.451 29.575 1.00 79.62 319 VAL A N 1
ATOM 2504 C CA . VAL A 1 319 ? -7.687 -37.111 30.877 1.00 79.62 319 VAL A CA 1
ATOM 2505 C C . VAL A 1 319 ? -6.773 -38.319 30.702 1.00 79.62 319 VAL A C 1
ATOM 2507 O O . VAL A 1 319 ? -6.988 -39.126 29.803 1.00 79.62 319 VAL A O 1
ATOM 2510 N N . ASN A 1 320 ? -5.757 -38.471 31.561 1.00 77.94 320 ASN A N 1
ATOM 2511 C CA . ASN A 1 320 ? -4.794 -39.586 31.509 1.00 77.94 320 ASN A CA 1
ATOM 2512 C C . ASN A 1 320 ? -4.178 -39.802 30.112 1.00 77.94 320 ASN A C 1
ATOM 2514 O O . ASN A 1 320 ? -4.153 -40.919 29.601 1.00 77.94 320 ASN A O 1
ATOM 2518 N N . GLU A 1 321 ? -3.720 -38.717 29.486 1.00 71.88 321 GLU A N 1
ATOM 2519 C CA . GLU A 1 321 ? -3.102 -38.721 28.151 1.00 71.88 321 GLU A CA 1
ATOM 2520 C C . GLU A 1 321 ? -4.032 -39.158 26.996 1.00 71.88 321 GLU A C 1
ATOM 2522 O O . GLU A 1 321 ? -3.572 -39.481 25.897 1.00 71.88 321 GLU A O 1
ATOM 2527 N N . GLN A 1 322 ? -5.352 -39.173 27.215 1.00 73.50 322 GLN A N 1
ATOM 2528 C CA . GLN A 1 322 ? -6.341 -39.563 26.211 1.00 73.50 322 GLN A CA 1
ATOM 2529 C C . GLN A 1 322 ? -7.503 -38.572 26.129 1.00 73.50 322 GLN A C 1
ATOM 2531 O O . GLN A 1 322 ? -7.985 -38.049 27.130 1.00 73.50 322 GLN A O 1
ATOM 2536 N N . TRP A 1 323 ? -7.989 -38.350 24.907 1.00 71.94 323 TRP A N 1
ATOM 2537 C CA . TRP A 1 323 ? -9.217 -37.599 24.663 1.00 71.94 323 TRP A CA 1
ATOM 2538 C C . TRP A 1 323 ? -10.435 -38.490 24.902 1.00 71.94 323 TRP A C 1
ATOM 2540 O O . TRP A 1 323 ? -10.586 -39.518 24.238 1.00 71.94 323 TRP A O 1
ATOM 2550 N N . ILE A 1 324 ? -11.324 -38.072 25.798 1.00 81.31 324 ILE A N 1
ATOM 2551 C CA . ILE A 1 324 ? -12.615 -38.721 26.056 1.00 81.31 324 ILE A CA 1
ATOM 2552 C C . ILE A 1 324 ? -13.764 -37.773 25.708 1.00 81.31 324 ILE A C 1
ATOM 2554 O O . ILE A 1 324 ? -13.615 -36.560 25.833 1.00 81.31 324 ILE A O 1
ATOM 2558 N N . THR A 1 325 ? -14.908 -38.315 25.284 1.00 84.75 325 THR A N 1
ATOM 2559 C CA . THR A 1 325 ? -16.138 -37.539 25.056 1.00 84.75 325 THR A CA 1
ATOM 2560 C C . THR A 1 325 ? -17.060 -37.670 26.264 1.00 84.75 325 THR A C 1
ATOM 2562 O O . THR A 1 325 ? -17.362 -38.785 26.689 1.00 84.75 325 THR A O 1
ATOM 2565 N N . ILE A 1 326 ? -17.518 -36.541 26.800 1.00 87.12 326 ILE A N 1
ATOM 2566 C CA . ILE A 1 326 ? -18.464 -36.459 27.921 1.00 87.12 326 ILE A CA 1
ATOM 2567 C C . ILE A 1 326 ? -19.594 -35.475 27.595 1.00 87.12 326 ILE A C 1
ATOM 2569 O O . ILE A 1 326 ? -19.486 -34.689 26.659 1.00 87.12 326 ILE A O 1
ATOM 2573 N N . GLN A 1 327 ? -20.675 -35.497 28.372 1.00 89.06 327 GLN A N 1
ATOM 2574 C CA . GLN A 1 327 ? -21.730 -34.482 28.297 1.00 89.06 327 GLN A CA 1
ATOM 2575 C C . GLN A 1 327 ? -21.363 -33.272 29.164 1.00 89.06 327 GLN A C 1
ATOM 2577 O O . GLN A 1 327 ? -20.954 -33.436 30.316 1.00 89.06 327 GLN A O 1
ATOM 2582 N N . GLY A 1 328 ? -21.510 -32.070 28.610 1.00 87.69 328 GLY A N 1
ATOM 2583 C CA . GLY A 1 328 ? -21.313 -30.800 29.301 1.00 87.69 328 GLY A CA 1
ATOM 2584 C C . GLY A 1 328 ? -22.584 -29.955 29.290 1.00 87.69 328 GLY A C 1
ATOM 2585 O O . GLY A 1 328 ? -23.202 -29.782 28.244 1.00 87.69 328 GLY A O 1
ATOM 2586 N N . ASP A 1 329 ? -22.949 -29.414 30.453 1.00 94.25 329 ASP A N 1
ATOM 2587 C CA . ASP A 1 329 ? -24.042 -28.451 30.604 1.00 94.25 329 ASP A CA 1
ATOM 2588 C C . ASP A 1 329 ? -23.495 -27.028 30.434 1.00 94.25 329 ASP A C 1
ATOM 2590 O O . ASP A 1 329 ? -22.888 -26.468 31.351 1.00 94.25 329 ASP A O 1
ATOM 2594 N N . PHE A 1 330 ? -23.695 -26.445 29.257 1.00 95.25 330 PHE A N 1
ATOM 2595 C CA . PHE A 1 330 ? -23.180 -25.129 28.888 1.00 95.25 330 PHE A CA 1
ATOM 2596 C C . PHE A 1 330 ? -24.219 -24.034 29.093 1.00 95.25 330 PHE A C 1
ATOM 2598 O O . PHE A 1 330 ? -25.402 -24.241 28.829 1.00 95.25 330 PHE A O 1
ATOM 2605 N N . LYS A 1 331 ? -23.774 -22.861 29.545 1.00 95.12 331 LYS A N 1
ATOM 2606 C CA . LYS A 1 331 ? -24.614 -21.671 29.697 1.00 95.12 331 LYS A CA 1
ATOM 2607 C C . LYS A 1 331 ? -25.045 -21.142 28.327 1.00 95.12 331 LYS A C 1
ATOM 2609 O O . LYS A 1 331 ? -24.266 -21.192 27.377 1.00 95.12 331 LYS A O 1
ATOM 2614 N N . VAL A 1 332 ? -26.275 -20.646 28.241 1.00 95.75 332 VAL A N 1
ATOM 2615 C CA . VAL A 1 332 ? -26.837 -19.990 27.051 1.00 95.75 332 VAL A CA 1
ATOM 2616 C C . VAL A 1 332 ? -26.876 -18.480 27.291 1.00 95.75 332 VAL A C 1
ATOM 2618 O O . VAL A 1 332 ? -27.304 -18.050 28.363 1.00 95.75 332 VAL A O 1
ATOM 2621 N N . TYR A 1 333 ? -26.443 -17.700 26.299 1.00 93.50 333 TYR A N 1
ATOM 2622 C CA . TYR A 1 333 ? -26.410 -16.234 26.335 1.00 93.50 333 TYR A CA 1
ATOM 2623 C C . TYR A 1 333 ? -27.345 -15.624 25.290 1.00 93.50 333 TYR A C 1
ATOM 2625 O O . TYR A 1 333 ? -27.686 -16.275 24.299 1.00 93.50 333 TYR A O 1
ATOM 2633 N N . ASN A 1 334 ? -27.729 -14.361 25.489 1.00 91.50 334 ASN A N 1
ATOM 2634 C CA . ASN A 1 334 ? -28.518 -13.617 24.504 1.00 91.50 334 ASN A CA 1
ATOM 2635 C C . ASN A 1 334 ? -27.644 -13.034 23.385 1.00 91.50 334 ASN A C 1
ATOM 2637 O O . ASN A 1 334 ? -28.123 -12.841 22.268 1.00 91.50 334 ASN A O 1
ATOM 2641 N N . SER A 1 335 ? -26.371 -12.754 23.671 1.00 93.94 335 SER A N 1
ATOM 2642 C CA . SER A 1 335 ? -25.427 -12.174 22.716 1.00 93.94 335 SER A CA 1
ATOM 2643 C C . SER A 1 335 ? -23.991 -12.632 22.992 1.00 93.94 335 SER A C 1
ATOM 2645 O O . SER A 1 335 ? -23.698 -13.202 24.046 1.00 93.94 335 SER A O 1
ATOM 2647 N N . TRP A 1 336 ? -23.084 -12.420 22.035 1.00 97.12 336 TRP A N 1
ATOM 2648 C CA . TRP A 1 336 ? -21.670 -12.751 22.239 1.00 97.12 336 TRP A CA 1
ATOM 2649 C C . TRP A 1 336 ? -20.996 -11.816 23.246 1.00 97.12 336 TRP A C 1
ATOM 2651 O O . TRP A 1 336 ? -20.102 -12.249 23.966 1.00 97.12 336 TRP A O 1
ATOM 2661 N N . GLU A 1 337 ? -21.456 -10.572 23.347 1.00 93.94 337 GLU A N 1
ATOM 2662 C CA . GLU A 1 337 ? -20.998 -9.585 24.324 1.00 93.94 337 GLU A CA 1
ATOM 2663 C C . GLU A 1 337 ? -21.231 -10.077 25.761 1.00 93.94 337 GLU A C 1
ATOM 2665 O O . GLU A 1 337 ? -20.302 -10.040 26.563 1.00 93.94 337 GLU A O 1
ATOM 2670 N N . GLU A 1 338 ? -22.400 -10.663 26.066 1.00 93.50 338 GLU A N 1
ATOM 2671 C CA . GLU A 1 338 ? -22.654 -11.272 27.385 1.00 93.50 338 GLU A CA 1
ATOM 2672 C C . GLU A 1 338 ? -21.694 -12.441 27.678 1.00 93.50 338 GLU A C 1
ATOM 2674 O O . GLU A 1 338 ? -21.260 -12.637 28.816 1.00 93.50 338 GLU A O 1
ATOM 2679 N N . SER A 1 339 ? -21.333 -13.223 26.654 1.00 97.25 339 SER A N 1
ATOM 2680 C CA . SER A 1 339 ? -20.344 -14.296 26.800 1.00 97.25 339 SER A CA 1
ATOM 2681 C C . SER A 1 339 ? -18.934 -13.750 27.049 1.00 97.25 339 SER A C 1
ATOM 2683 O O . SER A 1 339 ? -18.175 -14.392 27.776 1.00 97.25 339 SER A O 1
ATOM 2685 N N . LEU A 1 340 ? -18.572 -12.610 26.450 1.00 97.31 340 LEU A N 1
ATOM 2686 C CA . LEU A 1 340 ? -17.309 -11.899 26.686 1.00 97.31 340 LEU A CA 1
ATOM 2687 C C . LEU A 1 340 ? -17.253 -11.308 28.102 1.00 97.31 340 LEU A C 1
ATOM 2689 O O . LEU A 1 340 ? -16.209 -11.389 28.755 1.00 97.31 340 LEU A O 1
ATOM 2693 N N . ASP A 1 341 ? -18.367 -10.764 28.591 1.00 93.44 341 ASP A N 1
ATOM 2694 C CA . ASP A 1 341 ? -18.480 -10.216 29.945 1.00 93.44 341 ASP A CA 1
ATOM 2695 C C . ASP A 1 341 ? -18.252 -11.303 31.001 1.00 93.44 341 ASP A C 1
ATOM 2697 O O . ASP A 1 341 ? -17.402 -11.155 31.880 1.00 93.44 341 ASP A O 1
ATOM 2701 N N . ASP A 1 342 ? -18.954 -12.433 30.885 1.00 94.00 342 ASP A N 1
ATOM 2702 C CA . ASP A 1 342 ? -18.815 -13.571 31.801 1.00 94.00 342 ASP A CA 1
ATOM 2703 C C . ASP A 1 342 ? -17.394 -14.158 31.782 1.00 94.00 342 ASP A C 1
ATOM 2705 O O . ASP A 1 342 ? -16.828 -14.480 32.832 1.00 94.00 342 ASP A O 1
ATOM 2709 N N . HIS A 1 343 ? -16.802 -14.282 30.590 1.00 95.94 343 HIS A N 1
ATOM 2710 C CA . HIS A 1 343 ? -15.415 -14.721 30.418 1.00 95.94 343 HIS A CA 1
ATOM 2711 C C . HIS A 1 343 ? -14.431 -13.769 31.098 1.00 95.94 343 HIS A C 1
ATOM 2713 O O . HIS A 1 343 ? -13.560 -14.210 31.845 1.00 95.94 343 HIS A O 1
ATOM 2719 N N . THR A 1 344 ? -14.621 -12.463 30.930 1.00 93.75 344 THR A N 1
ATOM 2720 C CA . THR A 1 344 ? -13.797 -11.447 31.594 1.00 93.75 344 THR A CA 1
ATOM 2721 C C . THR A 1 344 ? -13.962 -11.519 33.111 1.00 93.75 344 THR A C 1
ATOM 2723 O O . THR A 1 344 ? -12.978 -11.453 33.851 1.00 93.75 344 THR A O 1
ATOM 2726 N N . MET A 1 345 ? -15.188 -11.723 33.603 1.00 93.25 345 MET A N 1
ATOM 2727 C CA . MET A 1 345 ? -15.467 -11.822 35.038 1.00 93.25 345 MET A CA 1
ATOM 2728 C C . MET A 1 345 ? -14.844 -13.054 35.691 1.00 93.25 345 MET A C 1
ATOM 2730 O O . MET A 1 345 ? -14.520 -12.992 36.878 1.00 93.25 345 MET A O 1
ATOM 2734 N N . LEU A 1 346 ? -14.611 -14.137 34.946 1.00 93.19 346 LEU A N 1
ATOM 2735 C CA . LEU A 1 346 ? -13.821 -15.270 35.431 1.00 93.19 346 LEU A CA 1
ATOM 2736 C C . LEU A 1 346 ? -12.378 -14.853 35.748 1.00 93.19 346 LEU A C 1
ATOM 2738 O O . LEU A 1 346 ? -11.826 -15.287 36.755 1.00 93.19 346 LEU A O 1
ATOM 2742 N N . PHE A 1 347 ? -11.764 -13.998 34.928 1.00 93.56 347 PHE A N 1
ATOM 2743 C CA . PHE A 1 347 ? -10.400 -13.526 35.182 1.00 93.56 347 PHE A CA 1
ATOM 2744 C C . PHE A 1 347 ? -10.335 -12.508 36.311 1.00 93.56 347 PHE A C 1
ATOM 2746 O O . PHE A 1 347 ? -9.419 -12.566 37.127 1.00 93.56 347 PHE A O 1
ATOM 2753 N N . VAL A 1 348 ? -11.327 -11.620 36.388 1.00 89.88 348 VAL A N 1
ATOM 2754 C CA . VAL A 1 348 ? -11.411 -10.582 37.423 1.00 89.88 348 VAL A CA 1
ATOM 2755 C C . VAL A 1 348 ? -11.679 -11.174 38.805 1.00 89.88 348 VAL A C 1
ATOM 2757 O O . VAL A 1 348 ? -11.045 -10.769 39.776 1.00 89.88 348 VAL A O 1
ATOM 2760 N N . ASN A 1 349 ? -12.608 -12.127 38.904 1.00 90.00 349 ASN A N 1
ATOM 2761 C CA . ASN A 1 349 ? -13.043 -12.681 40.189 1.00 90.00 349 ASN A CA 1
ATOM 2762 C C . ASN A 1 349 ? -12.339 -13.991 40.562 1.00 90.00 349 ASN A C 1
ATOM 2764 O O . ASN A 1 349 ? -12.473 -14.450 41.697 1.00 90.00 349 ASN A O 1
ATOM 2768 N N . GLY A 1 350 ? -11.642 -14.619 39.612 1.00 89.94 350 GLY A N 1
ATOM 2769 C CA . GLY A 1 350 ? -11.107 -15.962 39.769 1.00 89.94 350 GLY A CA 1
ATOM 2770 C C . GLY A 1 350 ? -12.208 -17.014 39.908 1.00 89.94 350 GLY A C 1
ATOM 2771 O O . GLY A 1 350 ? -13.311 -16.896 39.373 1.00 89.94 350 GLY A O 1
ATOM 2772 N N . THR A 1 351 ? -11.895 -18.081 40.635 1.00 87.75 351 THR A N 1
ATOM 2773 C CA . THR A 1 351 ? -12.823 -19.183 40.910 1.00 87.75 351 THR A CA 1
ATOM 2774 C C . THR A 1 351 ? -13.270 -19.168 42.371 1.00 87.75 351 THR A C 1
ATOM 2776 O O . THR A 1 351 ? -12.619 -18.580 43.230 1.00 87.75 351 THR A O 1
ATOM 2779 N N . ASN A 1 352 ? -14.348 -19.888 42.696 1.00 82.44 352 ASN A N 1
ATOM 2780 C CA . ASN A 1 352 ? -14.843 -19.989 44.078 1.00 82.44 352 ASN A CA 1
ATOM 2781 C C . ASN A 1 352 ? -13.806 -20.537 45.078 1.00 82.44 352 ASN A C 1
ATOM 2783 O O . ASN A 1 352 ? -13.922 -20.281 46.274 1.00 82.44 352 ASN A O 1
ATOM 2787 N N . TRP A 1 353 ? -12.841 -21.335 44.610 1.00 89.44 353 TRP A N 1
ATOM 2788 C CA . TRP A 1 353 ? -11.799 -21.928 45.451 1.00 89.44 353 TRP A CA 1
ATOM 2789 C C . TRP A 1 353 ? -10.492 -21.130 45.422 1.00 89.44 353 TRP A C 1
ATOM 2791 O O . TRP A 1 353 ? -9.740 -21.180 46.393 1.00 89.44 353 TRP A O 1
ATOM 2801 N N . ASP A 1 354 ? -10.245 -20.379 44.350 1.00 92.38 354 ASP A N 1
ATOM 2802 C CA . ASP A 1 354 ? -9.102 -19.481 44.224 1.00 92.38 354 ASP A CA 1
ATOM 2803 C C . ASP A 1 354 ? -9.493 -18.209 43.453 1.00 92.38 354 ASP A C 1
ATOM 2805 O O . ASP A 1 354 ? -9.488 -18.196 42.213 1.00 92.38 354 ASP A O 1
ATOM 2809 N N . PRO A 1 355 ? -9.821 -17.126 44.183 1.00 91.00 355 PRO A N 1
ATOM 2810 C CA . PRO A 1 355 ? -10.132 -15.828 43.593 1.00 91.00 355 PRO A CA 1
ATOM 2811 C C . PRO A 1 355 ? -8.943 -15.149 42.896 1.00 91.00 355 PRO A C 1
ATOM 2813 O O . PRO A 1 355 ? -9.140 -14.176 42.178 1.00 91.00 355 PRO A O 1
ATOM 2816 N N . GLN A 1 356 ? -7.706 -15.617 43.105 1.00 92.50 356 GLN A N 1
ATOM 2817 C CA . GLN A 1 356 ? -6.499 -15.040 42.499 1.00 92.50 356 GLN A CA 1
ATOM 2818 C C . GLN A 1 356 ? -5.949 -15.875 41.341 1.00 92.50 356 GLN A C 1
ATOM 2820 O O . GLN A 1 356 ? -4.938 -15.488 40.752 1.00 92.50 356 GLN A O 1
ATOM 2825 N N . LEU A 1 357 ? -6.614 -16.979 40.978 1.00 95.06 357 LEU A N 1
ATOM 2826 C CA . LEU A 1 357 ? -6.123 -17.951 39.997 1.00 95.06 357 LEU A CA 1
ATOM 2827 C C . LEU A 1 357 ? -5.641 -17.308 38.683 1.00 95.06 357 LEU A C 1
ATOM 2829 O O . LEU A 1 357 ? -4.643 -17.738 38.110 1.00 95.06 357 LEU A O 1
ATOM 2833 N N . TYR A 1 358 ? -6.317 -16.248 38.229 1.00 96.44 358 TYR A N 1
ATOM 2834 C CA . TYR A 1 358 ? -6.017 -15.547 36.976 1.00 96.44 358 TYR A CA 1
ATOM 2835 C C . TYR A 1 358 ? -5.363 -14.171 37.158 1.00 96.44 358 TYR A C 1
ATOM 2837 O O . TYR A 1 358 ? -5.251 -13.415 36.194 1.00 96.44 358 TYR A O 1
ATOM 2845 N N . ALA A 1 359 ? -4.853 -13.839 38.349 1.00 92.25 359 ALA A N 1
ATOM 2846 C CA . ALA A 1 359 ? -4.188 -12.555 38.594 1.00 92.25 359 ALA A CA 1
ATOM 2847 C C . ALA A 1 359 ? -3.000 -12.305 37.639 1.00 92.25 359 ALA A C 1
ATOM 2849 O O . ALA A 1 359 ? -2.763 -11.174 37.213 1.00 92.25 359 ALA A O 1
ATOM 2850 N N . GLY A 1 360 ? -2.280 -13.365 37.249 1.00 91.50 360 GLY A N 1
ATOM 2851 C CA . GLY A 1 360 ? -1.204 -13.293 36.252 1.00 91.50 360 GLY A CA 1
ATOM 2852 C C . GLY A 1 360 ? -1.674 -12.876 34.853 1.00 91.50 360 GLY A C 1
ATOM 2853 O O . GLY A 1 360 ? -0.913 -12.264 34.114 1.00 91.50 360 GLY A O 1
ATOM 2854 N N . VAL A 1 361 ? -2.928 -13.167 34.494 1.00 94.31 361 VAL A N 1
ATOM 2855 C CA . VAL A 1 361 ? -3.524 -12.765 33.209 1.00 94.31 361 VAL A CA 1
ATOM 2856 C C . VAL A 1 361 ? -3.811 -11.263 33.204 1.00 94.31 361 VAL A C 1
ATOM 2858 O O . VAL A 1 361 ? -3.502 -10.590 32.229 1.00 94.31 361 VAL A O 1
ATOM 2861 N N . LEU A 1 362 ? -4.336 -10.729 34.313 1.00 89.81 362 LEU A N 1
ATOM 2862 C CA . LEU A 1 362 ? -4.670 -9.305 34.472 1.00 89.81 362 LEU A CA 1
ATOM 2863 C C . LEU A 1 362 ? -3.437 -8.395 34.563 1.00 89.81 362 LEU A C 1
ATOM 2865 O O . LEU A 1 362 ? -3.513 -7.207 34.271 1.00 89.81 362 LEU A O 1
ATOM 2869 N N . THR A 1 363 ? -2.313 -8.939 35.031 1.00 89.38 363 THR A N 1
ATOM 2870 C CA . THR A 1 363 ? -1.066 -8.185 35.251 1.00 89.38 363 THR A CA 1
ATOM 2871 C C . THR A 1 363 ? -0.059 -8.325 34.114 1.00 89.38 363 THR A C 1
ATOM 2873 O O . THR A 1 363 ? 0.981 -7.665 34.136 1.00 89.38 363 THR A O 1
ATOM 2876 N N . ALA A 1 364 ? -0.346 -9.169 33.125 1.00 90.06 364 ALA A N 1
ATOM 2877 C CA . ALA A 1 364 ? 0.525 -9.386 31.984 1.00 90.06 364 ALA A CA 1
ATOM 2878 C C . ALA A 1 364 ? 0.641 -8.124 31.118 1.00 90.06 364 ALA A C 1
ATOM 2880 O O . ALA A 1 364 ? -0.352 -7.479 30.791 1.00 90.06 364 ALA A O 1
ATOM 2881 N N . THR A 1 365 ? 1.865 -7.793 30.701 1.00 82.12 365 THR A N 1
ATOM 2882 C CA . THR A 1 365 ? 2.126 -6.609 29.863 1.00 82.12 365 THR A CA 1
ATOM 2883 C C . THR A 1 365 ? 1.925 -6.864 28.373 1.00 82.12 365 THR A C 1
ATOM 2885 O O . THR A 1 365 ? 1.918 -5.926 27.584 1.00 82.12 365 THR A O 1
ATOM 2888 N N . ASP A 1 366 ? 1.833 -8.133 27.974 1.00 86.69 366 ASP A N 1
ATOM 2889 C CA . ASP A 1 366 ? 1.628 -8.555 26.594 1.00 86.69 366 ASP A CA 1
ATOM 2890 C C . ASP A 1 366 ? 0.874 -9.893 26.532 1.00 86.69 366 ASP A C 1
ATOM 2892 O O . ASP A 1 366 ? 0.829 -10.663 27.499 1.00 86.69 366 ASP A O 1
ATOM 2896 N N . TYR A 1 367 ? 0.308 -10.198 25.365 1.00 91.12 367 TYR A N 1
ATOM 2897 C CA . TYR A 1 367 ? -0.477 -11.414 25.154 1.00 91.12 367 TYR A CA 1
ATOM 2898 C C . TYR A 1 367 ? 0.302 -12.714 25.316 1.00 91.12 367 TYR A C 1
ATOM 2900 O O . TYR A 1 367 ? -0.289 -13.744 25.630 1.00 91.12 367 TYR A O 1
ATOM 2908 N N . LYS A 1 368 ? 1.622 -12.720 25.095 1.00 93.19 368 LYS A N 1
ATOM 2909 C CA . LYS A 1 368 ? 2.420 -13.942 25.256 1.00 93.19 368 LYS A CA 1
ATOM 2910 C C . LYS A 1 368 ? 2.524 -14.282 26.736 1.00 93.19 368 LYS A C 1
ATOM 2912 O O . LYS A 1 368 ? 2.342 -15.441 27.103 1.00 93.19 368 LYS A O 1
ATOM 2917 N N . GLN A 1 369 ? 2.761 -13.279 27.579 1.00 93.50 369 GLN A N 1
ATOM 2918 C CA . GLN A 1 369 ? 2.748 -13.430 29.032 1.00 93.50 369 GLN A CA 1
ATOM 2919 C C . GLN A 1 369 ? 1.360 -13.821 29.538 1.00 93.50 369 GLN A C 1
ATOM 2921 O O . GLN A 1 369 ? 1.248 -14.764 30.318 1.00 93.50 369 GLN A O 1
ATOM 2926 N N . ALA A 1 370 ? 0.302 -13.172 29.045 1.00 95.06 370 ALA A N 1
ATOM 2927 C CA . ALA A 1 370 ? -1.066 -13.490 29.447 1.00 95.06 370 ALA A CA 1
ATOM 2928 C C . ALA A 1 370 ? -1.473 -14.922 29.045 1.00 95.06 370 ALA A C 1
ATOM 2930 O O . ALA A 1 370 ? -2.036 -15.661 29.853 1.00 95.06 370 ALA A O 1
ATOM 2931 N N . ALA A 1 371 ? -1.116 -15.367 27.835 1.00 95.81 371 ALA A N 1
ATOM 2932 C CA . ALA A 1 371 ? -1.357 -16.735 27.380 1.00 95.81 371 ALA A CA 1
ATOM 2933 C C . ALA A 1 371 ? -0.597 -17.772 28.226 1.00 95.81 371 ALA A C 1
ATOM 2935 O O . ALA A 1 371 ? -1.146 -18.822 28.564 1.00 95.81 371 ALA A O 1
ATOM 2936 N N . GLN A 1 372 ? 0.645 -17.477 28.623 1.00 96.12 372 GLN A N 1
ATOM 2937 C CA . GLN A 1 372 ? 1.404 -18.342 29.533 1.00 96.12 372 GLN A CA 1
ATOM 2938 C C . GLN A 1 372 ? 0.834 -18.348 30.957 1.00 96.12 372 GLN A C 1
ATOM 2940 O O . GLN A 1 372 ? 0.830 -19.391 31.616 1.00 96.12 372 GLN A O 1
ATOM 2945 N N . ALA A 1 373 ? 0.302 -17.219 31.429 1.00 96.44 373 ALA A N 1
ATOM 2946 C CA . ALA A 1 373 ? -0.399 -17.152 32.705 1.00 96.44 373 ALA A CA 1
ATOM 2947 C C . ALA A 1 373 ? -1.665 -18.027 32.695 1.00 96.44 373 ALA A C 1
ATOM 2949 O O . ALA A 1 373 ? -1.889 -18.759 33.655 1.00 96.44 373 ALA A O 1
ATOM 2950 N N . LEU A 1 374 ? -2.430 -18.047 31.594 1.00 96.69 374 LEU A N 1
ATOM 2951 C CA . LEU A 1 374 ? -3.575 -18.955 31.423 1.00 96.69 374 LEU A CA 1
ATOM 2952 C C . LEU A 1 374 ? -3.168 -20.433 31.487 1.00 96.69 374 LEU A C 1
ATOM 2954 O O . LEU A 1 374 ? -3.833 -21.228 32.152 1.00 96.69 374 LEU A O 1
ATOM 2958 N N . GLN A 1 375 ? -2.067 -20.801 30.824 1.00 94.94 375 GLN A N 1
ATOM 2959 C CA . GLN A 1 375 ? -1.529 -22.164 30.878 1.00 94.94 375 GLN A CA 1
ATOM 2960 C C . GLN A 1 375 ? -1.110 -22.543 32.302 1.00 94.94 375 GLN A C 1
ATOM 2962 O O . GLN A 1 375 ? -1.437 -23.628 32.776 1.00 94.94 375 GLN A O 1
ATOM 2967 N N . THR A 1 376 ? -0.417 -21.636 32.995 1.00 95.06 376 THR A N 1
ATOM 2968 C CA . THR A 1 376 ? 0.059 -21.837 34.372 1.00 95.06 376 THR A CA 1
ATOM 2969 C C . THR A 1 376 ? -1.102 -21.964 35.359 1.00 95.06 376 THR A C 1
ATOM 2971 O O . THR A 1 376 ? -1.051 -22.793 36.263 1.00 95.06 376 THR A O 1
ATOM 2974 N N . ALA A 1 377 ? -2.172 -21.194 35.149 1.00 94.69 377 ALA A N 1
ATOM 2975 C CA . ALA A 1 377 ? -3.408 -21.252 35.924 1.00 94.69 377 ALA A CA 1
ATOM 2976 C C . ALA A 1 377 ? -4.238 -22.526 35.668 1.00 94.69 377 ALA A C 1
ATOM 2978 O O . ALA A 1 377 ? -5.250 -22.743 36.330 1.00 94.69 377 ALA A O 1
ATOM 2979 N N . GLY A 1 378 ? -3.842 -23.367 34.703 1.00 92.19 378 GLY A N 1
ATOM 2980 C CA . GLY A 1 378 ? -4.574 -24.582 34.352 1.00 92.19 378 GLY A CA 1
ATOM 2981 C C . GLY A 1 378 ? -5.923 -24.302 33.692 1.00 92.19 378 GLY A C 1
ATOM 2982 O O . GLY A 1 378 ? -6.859 -25.072 33.888 1.00 92.19 378 GLY A O 1
ATOM 2983 N N . TYR A 1 379 ? -6.038 -23.204 32.929 1.00 93.00 379 TYR A N 1
ATOM 2984 C CA . TYR A 1 379 ? -7.285 -22.828 32.249 1.00 93.00 379 TYR A CA 1
ATOM 2985 C C . TYR A 1 379 ? -7.812 -23.946 31.335 1.00 93.00 379 TYR A C 1
ATOM 2987 O O . TYR A 1 379 ? -9.006 -24.230 31.330 1.00 93.00 379 TYR A O 1
ATOM 2995 N N . ALA A 1 380 ? -6.915 -24.594 30.589 1.00 87.88 380 ALA A N 1
ATOM 2996 C CA . ALA A 1 380 ? -7.225 -25.715 29.713 1.00 87.88 380 ALA A CA 1
ATOM 2997 C C . ALA A 1 380 ? -6.326 -26.916 30.033 1.00 87.88 380 ALA A C 1
ATOM 2999 O O . ALA A 1 380 ? -5.166 -26.760 30.416 1.00 87.88 380 ALA A O 1
ATOM 3000 N N . THR A 1 381 ? -6.852 -28.125 29.821 1.00 83.56 381 THR A N 1
ATOM 3001 C CA . THR A 1 381 ? -6.099 -29.390 29.954 1.00 83.56 381 THR A CA 1
ATOM 3002 C C . THR A 1 381 ? -5.110 -29.621 28.805 1.00 83.56 381 THR A C 1
ATOM 3004 O O . THR A 1 381 ? -4.263 -30.511 28.874 1.00 83.56 381 THR A O 1
ATOM 3007 N N . ASP A 1 382 ? -5.205 -28.809 27.753 1.00 84.12 382 ASP A N 1
ATOM 3008 C CA . ASP A 1 382 ? -4.338 -28.833 26.584 1.00 84.12 382 ASP A CA 1
ATOM 3009 C C . ASP A 1 382 ? -2.935 -28.270 26.912 1.00 84.12 382 ASP A C 1
ATOM 3011 O O . ASP A 1 382 ? -2.819 -27.104 27.306 1.00 84.12 382 ASP A O 1
ATOM 3015 N N . PRO A 1 383 ? -1.852 -29.056 26.749 1.00 85.81 383 PRO A N 1
ATOM 3016 C CA . PRO A 1 383 ? -0.493 -28.606 27.058 1.00 85.81 383 PRO A CA 1
ATOM 3017 C C . PRO A 1 383 ? 0.043 -27.535 26.095 1.00 85.81 383 PRO A C 1
ATOM 3019 O O . PRO A 1 383 ? 0.996 -26.842 26.441 1.00 85.81 383 PRO A O 1
ATOM 3022 N N . ASP A 1 384 ? -0.555 -27.384 24.907 1.00 90.56 384 ASP A N 1
ATOM 3023 C CA . ASP A 1 384 ? -0.150 -26.396 23.896 1.00 90.56 384 ASP A CA 1
ATOM 3024 C C . ASP A 1 384 ? -1.076 -25.170 23.856 1.00 90.56 384 ASP A C 1
ATOM 3026 O O . ASP A 1 384 ? -1.030 -24.375 22.909 1.00 90.56 384 ASP A O 1
ATOM 3030 N N . TYR A 1 385 ? -1.934 -25.002 24.862 1.00 91.56 385 TYR A N 1
ATOM 3031 C CA . TYR A 1 385 ? -2.982 -23.988 24.856 1.00 91.56 385 TYR A CA 1
ATOM 3032 C C . TYR A 1 385 ? -2.430 -22.568 24.664 1.00 91.56 385 TYR A C 1
ATOM 3034 O O . TYR A 1 385 ? -2.862 -21.858 23.751 1.00 91.56 385 TYR A O 1
ATOM 3042 N N . ALA A 1 386 ? -1.401 -22.181 25.428 1.00 93.94 386 ALA A N 1
ATOM 3043 C CA . ALA A 1 386 ? -0.762 -20.869 25.278 1.00 93.94 386 ALA A CA 1
ATOM 3044 C C . ALA A 1 386 ? -0.262 -20.620 23.844 1.00 93.94 386 ALA A C 1
ATOM 3046 O O . ALA A 1 386 ? -0.509 -19.563 23.260 1.00 93.94 386 ALA A O 1
ATOM 3047 N N . ASN A 1 387 ? 0.396 -21.615 23.242 1.00 91.75 387 ASN A N 1
ATOM 3048 C CA . ASN A 1 387 ? 0.928 -21.514 21.882 1.00 91.75 387 ASN A CA 1
ATOM 3049 C C . ASN A 1 387 ? -0.194 -21.373 20.844 1.00 91.75 387 ASN A C 1
ATOM 3051 O O . ASN A 1 387 ? -0.058 -20.617 19.880 1.00 91.75 387 ASN A O 1
ATOM 3055 N N . LYS A 1 388 ? -1.327 -22.055 21.048 1.00 91.88 388 LYS A N 1
ATOM 3056 C CA . LYS A 1 388 ? -2.499 -21.941 20.171 1.00 91.88 388 LYS A CA 1
ATOM 3057 C C . LYS A 1 388 ? -3.113 -20.548 20.215 1.00 91.88 388 LYS A C 1
ATOM 3059 O O . LYS A 1 388 ? -3.460 -20.040 19.149 1.00 91.88 388 LYS A O 1
ATOM 3064 N N . ILE A 1 389 ? -3.194 -19.920 21.388 1.00 92.44 389 ILE A N 1
ATOM 3065 C CA . ILE A 1 389 ? -3.650 -18.528 21.528 1.00 92.44 389 ILE A CA 1
ATOM 3066 C C . ILE A 1 389 ? -2.674 -17.567 20.842 1.00 92.44 389 ILE A C 1
ATOM 3068 O O . ILE A 1 389 ? -3.076 -16.803 19.969 1.00 92.44 389 ILE A O 1
ATOM 3072 N N . ILE A 1 390 ? -1.374 -17.686 21.128 1.00 89.62 390 ILE A N 1
ATOM 3073 C CA . ILE A 1 390 ? -0.309 -16.872 20.510 1.00 89.62 390 ILE A CA 1
ATOM 3074 C C . ILE A 1 390 ? -0.306 -17.005 18.973 1.00 89.62 390 ILE A C 1
ATOM 3076 O O . ILE A 1 390 ? 0.081 -16.080 18.252 1.00 89.62 390 ILE A O 1
ATOM 3080 N N . SER A 1 391 ? -0.746 -18.147 18.437 1.00 88.00 391 SER A N 1
ATOM 3081 C CA . SER A 1 391 ? -0.831 -18.384 16.992 1.00 88.00 391 SER A CA 1
ATOM 3082 C C . SER A 1 391 ? -1.981 -17.645 16.286 1.00 88.00 391 SER A C 1
ATOM 3084 O O . SER A 1 391 ? -1.958 -17.564 15.058 1.00 88.00 391 SER A O 1
ATOM 3086 N N . LYS A 1 392 ? -2.972 -17.109 17.018 1.00 88.12 392 LYS A N 1
ATOM 3087 C CA . LYS A 1 392 ? -4.160 -16.469 16.428 1.00 88.12 392 LYS A CA 1
ATOM 3088 C C . LYS A 1 392 ? -3.844 -15.092 15.823 1.00 88.12 392 LYS A C 1
ATOM 3090 O O . LYS A 1 392 ? -2.968 -14.393 16.332 1.00 88.12 392 LYS A O 1
ATOM 3095 N N . PRO A 1 393 ? -4.556 -14.676 14.759 1.00 82.62 393 PRO A N 1
ATOM 3096 C CA . PRO A 1 393 ? -4.315 -13.410 14.064 1.00 82.62 393 PRO A CA 1
ATOM 3097 C C . PRO A 1 393 ? -4.983 -12.226 14.789 1.00 82.62 393 PRO A C 1
ATOM 3099 O O . PRO A 1 393 ? -5.787 -11.510 14.215 1.00 82.62 393 PRO A O 1
ATOM 3102 N N . VAL A 1 394 ? -4.694 -12.058 16.081 1.00 79.69 394 VAL A N 1
ATOM 3103 C CA . VAL A 1 394 ? -5.214 -10.954 16.919 1.00 79.69 394 VAL A CA 1
ATOM 3104 C C . VAL A 1 394 ? -4.100 -10.263 17.711 1.00 79.69 394 VAL A C 1
ATOM 3106 O O . VAL A 1 394 ? -4.355 -9.487 18.624 1.00 79.69 394 VAL A O 1
ATOM 3109 N N . ARG A 1 395 ? -2.836 -10.543 17.369 1.00 72.25 395 ARG A N 1
ATOM 3110 C CA . ARG A 1 395 ? -1.640 -10.061 18.088 1.00 72.25 395 ARG A CA 1
ATOM 3111 C C . ARG A 1 395 ? -1.530 -8.540 18.101 1.00 72.25 395 ARG A C 1
ATOM 3113 O O . ARG A 1 395 ? -1.026 -7.969 19.061 1.00 72.25 395 ARG A O 1
ATOM 3120 N N . GLU A 1 396 ? -1.989 -7.904 17.031 1.00 62.72 396 GLU A N 1
ATOM 3121 C CA . GLU A 1 396 ? -1.949 -6.452 16.854 1.00 62.72 396 GLU A CA 1
ATOM 3122 C C . GLU A 1 396 ? -2.989 -5.726 17.709 1.00 62.72 396 GLU A C 1
ATOM 3124 O O . GLU A 1 396 ? -2.851 -4.532 17.954 1.00 62.72 396 GLU A O 1
ATOM 3129 N N . MET A 1 397 ? -3.988 -6.438 18.238 1.00 66.94 397 MET A N 1
ATOM 3130 C CA . MET A 1 397 ? -5.060 -5.811 19.014 1.00 66.94 397 MET A CA 1
ATOM 3131 C C . MET A 1 397 ? -4.581 -5.261 20.356 1.00 66.94 397 MET A C 1
ATOM 3133 O O . MET A 1 397 ? -5.145 -4.288 20.847 1.00 66.94 397 MET A O 1
ATOM 3137 N N . ASP A 1 398 ? -3.512 -5.833 20.913 1.00 65.56 398 ASP A N 1
ATOM 3138 C CA . ASP A 1 398 ? -2.904 -5.355 22.159 1.00 65.56 398 ASP A CA 1
ATOM 3139 C C . ASP A 1 398 ? -1.820 -4.305 21.930 1.00 65.56 398 ASP A C 1
ATOM 3141 O O . ASP A 1 398 ? -1.465 -3.577 22.857 1.00 65.56 398 ASP A O 1
ATOM 3145 N N . ALA A 1 399 ? -1.308 -4.185 20.698 1.00 51.47 399 ALA A N 1
ATOM 3146 C CA . ALA A 1 399 ? -0.395 -3.102 20.329 1.00 51.47 399 ALA A CA 1
ATOM 3147 C C . ALA A 1 399 ? -1.079 -1.720 20.405 1.00 51.47 399 ALA A C 1
ATOM 3149 O O . ALA A 1 399 ? -0.416 -0.693 20.295 1.00 51.47 399 ALA A O 1
ATOM 3150 N N . MET A 1 400 ? -2.387 -1.711 20.671 1.00 43.84 400 MET A N 1
ATOM 3151 C CA . MET A 1 400 ? -3.222 -0.554 20.955 1.00 43.84 400 MET A CA 1
ATOM 3152 C C . MET A 1 400 ? -3.405 -0.331 22.465 1.00 43.84 400 MET A C 1
ATOM 3154 O O . MET A 1 400 ? -4.430 0.192 22.898 1.00 43.84 400 MET A O 1
ATOM 3158 N N . ALA A 1 401 ? -2.387 -0.607 23.291 1.00 44.31 401 ALA A N 1
ATOM 3159 C CA . ALA A 1 401 ? -2.099 0.325 24.382 1.00 44.31 401 ALA A CA 1
ATOM 3160 C C . ALA A 1 401 ? -1.661 1.645 23.727 1.00 44.31 401 ALA A C 1
ATOM 3162 O O . ALA A 1 401 ? -0.481 1.997 23.712 1.00 44.31 401 ALA A O 1
ATOM 3163 N N . GLU A 1 402 ? -2.635 2.289 23.075 1.00 44.91 402 GLU A N 1
ATOM 3164 C CA . GLU A 1 402 ? -2.528 3.539 22.361 1.00 44.91 402 GLU A CA 1
ATOM 3165 C C . GLU A 1 402 ? -1.742 4.455 23.279 1.00 44.91 402 GLU A C 1
ATOM 3167 O O . GLU A 1 402 ? -2.142 4.744 24.415 1.00 44.91 402 GLU A O 1
ATOM 3172 N N . ASN A 1 403 ? -0.603 4.921 22.783 1.00 45.94 403 ASN A N 1
ATOM 3173 C CA . ASN A 1 403 ? -0.098 6.198 23.217 1.00 45.94 403 ASN A CA 1
ATOM 3174 C C . ASN A 1 403 ? -1.180 7.199 22.798 1.00 45.94 403 ASN A C 1
ATOM 3176 O O . ASN A 1 403 ? -1.107 7.767 21.712 1.00 45.94 403 ASN A O 1
ATOM 3180 N N . ASN A 1 404 ? -2.232 7.293 23.619 1.00 51.09 404 ASN A N 1
ATOM 3181 C CA . ASN A 1 404 ? -3.420 8.110 23.460 1.00 51.09 404 ASN A CA 1
ATOM 3182 C C . ASN A 1 404 ? -2.983 9.557 23.645 1.00 51.09 404 ASN A C 1
ATOM 3184 O O . ASN A 1 404 ? -3.300 10.226 24.629 1.00 51.09 404 ASN A O 1
ATOM 3188 N N . ALA A 1 405 ? -2.156 10.020 22.711 1.00 62.91 405 ALA A N 1
ATOM 3189 C CA . ALA A 1 405 ? -1.946 11.420 22.488 1.00 62.91 405 ALA A CA 1
ATOM 3190 C C . ALA A 1 405 ? -3.345 11.985 22.226 1.00 62.91 405 ALA A C 1
ATOM 3192 O O . ALA A 1 405 ? -4.022 11.500 21.318 1.00 62.91 405 ALA A O 1
ATOM 3193 N N . PRO A 1 406 ? -3.816 12.945 23.036 1.00 70.56 406 PRO A N 1
ATOM 3194 C CA . PRO A 1 406 ? -5.121 13.540 22.820 1.00 70.56 406 PRO A CA 1
ATOM 3195 C C . PRO A 1 406 ? -5.214 14.059 21.384 1.00 70.56 406 PRO A C 1
ATOM 3197 O O . PRO A 1 406 ? -4.475 14.970 21.003 1.00 70.56 406 PRO A O 1
ATOM 3200 N N . GLU A 1 407 ? -6.095 13.466 20.582 1.00 75.38 407 GLU A N 1
ATOM 3201 C CA . GLU A 1 407 ? -6.335 13.922 19.220 1.00 75.38 407 GLU A CA 1
ATOM 3202 C C . GLU A 1 407 ? -7.280 15.128 19.255 1.00 75.38 407 GLU A C 1
ATOM 3204 O O . GLU A 1 407 ? -8.326 15.111 19.907 1.00 75.38 407 GLU A O 1
ATOM 3209 N N . ILE A 1 408 ? -6.914 16.196 18.547 1.00 77.81 408 ILE A N 1
ATOM 3210 C CA . ILE A 1 408 ? -7.736 17.400 18.423 1.00 77.81 408 ILE A CA 1
ATOM 3211 C C . ILE A 1 408 ? -8.136 17.547 16.958 1.00 77.81 408 ILE A C 1
ATOM 3213 O O . ILE A 1 408 ? -7.313 17.898 16.117 1.00 77.81 408 ILE A O 1
ATOM 3217 N N . MET A 1 409 ? -9.420 17.330 16.671 1.00 78.94 409 MET A N 1
ATOM 3218 C CA . MET A 1 409 ? -10.017 17.511 15.345 1.00 78.94 409 MET A CA 1
ATOM 3219 C C . MET A 1 409 ? -11.232 18.441 15.413 1.00 78.94 409 MET A C 1
ATOM 3221 O O . MET A 1 409 ? -11.844 18.632 16.462 1.00 78.94 409 MET A O 1
ATOM 3225 N N . THR A 1 410 ? -11.592 19.035 14.274 1.00 81.31 410 THR A N 1
ATOM 3226 C CA . THR A 1 410 ? -12.788 19.887 14.131 1.00 81.31 410 THR A CA 1
ATOM 3227 C C . THR A 1 410 ? -13.724 19.290 13.093 1.00 81.31 410 THR A C 1
ATOM 3229 O O . THR A 1 410 ? -13.253 18.588 12.203 1.00 81.31 410 THR A O 1
ATOM 3232 N N . GLU A 1 411 ? -15.020 19.615 13.139 1.00 79.19 411 GLU A N 1
ATOM 3233 C CA . GLU A 1 411 ? -16.013 19.150 12.150 1.00 79.19 411 GLU A CA 1
ATOM 3234 C C . GLU A 1 411 ? -15.575 19.372 10.694 1.00 79.19 411 GLU A C 1
ATOM 3236 O O . GLU A 1 411 ? -15.793 18.517 9.843 1.00 79.19 411 GLU A O 1
ATOM 3241 N N . LEU A 1 412 ? -14.892 20.485 10.411 1.00 81.31 412 LEU A N 1
ATOM 3242 C CA . LEU A 1 412 ? -14.431 20.836 9.063 1.00 81.31 412 LEU A CA 1
ATOM 3243 C C . LEU A 1 412 ? -13.136 20.119 8.639 1.00 81.31 412 LEU A C 1
ATOM 3245 O O . LEU A 1 412 ? -12.734 20.224 7.484 1.00 81.31 412 LEU A O 1
ATOM 3249 N N . ARG A 1 413 ? -12.463 19.425 9.563 1.00 78.12 413 ARG A N 1
ATOM 3250 C CA . ARG A 1 413 ? -11.177 18.736 9.351 1.00 78.12 413 ARG A CA 1
ATOM 3251 C C . ARG A 1 413 ? -11.263 17.223 9.588 1.00 78.12 413 ARG A C 1
ATOM 3253 O O . ARG A 1 413 ? -10.234 16.565 9.593 1.00 78.12 413 ARG A O 1
ATOM 3260 N N . LYS A 1 414 ? -12.458 16.654 9.783 1.00 77.50 414 LYS A N 1
ATOM 3261 C CA . LYS A 1 414 ? -12.608 15.203 10.017 1.00 77.50 414 LYS A CA 1
ATOM 3262 C C . LYS A 1 414 ? -12.216 14.351 8.806 1.00 77.50 414 LYS A C 1
ATOM 3264 O O . LYS A 1 414 ? -11.745 13.237 8.982 1.00 77.50 414 LYS A O 1
ATOM 3269 N N . ASP A 1 415 ? -12.363 14.894 7.598 1.00 81.69 415 ASP A N 1
ATOM 3270 C CA . ASP A 1 415 ? -12.143 14.175 6.337 1.00 81.69 415 ASP A CA 1
ATOM 3271 C C . ASP A 1 415 ? -10.737 14.404 5.736 1.00 81.69 415 ASP A C 1
ATOM 3273 O O . ASP A 1 415 ? -10.597 14.469 4.511 1.00 81.69 415 ASP A O 1
ATOM 3277 N N . ILE A 1 416 ? -9.700 14.602 6.560 1.00 89.06 416 ILE A N 1
ATOM 3278 C CA . ILE A 1 416 ? -8.319 14.669 6.049 1.00 89.06 416 ILE A CA 1
ATOM 3279 C C . ILE A 1 416 ? -7.854 13.299 5.535 1.00 89.06 416 ILE A C 1
ATOM 3281 O O . ILE A 1 416 ? -8.367 12.252 5.932 1.00 89.06 416 ILE A O 1
ATOM 3285 N N . VAL A 1 417 ? -6.861 13.302 4.649 1.00 92.19 417 VAL A N 1
ATOM 3286 C CA . VAL A 1 417 ? -6.178 12.089 4.202 1.00 92.19 417 VAL A CA 1
ATOM 3287 C C . VAL A 1 417 ? -5.338 11.552 5.354 1.00 92.19 417 VAL A C 1
ATOM 3289 O O . VAL A 1 417 ? -4.374 12.192 5.760 1.00 92.19 417 VAL A O 1
ATOM 3292 N N . ARG A 1 418 ? -5.709 10.379 5.868 1.00 91.94 418 ARG A N 1
ATOM 3293 C CA . ARG A 1 418 ? -4.943 9.689 6.905 1.00 91.94 418 ARG A CA 1
ATOM 3294 C C . ARG A 1 418 ? -3.984 8.675 6.302 1.00 91.94 418 ARG A C 1
ATOM 3296 O O . ARG A 1 418 ? -4.368 7.916 5.404 1.00 91.94 418 ARG A O 1
ATOM 3303 N N . VAL A 1 419 ? -2.750 8.663 6.785 1.00 94.31 419 VAL A N 1
ATOM 3304 C CA . VAL A 1 419 ? -1.794 7.592 6.499 1.00 94.31 419 VAL A CA 1
ATOM 3305 C C . VAL A 1 419 ? -2.106 6.366 7.371 1.00 94.31 419 VAL A C 1
ATOM 3307 O O . VAL A 1 419 ? -2.575 6.530 8.497 1.00 94.31 419 VAL A O 1
ATOM 3310 N N . PRO A 1 420 ? -1.858 5.132 6.895 1.00 92.75 420 PRO A N 1
ATOM 3311 C CA . PRO A 1 420 ? -2.079 3.932 7.703 1.00 92.75 420 PRO A CA 1
ATOM 3312 C C . PRO A 1 420 ? -1.311 3.959 9.031 1.00 92.75 420 PRO A C 1
ATOM 3314 O O . PRO A 1 420 ? -0.108 4.241 9.055 1.00 92.75 420 PRO A O 1
ATOM 3317 N N . GLU A 1 421 ? -1.985 3.627 10.135 1.00 88.75 421 GLU A N 1
ATOM 3318 C CA . GLU A 1 421 ? -1.422 3.718 11.493 1.00 88.75 421 GLU A CA 1
ATOM 3319 C C . GLU A 1 421 ? -0.195 2.822 11.685 1.00 88.75 421 GLU A C 1
ATOM 3321 O O . GLU A 1 421 ? 0.726 3.171 12.424 1.00 88.75 421 GLU A O 1
ATOM 3326 N N . VAL A 1 422 ? -0.122 1.711 10.948 1.00 90.25 422 VAL A N 1
ATOM 3327 C CA . VAL A 1 422 ? 1.024 0.793 10.934 1.00 90.25 422 VAL A CA 1
ATOM 3328 C C . VAL A 1 422 ? 2.355 1.494 10.615 1.00 90.25 422 VAL A C 1
ATOM 3330 O O . VAL A 1 422 ? 3.403 1.076 11.110 1.00 90.25 422 VAL A O 1
ATOM 3333 N N . ILE A 1 423 ? 2.340 2.626 9.893 1.00 95.25 423 ILE A N 1
ATOM 3334 C CA . ILE A 1 423 ? 3.541 3.434 9.613 1.00 95.25 423 ILE A CA 1
ATOM 3335 C C . ILE A 1 423 ? 4.177 3.979 10.903 1.00 95.25 423 ILE A C 1
ATOM 3337 O O . ILE A 1 423 ? 5.386 4.218 10.949 1.00 95.25 423 ILE A O 1
ATOM 3341 N N . GLN A 1 424 ? 3.415 4.118 11.993 1.00 91.06 424 GLN A N 1
ATOM 3342 C CA . GLN A 1 424 ? 3.951 4.536 13.289 1.00 91.06 424 GLN A CA 1
ATOM 3343 C C . GLN A 1 424 ? 4.970 3.540 13.871 1.00 91.06 424 GLN A C 1
ATOM 3345 O O . GLN A 1 424 ? 5.815 3.956 14.668 1.00 91.06 424 GLN A O 1
ATOM 3350 N N . LYS A 1 425 ? 4.950 2.266 13.441 1.00 91.62 425 LYS A N 1
ATOM 3351 C CA . LYS A 1 425 ? 5.957 1.252 13.808 1.00 91.62 425 LYS A CA 1
ATOM 3352 C C . LYS A 1 425 ? 7.346 1.567 13.232 1.00 91.62 425 LYS A C 1
ATOM 3354 O O . LYS A 1 425 ? 8.348 1.087 13.761 1.00 91.62 425 LYS A O 1
ATOM 3359 N N . ALA A 1 426 ? 7.432 2.380 12.174 1.00 94.88 426 ALA A N 1
ATOM 3360 C CA . ALA A 1 426 ? 8.700 2.743 11.553 1.00 94.88 426 ALA A CA 1
ATOM 3361 C C . ALA A 1 426 ? 9.594 3.542 12.517 1.00 94.88 426 ALA A C 1
ATOM 3363 O O . ALA A 1 426 ? 9.129 4.386 13.293 1.00 94.88 426 ALA A O 1
ATOM 3364 N N . SER A 1 427 ? 10.913 3.325 12.443 1.00 93.62 427 SER A N 1
ATOM 3365 C CA . SER A 1 427 ? 11.867 3.992 13.342 1.00 93.62 427 SER A CA 1
ATOM 3366 C C . SER A 1 427 ? 11.829 5.516 13.217 1.00 93.62 427 SER A C 1
ATOM 3368 O O . SER A 1 427 ? 12.127 6.219 14.185 1.00 93.62 427 SER A O 1
ATOM 3370 N N . GLY A 1 428 ? 11.464 6.012 12.035 1.00 96.75 428 GLY A N 1
ATOM 3371 C CA . GLY A 1 428 ? 11.575 7.391 11.596 1.00 96.75 428 GLY A CA 1
ATOM 3372 C C . GLY A 1 428 ? 13.006 7.775 11.227 1.00 96.75 428 GLY A C 1
ATOM 3373 O O . GLY A 1 428 ? 13.968 7.145 11.672 1.00 96.75 428 GLY A O 1
ATOM 3374 N N . ILE A 1 429 ? 13.134 8.842 10.444 1.00 97.50 429 ILE A N 1
ATOM 3375 C CA . ILE A 1 429 ? 14.389 9.551 10.171 1.00 97.50 429 ILE A CA 1
ATOM 3376 C C . ILE A 1 429 ? 14.291 10.918 10.850 1.00 97.50 429 ILE A C 1
ATOM 3378 O O . ILE A 1 429 ? 13.287 11.613 10.698 1.00 97.50 429 ILE A O 1
ATOM 3382 N N . VAL A 1 430 ? 15.300 11.303 11.633 1.00 95.75 430 VAL A N 1
ATOM 3383 C CA . VAL A 1 430 ? 15.332 12.623 12.278 1.00 95.75 430 VAL A CA 1
ATOM 3384 C C . VAL A 1 430 ? 16.085 13.598 11.381 1.00 95.75 430 VAL A C 1
ATOM 3386 O O . VAL A 1 430 ? 17.302 13.512 11.273 1.00 95.75 430 VAL A O 1
ATOM 3389 N N . ILE A 1 431 ? 15.368 14.537 10.767 1.00 94.44 431 ILE A N 1
ATOM 3390 C CA . ILE A 1 431 ? 15.929 15.575 9.894 1.00 94.44 431 ILE A CA 1
ATOM 3391 C C . ILE A 1 431 ? 15.679 16.933 10.547 1.00 94.44 431 ILE A C 1
ATOM 3393 O O . ILE A 1 431 ? 14.535 17.284 10.838 1.00 94.44 431 ILE A O 1
ATOM 3397 N N . PHE A 1 432 ? 16.748 17.675 10.846 1.00 92.00 432 PHE A N 1
ATOM 3398 C CA . PHE A 1 432 ? 16.687 18.975 11.536 1.00 92.00 432 PHE A CA 1
ATOM 3399 C C . PHE A 1 432 ? 15.798 18.968 12.801 1.00 92.00 432 PHE A C 1
ATOM 3401 O O . PHE A 1 432 ? 15.026 19.891 13.059 1.00 92.00 432 PHE A O 1
ATOM 3408 N N . GLY A 1 433 ? 15.872 17.887 13.588 1.00 89.50 433 GLY A N 1
ATOM 3409 C CA . GLY A 1 433 ? 15.098 17.701 14.825 1.00 89.50 433 GLY A CA 1
ATOM 3410 C C . GLY A 1 433 ? 13.651 17.229 14.632 1.00 89.50 433 GLY A C 1
ATOM 3411 O O . GLY A 1 433 ? 12.966 16.965 15.619 1.00 89.50 433 GLY A O 1
ATOM 3412 N N . LYS A 1 434 ? 13.178 17.079 13.389 1.00 91.56 434 LYS A N 1
ATOM 3413 C CA . LYS A 1 434 ? 11.850 16.541 13.069 1.00 91.56 434 LYS A CA 1
ATOM 3414 C C . LYS A 1 434 ? 11.954 15.055 12.763 1.00 91.56 434 LYS A C 1
ATOM 3416 O O . LYS A 1 434 ? 12.749 14.651 11.922 1.00 91.56 434 LYS A O 1
ATOM 3421 N N . LYS A 1 435 ? 11.149 14.240 13.441 1.00 94.69 435 LYS A N 1
ATOM 3422 C CA . LYS A 1 435 ? 11.088 12.795 13.213 1.00 94.69 435 LYS A CA 1
ATOM 3423 C C . LYS A 1 435 ? 10.053 12.490 12.132 1.00 94.69 435 LYS A C 1
ATOM 3425 O O . LYS A 1 435 ? 8.874 12.720 12.358 1.00 94.69 435 LYS A O 1
ATOM 3430 N N . ILE A 1 436 ? 10.501 11.963 11.000 1.00 97.56 436 ILE A N 1
ATOM 3431 C CA . ILE A 1 436 ? 9.677 11.679 9.821 1.00 97.56 436 ILE A CA 1
ATOM 3432 C C . ILE A 1 436 ? 9.530 10.164 9.687 1.00 97.56 436 ILE A C 1
ATOM 3434 O O . ILE A 1 436 ? 10.524 9.480 9.445 1.00 97.56 436 ILE A O 1
ATOM 3438 N N . ARG A 1 437 ? 8.317 9.631 9.866 1.00 97.75 437 ARG A N 1
ATOM 3439 C CA . ARG A 1 437 ? 7.983 8.213 9.624 1.00 97.75 437 ARG A CA 1
ATOM 3440 C C . ARG A 1 437 ? 7.128 8.046 8.378 1.00 97.75 437 ARG A C 1
ATOM 3442 O O . ARG A 1 437 ? 7.334 7.101 7.628 1.00 97.75 437 ARG A O 1
ATOM 3449 N N . SER A 1 438 ? 6.185 8.956 8.170 1.00 98.19 438 SER A N 1
ATOM 3450 C CA . SER A 1 438 ? 5.211 8.925 7.086 1.00 98.19 438 SER A CA 1
ATOM 3451 C C . SER A 1 438 ? 5.473 10.050 6.091 1.00 98.19 438 SER A C 1
ATOM 3453 O O . SER A 1 438 ? 5.615 11.214 6.463 1.00 98.19 438 SER A O 1
ATOM 3455 N N . ILE A 1 439 ? 5.568 9.701 4.811 1.00 98.50 439 ILE A N 1
ATOM 3456 C CA . ILE A 1 439 ? 5.837 10.652 3.734 1.00 98.50 439 ILE A CA 1
ATOM 3457 C C . ILE A 1 439 ? 4.763 10.486 2.666 1.00 98.50 439 ILE A C 1
ATOM 3459 O O . ILE A 1 439 ? 4.682 9.442 2.023 1.00 98.50 439 ILE A O 1
ATOM 3463 N N . ILE A 1 440 ? 3.938 11.507 2.452 1.00 97.81 440 ILE A N 1
ATOM 3464 C CA . ILE A 1 440 ? 2.901 11.458 1.422 1.00 97.81 440 ILE A CA 1
ATOM 3465 C C . ILE A 1 440 ? 3.505 11.752 0.043 1.00 97.81 440 ILE A C 1
ATOM 3467 O O . ILE A 1 440 ? 4.197 12.754 -0.151 1.00 97.81 440 ILE A O 1
ATOM 3471 N N . PHE A 1 441 ? 3.255 10.871 -0.924 1.00 97.44 441 PHE A N 1
ATOM 3472 C CA . PHE A 1 441 ? 3.702 11.026 -2.307 1.00 97.44 441 PHE A CA 1
ATOM 3473 C C . PHE A 1 441 ? 2.584 11.602 -3.165 1.00 97.44 441 PHE A C 1
ATOM 3475 O O . PHE A 1 441 ? 1.674 10.893 -3.590 1.00 97.44 441 PHE A O 1
ATOM 3482 N N . THR A 1 442 ? 2.629 12.913 -3.386 1.00 96.75 442 THR A N 1
ATOM 3483 C CA . THR A 1 442 ? 1.649 13.626 -4.208 1.00 96.75 442 THR A CA 1
ATOM 3484 C C . THR A 1 442 ? 2.150 15.028 -4.555 1.00 96.75 442 THR A C 1
ATOM 3486 O O . THR A 1 442 ? 3.009 15.589 -3.876 1.00 96.75 442 THR A O 1
ATOM 3489 N N . THR A 1 443 ? 1.576 15.616 -5.602 1.00 96.38 443 THR A N 1
ATOM 3490 C CA . THR A 1 443 ? 1.705 17.044 -5.933 1.00 96.38 443 THR A CA 1
ATOM 3491 C C . THR A 1 443 ? 0.369 17.787 -5.823 1.00 96.38 443 THR A C 1
ATOM 3493 O O . THR A 1 443 ? 0.280 18.951 -6.208 1.00 96.38 443 THR A O 1
ATOM 3496 N N . ASP A 1 444 ? -0.688 17.123 -5.343 1.00 96.38 444 ASP A N 1
ATOM 3497 C CA . ASP A 1 444 ? -2.012 17.721 -5.170 1.00 96.38 444 ASP A CA 1
ATOM 3498 C C . ASP A 1 444 ? -2.033 18.607 -3.917 1.00 96.38 444 ASP A C 1
ATOM 3500 O O . ASP A 1 444 ? -1.969 18.127 -2.785 1.00 96.38 444 ASP A O 1
ATOM 3504 N N . ILE A 1 445 ? -2.141 19.917 -4.133 1.00 96.50 445 ILE A N 1
ATOM 3505 C CA . ILE A 1 445 ? -2.130 20.942 -3.083 1.00 96.50 445 ILE A CA 1
ATOM 3506 C C . ILE A 1 445 ? -3.251 20.734 -2.050 1.00 96.50 445 ILE A C 1
ATOM 3508 O O . ILE A 1 445 ? -3.044 21.001 -0.864 1.00 96.50 445 ILE A O 1
ATOM 3512 N N . ALA A 1 446 ? -4.428 20.251 -2.462 1.00 94.12 446 ALA A N 1
ATOM 3513 C CA . ALA A 1 446 ? -5.542 20.036 -1.544 1.00 94.12 446 ALA A CA 1
ATOM 3514 C C . ALA A 1 446 ? -5.265 18.858 -0.604 1.00 94.12 446 ALA A C 1
ATOM 3516 O O . ALA A 1 446 ? -5.554 18.963 0.589 1.00 94.12 446 ALA A O 1
ATOM 3517 N N . ILE A 1 447 ? -4.661 17.783 -1.121 1.00 95.56 447 ILE A N 1
ATOM 3518 C CA . ILE A 1 447 ? -4.222 16.634 -0.316 1.00 95.56 447 ILE A CA 1
ATOM 3519 C C . ILE A 1 447 ? -3.075 17.041 0.613 1.00 95.56 447 ILE A C 1
ATOM 3521 O O . ILE A 1 447 ? -3.126 16.761 1.806 1.00 95.56 447 ILE A O 1
ATOM 3525 N N . ILE A 1 448 ? -2.076 17.757 0.089 1.00 97.19 448 ILE A N 1
ATOM 3526 C CA . ILE A 1 448 ? -0.908 18.225 0.853 1.00 97.19 448 ILE A CA 1
ATOM 3527 C C . ILE A 1 448 ? -1.320 19.074 2.062 1.00 97.19 448 ILE A C 1
ATOM 3529 O O . ILE A 1 448 ? -0.713 18.962 3.117 1.00 97.19 448 ILE A O 1
ATOM 3533 N N . ARG A 1 449 ? -2.365 19.900 1.929 1.00 94.88 449 ARG A N 1
ATOM 3534 C CA . ARG A 1 449 ? -2.884 20.754 3.013 1.00 94.88 449 ARG A CA 1
ATOM 3535 C C . ARG A 1 449 ? -3.817 20.028 3.994 1.00 94.88 449 ARG A C 1
ATOM 3537 O O . ARG A 1 449 ? -4.227 20.609 4.999 1.00 94.88 449 ARG A O 1
ATOM 3544 N N . ASN A 1 450 ? -4.255 18.817 3.661 1.00 93.19 450 ASN A N 1
ATOM 3545 C CA . ASN A 1 450 ? -5.267 18.070 4.408 1.00 93.19 450 ASN A CA 1
ATOM 3546 C C . ASN A 1 450 ? -4.821 16.619 4.573 1.00 93.19 450 ASN A C 1
ATOM 3548 O O . ASN A 1 450 ? -5.519 15.701 4.151 1.00 93.19 450 ASN A O 1
ATOM 3552 N N . THR A 1 451 ? -3.654 16.435 5.180 1.00 94.62 451 THR A N 1
ATOM 3553 C CA . THR A 1 451 ? -3.068 15.132 5.493 1.00 94.62 451 THR A CA 1
ATOM 3554 C C . THR A 1 451 ? -2.505 15.130 6.912 1.00 94.62 451 THR A C 1
ATOM 3556 O O . THR A 1 451 ? -2.192 16.195 7.444 1.00 94.62 451 THR A O 1
ATOM 3559 N N . ASP A 1 452 ? -2.378 13.955 7.522 1.00 94.00 452 ASP A N 1
ATOM 3560 C CA . ASP A 1 452 ? -1.683 13.748 8.801 1.00 94.00 452 ASP A CA 1
ATOM 3561 C C . ASP A 1 452 ? -0.245 13.213 8.645 1.00 94.00 452 ASP A C 1
ATOM 3563 O O . ASP A 1 452 ? 0.415 12.919 9.641 1.00 94.00 452 ASP A O 1
ATOM 3567 N N . ALA A 1 453 ? 0.258 13.101 7.409 1.00 97.19 453 ALA A N 1
ATOM 3568 C CA . ALA A 1 453 ? 1.626 12.662 7.138 1.00 97.19 453 ALA A CA 1
ATOM 3569 C C . ALA A 1 453 ? 2.686 13.596 7.760 1.00 97.19 453 ALA A C 1
ATOM 3571 O O . ALA A 1 453 ? 2.504 14.810 7.832 1.00 97.19 453 ALA A O 1
ATOM 3572 N N . ASP A 1 454 ? 3.851 13.049 8.126 1.00 98.06 454 ASP A N 1
ATOM 3573 C CA . ASP A 1 454 ? 4.946 13.822 8.730 1.00 98.06 454 ASP A CA 1
ATOM 3574 C C . ASP A 1 454 ? 5.681 14.717 7.711 1.00 98.06 454 ASP A C 1
ATOM 3576 O O . ASP A 1 454 ? 6.320 15.692 8.110 1.00 98.06 454 ASP A O 1
ATOM 3580 N N . ALA A 1 455 ? 5.654 14.372 6.415 1.00 98.56 455 ALA A N 1
ATOM 3581 C CA . ALA A 1 455 ? 6.279 15.132 5.326 1.00 98.56 455 ALA A CA 1
ATOM 3582 C C . ALA A 1 455 ? 5.652 14.829 3.948 1.00 98.56 455 ALA A C 1
ATOM 3584 O O . ALA A 1 455 ? 4.951 13.834 3.770 1.00 98.56 455 ALA A O 1
ATOM 3585 N N . VAL A 1 456 ? 5.957 15.658 2.945 1.00 98.50 456 VAL A N 1
ATOM 3586 C CA . VAL A 1 456 ? 5.613 15.458 1.524 1.00 98.50 456 VAL A CA 1
ATOM 3587 C C . VAL A 1 456 ? 6.864 15.104 0.729 1.00 98.50 456 VAL A C 1
ATOM 3589 O O . VAL A 1 456 ? 7.891 15.760 0.885 1.00 98.50 456 VAL A O 1
ATOM 3592 N N . ILE A 1 457 ? 6.770 14.141 -0.189 1.00 98.38 457 ILE A N 1
ATOM 3593 C CA . ILE A 1 457 ? 7.759 13.951 -1.258 1.00 98.38 457 ILE A CA 1
ATOM 3594 C C . ILE A 1 457 ? 7.146 14.320 -2.610 1.00 98.38 457 ILE A C 1
ATOM 3596 O O . ILE A 1 457 ? 6.285 13.626 -3.145 1.00 98.38 457 ILE A O 1
ATOM 3600 N N . ALA A 1 458 ? 7.584 15.454 -3.157 1.00 97.31 458 ALA A N 1
ATOM 3601 C CA . ALA A 1 458 ? 7.047 16.059 -4.369 1.00 97.31 458 ALA A CA 1
ATOM 3602 C C . ALA A 1 458 ? 7.905 15.694 -5.587 1.00 97.31 458 ALA A C 1
ATOM 3604 O O . ALA A 1 458 ? 8.747 16.471 -6.046 1.00 97.31 458 ALA A O 1
ATOM 3605 N N . VAL A 1 459 ? 7.682 14.490 -6.108 1.00 95.38 459 VAL A N 1
ATOM 3606 C CA . VAL A 1 459 ? 8.356 13.942 -7.291 1.00 95.38 459 VAL A CA 1
ATOM 3607 C C . VAL A 1 459 ? 7.327 13.681 -8.395 1.00 95.38 459 VAL A C 1
ATOM 3609 O O . VAL A 1 459 ? 6.251 13.154 -8.136 1.00 95.38 459 VAL A O 1
ATOM 3612 N N . TYR A 1 460 ? 7.639 14.061 -9.634 1.00 93.12 460 TYR A N 1
ATOM 3613 C CA . TYR A 1 460 ? 6.732 13.956 -10.783 1.00 93.12 460 TYR A CA 1
ATOM 3614 C C . TYR A 1 460 ? 7.517 13.737 -12.092 1.00 93.12 460 TYR A C 1
ATOM 3616 O O . TYR A 1 460 ? 8.692 14.105 -12.162 1.00 93.12 460 TYR A O 1
ATOM 3624 N N . PRO A 1 461 ? 6.908 13.152 -13.145 1.00 90.00 461 PRO A N 1
ATOM 3625 C CA . PRO A 1 461 ? 7.611 12.724 -14.363 1.00 90.00 461 PRO A CA 1
ATOM 3626 C C . PRO A 1 461 ? 7.868 13.858 -15.377 1.00 90.00 461 PRO A C 1
ATOM 3628 O O . PRO A 1 461 ? 8.065 13.603 -16.564 1.00 90.00 461 PRO A O 1
ATOM 3631 N N . PHE A 1 462 ? 7.869 15.116 -14.932 1.00 90.44 462 PHE A N 1
ATOM 3632 C CA . PHE A 1 462 ? 8.109 16.293 -15.773 1.00 90.44 462 PHE A CA 1
ATOM 3633 C C . PHE A 1 462 ? 9.359 17.034 -15.300 1.00 90.44 462 PHE A C 1
ATOM 3635 O O . PHE A 1 462 ? 9.790 16.876 -14.159 1.00 90.44 462 PHE A O 1
ATOM 3642 N N . THR A 1 463 ? 9.945 17.867 -16.163 1.00 89.94 463 THR A N 1
ATOM 3643 C CA . THR A 1 463 ? 11.065 18.729 -15.764 1.00 89.94 463 THR A CA 1
ATOM 3644 C C . THR A 1 463 ? 10.667 19.591 -14.559 1.00 89.94 463 THR A C 1
ATOM 3646 O O . THR A 1 463 ? 9.641 20.275 -14.633 1.00 89.94 463 THR A O 1
ATOM 3649 N N . PRO A 1 464 ? 11.470 19.604 -13.479 1.00 93.00 464 PRO A N 1
ATOM 3650 C CA . PRO A 1 464 ? 11.212 20.450 -12.325 1.00 93.00 464 PRO A CA 1
ATOM 3651 C C . PRO A 1 464 ? 11.063 21.920 -12.714 1.00 93.00 464 PRO A C 1
ATOM 3653 O O . PRO A 1 464 ? 11.868 22.456 -13.481 1.00 93.00 464 PRO A O 1
ATOM 3656 N N . HIS A 1 465 ? 10.033 22.573 -12.180 1.00 94.19 465 HIS A N 1
ATOM 3657 C CA . HIS A 1 465 ? 9.735 23.970 -12.478 1.00 94.19 465 HIS A CA 1
ATOM 3658 C C . HIS A 1 465 ? 9.586 24.786 -11.183 1.00 94.19 465 HIS A C 1
ATOM 3660 O O . HIS A 1 465 ? 8.807 24.379 -10.316 1.00 94.19 465 HIS A O 1
ATOM 3666 N N . PRO A 1 466 ? 10.231 25.968 -11.054 1.00 95.50 466 PRO A N 1
ATOM 3667 C CA . PRO A 1 466 ? 10.190 26.781 -9.832 1.00 95.50 466 PRO A CA 1
ATOM 3668 C C . PRO A 1 466 ? 8.779 27.090 -9.323 1.00 95.50 466 PRO A C 1
ATOM 3670 O O . PRO A 1 466 ? 8.541 27.085 -8.120 1.00 95.50 466 PRO A O 1
ATOM 3673 N N . ALA A 1 467 ? 7.825 27.316 -10.235 1.00 97.38 467 ALA A N 1
ATOM 3674 C CA . ALA A 1 467 ? 6.430 27.559 -9.862 1.00 97.38 467 ALA A CA 1
ATOM 3675 C C . ALA A 1 467 ? 5.799 26.368 -9.120 1.00 97.38 467 ALA A C 1
ATOM 3677 O O . ALA A 1 467 ? 5.112 26.586 -8.132 1.00 97.38 467 ALA A O 1
ATOM 3678 N N . ILE A 1 468 ? 6.070 25.128 -9.546 1.00 96.56 468 ILE A N 1
ATOM 3679 C CA . ILE A 1 468 ? 5.514 23.923 -8.910 1.00 96.56 468 ILE A CA 1
ATOM 3680 C C . ILE A 1 468 ? 6.118 23.753 -7.514 1.00 96.56 468 ILE A C 1
ATOM 3682 O O . ILE A 1 468 ? 5.384 23.618 -6.539 1.00 96.56 468 ILE A O 1
ATOM 3686 N N . THR A 1 469 ? 7.449 23.829 -7.414 1.00 96.62 469 THR A N 1
ATOM 3687 C CA . THR A 1 469 ? 8.174 23.738 -6.138 1.00 96.62 469 THR A CA 1
ATOM 3688 C C . THR A 1 469 ? 7.691 24.795 -5.149 1.00 96.62 469 THR A C 1
ATOM 3690 O O . THR A 1 469 ? 7.332 24.460 -4.023 1.00 96.62 469 THR A O 1
ATOM 3693 N N . LYS A 1 470 ? 7.605 26.060 -5.582 1.00 97.81 470 LYS A N 1
ATOM 3694 C CA . LYS A 1 470 ? 7.107 27.150 -4.743 1.00 97.81 470 LYS A CA 1
ATOM 3695 C C . LYS A 1 470 ? 5.671 26.898 -4.287 1.00 97.81 470 LYS A C 1
ATOM 3697 O O . LYS A 1 470 ? 5.401 27.013 -3.101 1.00 97.81 470 LYS A O 1
ATOM 3702 N N . SER A 1 471 ? 4.765 26.540 -5.199 1.00 98.06 471 SER A N 1
ATOM 3703 C CA . SER A 1 471 ? 3.355 26.320 -4.860 1.00 98.06 471 SER A CA 1
ATOM 3704 C C . SER A 1 471 ? 3.155 25.186 -3.857 1.00 98.06 471 SER A C 1
ATOM 3706 O O . SER A 1 471 ? 2.317 25.311 -2.971 1.00 98.06 471 SER A O 1
ATOM 3708 N N . ILE A 1 472 ? 3.925 24.102 -3.969 1.00 98.00 472 ILE A N 1
ATOM 3709 C CA . ILE A 1 472 ? 3.858 22.985 -3.021 1.00 98.00 472 ILE A CA 1
ATOM 3710 C C . ILE A 1 472 ? 4.375 23.408 -1.646 1.00 98.00 472 ILE A C 1
ATOM 3712 O O . ILE A 1 472 ? 3.690 23.176 -0.654 1.00 98.00 472 ILE A O 1
ATOM 3716 N N . ILE A 1 473 ? 5.543 24.053 -1.580 1.00 97.44 473 ILE A N 1
ATOM 3717 C CA . ILE A 1 473 ? 6.133 24.483 -0.305 1.00 97.44 473 ILE A CA 1
ATOM 3718 C C . ILE A 1 473 ? 5.265 25.549 0.377 1.00 97.44 473 ILE A C 1
ATOM 3720 O O . ILE A 1 473 ? 5.069 25.500 1.584 1.00 97.44 473 ILE A O 1
ATOM 3724 N N . GLU A 1 474 ? 4.698 26.481 -0.389 1.00 97.19 474 GLU A N 1
ATOM 3725 C CA . GLU A 1 474 ? 3.800 27.517 0.130 1.00 97.19 474 GLU A CA 1
ATOM 3726 C C . GLU A 1 474 ? 2.479 26.934 0.658 1.00 97.19 474 GLU A C 1
ATOM 3728 O O . GLU A 1 474 ? 1.922 27.433 1.636 1.00 97.19 474 GLU A O 1
ATOM 3733 N N . ALA A 1 475 ? 1.973 25.868 0.031 1.00 96.38 475 ALA A N 1
ATOM 3734 C CA . ALA A 1 475 ? 0.758 25.199 0.473 1.00 96.38 475 ALA A CA 1
ATOM 3735 C C . ALA A 1 475 ? 0.976 24.249 1.659 1.00 96.38 475 ALA A C 1
ATOM 3737 O O . ALA A 1 475 ? 0.081 24.117 2.495 1.00 96.38 475 ALA A O 1
ATOM 3738 N N . ALA A 1 476 ? 2.116 23.569 1.745 1.00 97.44 476 ALA A N 1
ATOM 3739 C CA . ALA A 1 476 ? 2.372 22.583 2.787 1.00 97.44 476 ALA A CA 1
ATOM 3740 C C . ALA A 1 476 ? 2.511 23.241 4.173 1.00 97.44 476 ALA A C 1
ATOM 3742 O O . ALA A 1 476 ? 3.219 24.227 4.352 1.00 97.44 476 ALA A O 1
ATOM 3743 N N . ASP A 1 477 ? 1.827 22.698 5.180 1.00 94.00 477 ASP A N 1
ATOM 3744 C CA . ASP A 1 477 ? 2.079 22.975 6.604 1.00 94.00 477 ASP A CA 1
ATOM 3745 C C . ASP A 1 477 ? 3.036 21.958 7.250 1.00 94.00 477 ASP A C 1
ATOM 3747 O O . ASP A 1 477 ? 3.437 22.120 8.405 1.00 94.00 477 ASP A O 1
ATOM 3751 N N . ILE A 1 478 ? 3.456 20.957 6.477 1.00 97.38 478 ILE A N 1
ATOM 3752 C CA . ILE A 1 478 ? 4.435 19.931 6.832 1.00 97.38 478 ILE A CA 1
ATOM 3753 C C . ILE A 1 478 ? 5.694 20.049 5.950 1.00 97.38 478 ILE A C 1
ATOM 3755 O O . ILE A 1 478 ? 5.642 20.642 4.871 1.00 97.38 478 ILE A O 1
ATOM 3759 N N . PRO A 1 479 ? 6.847 19.510 6.386 1.00 98.06 479 PRO A N 1
ATOM 3760 C CA . PRO A 1 479 ? 8.081 19.519 5.605 1.00 98.06 479 PRO A CA 1
ATOM 3761 C C . PRO A 1 479 ? 7.943 18.929 4.194 1.00 98.06 479 PRO A C 1
ATOM 3763 O O . PRO A 1 479 ? 7.235 17.945 3.993 1.00 98.06 479 PRO A O 1
ATOM 3766 N N . VAL A 1 480 ? 8.678 19.490 3.229 1.00 98.62 480 VAL A N 1
ATOM 3767 C CA . VAL A 1 480 ? 8.650 19.066 1.819 1.00 98.62 480 VAL A CA 1
ATOM 3768 C C . VAL A 1 480 ? 10.037 18.624 1.355 1.00 98.62 480 VAL A C 1
ATOM 3770 O O . VAL A 1 480 ? 11.019 19.344 1.545 1.00 98.62 480 VAL A O 1
ATOM 3773 N N . PHE A 1 481 ? 10.095 17.471 0.691 1.00 98.56 481 PHE A N 1
ATOM 3774 C CA . PHE A 1 481 ? 11.208 17.029 -0.144 1.00 98.56 481 PHE A CA 1
ATOM 3775 C C . PHE A 1 481 ? 10.886 17.305 -1.612 1.00 98.56 481 PHE A C 1
ATOM 3777 O O . PHE A 1 481 ? 9.872 16.831 -2.132 1.00 98.56 481 PHE A O 1
ATOM 3784 N N . SER A 1 482 ? 11.745 18.057 -2.295 1.00 98.31 482 SER A N 1
ATOM 3785 C CA . SER A 1 482 ? 11.475 18.524 -3.660 1.00 98.31 482 SER A CA 1
ATOM 3786 C C . SER A 1 482 ? 12.244 17.716 -4.700 1.00 98.31 482 SER A C 1
ATOM 3788 O O . SER A 1 482 ? 13.463 17.607 -4.609 1.00 98.31 482 SER A O 1
ATOM 3790 N N . GLY A 1 483 ? 11.568 17.196 -5.727 1.00 97.31 483 GLY A N 1
ATOM 3791 C CA . GLY A 1 483 ? 12.225 16.595 -6.890 1.00 97.31 483 GLY A CA 1
ATOM 3792 C C . GLY A 1 483 ? 12.940 17.641 -7.750 1.00 97.31 483 GLY A C 1
ATOM 3793 O O . GLY A 1 483 ? 12.304 18.574 -8.240 1.00 97.31 483 GLY A O 1
ATOM 3794 N N . VAL A 1 484 ? 14.253 17.486 -7.952 1.00 96.88 484 VAL A N 1
ATOM 3795 C CA . VAL A 1 484 ? 15.100 18.482 -8.650 1.00 96.88 484 VAL A CA 1
ATOM 3796 C C . VAL A 1 484 ? 15.893 17.922 -9.830 1.00 96.88 484 VAL A C 1
ATOM 3798 O O . VAL A 1 484 ? 16.352 18.695 -10.670 1.00 96.88 484 VAL A O 1
ATOM 3801 N N . ALA A 1 485 ? 16.016 16.596 -9.932 1.00 92.75 485 ALA A N 1
ATOM 3802 C CA . ALA A 1 485 ? 16.736 15.925 -11.013 1.00 92.75 485 ALA A CA 1
ATOM 3803 C C . ALA A 1 485 ? 16.067 14.606 -11.427 1.00 92.75 485 ALA A C 1
ATOM 3805 O O . ALA A 1 485 ? 15.261 14.034 -10.689 1.00 92.75 485 ALA A O 1
ATOM 3806 N N . GLY A 1 486 ? 16.431 14.105 -12.606 1.00 88.12 486 GLY A N 1
ATOM 3807 C CA . GLY A 1 486 ? 16.011 12.800 -13.115 1.00 88.12 486 GLY A CA 1
ATOM 3808 C C . GLY A 1 486 ? 16.639 12.488 -14.473 1.00 88.12 486 GLY A C 1
ATOM 3809 O O . GLY A 1 486 ? 17.542 13.191 -14.916 1.00 88.12 486 GLY A O 1
ATOM 3810 N N . GLY A 1 487 ? 16.103 11.491 -15.185 1.00 82.81 487 GLY A N 1
ATOM 3811 C CA . GLY A 1 487 ? 16.660 11.048 -16.475 1.00 82.81 487 GLY A CA 1
ATOM 3812 C C . GLY A 1 487 ? 16.761 12.133 -17.554 1.00 82.81 487 GLY A C 1
ATOM 3813 O O . GLY A 1 487 ? 17.680 12.105 -18.364 1.00 82.81 487 GLY A O 1
ATOM 3814 N N . LEU A 1 488 ? 15.848 13.112 -17.551 1.00 83.88 488 LEU A N 1
ATOM 3815 C CA . LEU A 1 488 ? 15.815 14.205 -18.537 1.00 83.88 488 LEU A CA 1
ATOM 3816 C C . LEU A 1 488 ? 16.433 15.519 -18.037 1.00 83.88 488 LEU A C 1
ATOM 3818 O O . LEU A 1 488 ? 16.738 16.398 -18.839 1.00 83.88 488 LEU A O 1
ATOM 3822 N N . THR A 1 489 ? 16.554 15.708 -16.720 1.00 85.19 489 THR A N 1
ATOM 3823 C CA . THR A 1 489 ? 17.029 16.964 -16.115 1.00 85.19 489 THR A CA 1
ATOM 3824 C C . THR A 1 489 ? 18.225 16.657 -15.234 1.00 85.19 489 THR A C 1
ATOM 3826 O O . THR A 1 489 ? 18.068 16.055 -14.177 1.00 85.19 489 THR A O 1
ATOM 3829 N N . HIS A 1 490 ? 19.408 17.056 -15.700 1.00 88.31 490 HIS A N 1
ATOM 3830 C CA . HIS A 1 490 ? 20.693 16.740 -15.083 1.00 88.31 490 HIS A CA 1
ATOM 3831 C C . HIS A 1 490 ? 21.654 17.947 -15.129 1.00 88.31 490 HIS A C 1
ATOM 3833 O O . HIS A 1 490 ? 21.344 18.986 -15.722 1.00 88.31 490 HIS A O 1
ATOM 3839 N N . GLY A 1 491 ? 22.822 17.831 -14.496 1.00 89.69 491 GLY A N 1
ATOM 3840 C CA . GLY A 1 491 ? 23.862 18.865 -14.448 1.00 89.69 491 GLY A CA 1
ATOM 3841 C C . GLY A 1 491 ? 23.429 20.166 -13.761 1.00 89.69 491 GLY A C 1
ATOM 3842 O O . GLY A 1 491 ? 22.604 20.163 -12.847 1.00 89.69 491 GLY A O 1
ATOM 3843 N N . SER A 1 492 ? 23.961 21.300 -14.232 1.00 90.62 492 SER A N 1
ATOM 3844 C CA . SER A 1 492 ? 23.786 22.620 -13.600 1.00 90.62 492 SER A CA 1
ATOM 3845 C C . SER A 1 492 ? 22.328 23.046 -13.418 1.00 90.62 492 SER A C 1
ATOM 3847 O O . SER A 1 492 ? 22.003 23.693 -12.428 1.00 90.62 492 SER A O 1
ATOM 3849 N N . ARG A 1 493 ? 21.414 22.650 -14.318 1.00 92.38 493 ARG A N 1
ATOM 3850 C CA . ARG A 1 493 ? 19.975 22.922 -14.151 1.00 92.38 493 ARG A CA 1
ATOM 3851 C C . ARG A 1 493 ? 19.418 22.274 -12.880 1.00 92.38 493 ARG A C 1
ATOM 3853 O O . ARG A 1 493 ? 18.591 22.889 -12.216 1.00 92.38 493 ARG A O 1
ATOM 3860 N N . SER A 1 494 ? 19.875 21.070 -12.544 1.00 96.19 494 SER A N 1
ATOM 3861 C CA . SER A 1 494 ? 19.427 20.365 -11.338 1.00 96.19 494 SER A CA 1
ATOM 3862 C C . SER A 1 494 ? 19.993 21.010 -10.078 1.00 96.19 494 SER A C 1
ATOM 3864 O O . SER A 1 494 ? 19.257 21.198 -9.118 1.00 96.19 494 SER A O 1
ATOM 3866 N N . ALA A 1 495 ? 21.255 21.449 -10.122 1.00 95.38 495 ALA A N 1
ATOM 3867 C CA . ALA A 1 495 ? 21.885 22.217 -9.047 1.00 95.38 495 ALA A CA 1
ATOM 3868 C C . ALA A 1 495 ? 21.137 23.536 -8.764 1.00 95.38 495 ALA A C 1
ATOM 3870 O O . ALA A 1 495 ? 20.793 23.827 -7.621 1.00 95.38 495 ALA A O 1
ATOM 3871 N N . TYR A 1 496 ? 20.772 24.295 -9.809 1.00 96.44 496 TYR A N 1
ATOM 3872 C CA . TYR A 1 496 ? 19.956 25.507 -9.651 1.00 96.44 496 TYR A CA 1
ATOM 3873 C C . TYR A 1 496 ? 18.570 25.222 -9.068 1.00 96.44 496 TYR A C 1
ATOM 3875 O O . TYR A 1 496 ? 18.083 25.999 -8.250 1.00 96.44 496 TYR A O 1
ATOM 3883 N N . MET A 1 497 ? 17.928 24.126 -9.481 1.00 97.19 497 MET A N 1
ATOM 3884 C CA . MET A 1 497 ? 16.642 23.719 -8.913 1.00 97.19 497 MET A CA 1
ATOM 3885 C C . MET A 1 497 ? 16.768 23.269 -7.455 1.00 97.19 497 MET A C 1
ATOM 3887 O O . MET A 1 497 ? 15.880 23.584 -6.668 1.00 97.19 497 MET A O 1
ATOM 3891 N N . GLY A 1 498 ? 17.867 22.600 -7.091 1.00 97.44 498 GLY A N 1
ATOM 3892 C CA . GLY A 1 498 ? 18.230 22.258 -5.714 1.00 97.44 498 GLY A CA 1
ATOM 3893 C C . GLY A 1 498 ? 18.336 23.491 -4.826 1.00 97.44 498 GLY A C 1
ATOM 3894 O O . GLY A 1 498 ? 17.574 23.626 -3.872 1.00 97.44 498 GLY A O 1
ATOM 3895 N N . MET A 1 499 ? 19.186 24.440 -5.217 1.00 97.56 499 MET A N 1
ATOM 3896 C CA . MET A 1 499 ? 19.379 25.701 -4.495 1.00 97.56 499 MET A CA 1
ATOM 3897 C C . MET A 1 499 ? 18.088 26.536 -4.438 1.00 97.56 499 MET A C 1
ATOM 3899 O O . MET A 1 499 ? 17.781 27.172 -3.430 1.00 97.56 499 MET A O 1
ATOM 3903 N N . PHE A 1 500 ? 17.276 26.517 -5.503 1.00 98.00 500 PHE A N 1
ATOM 3904 C CA . PHE A 1 500 ? 15.960 27.154 -5.473 1.00 98.00 500 PHE A CA 1
ATOM 3905 C C . PHE A 1 500 ? 15.039 26.487 -4.444 1.00 98.00 500 PHE A C 1
ATOM 3907 O O . PHE A 1 500 ? 14.450 27.194 -3.629 1.00 98.00 500 PHE A O 1
ATOM 3914 N N . ALA A 1 501 ? 14.920 25.157 -4.456 1.00 98.12 501 ALA A N 1
ATOM 3915 C CA . ALA A 1 501 ? 14.072 24.418 -3.525 1.00 98.12 501 ALA A CA 1
ATOM 3916 C C . ALA A 1 501 ? 14.480 24.661 -2.065 1.00 98.12 501 ALA A C 1
ATOM 3918 O O . ALA A 1 501 ? 13.625 24.976 -1.238 1.00 98.12 501 ALA A O 1
ATOM 3919 N N . GLU A 1 502 ? 15.777 24.596 -1.768 1.00 97.94 502 GLU A N 1
ATOM 3920 C CA . GLU A 1 502 ? 16.344 24.962 -0.467 1.00 97.94 502 GLU A CA 1
ATOM 3921 C C . GLU A 1 502 ? 15.953 26.394 -0.070 1.00 97.94 502 GLU A C 1
ATOM 3923 O O . GLU A 1 502 ? 15.384 26.602 1.000 1.00 97.94 502 GLU A O 1
ATOM 3928 N N . SER A 1 503 ? 16.142 27.378 -0.961 1.00 97.38 503 SER A N 1
ATOM 3929 C CA . SER A 1 503 ? 15.796 28.782 -0.681 1.00 97.38 503 SER A CA 1
ATOM 3930 C C . SER A 1 503 ? 14.306 29.020 -0.404 1.00 97.38 503 SER A C 1
ATOM 3932 O O . SER A 1 503 ? 13.947 30.020 0.218 1.00 97.38 503 SER A O 1
ATOM 3934 N N . GLN A 1 504 ? 13.428 28.135 -0.892 1.00 97.12 504 GLN A N 1
ATOM 3935 C CA . GLN A 1 504 ? 11.992 28.186 -0.615 1.00 97.12 504 GLN A CA 1
ATOM 3936 C C . GLN A 1 504 ? 11.616 27.484 0.699 1.00 97.12 504 GLN A C 1
ATOM 3938 O O . GLN A 1 504 ? 10.494 27.665 1.160 1.00 97.12 504 GLN A O 1
ATOM 3943 N N . GLY A 1 505 ? 12.529 26.726 1.316 1.00 95.44 505 GLY A N 1
ATOM 3944 C CA . GLY A 1 505 ? 12.301 26.002 2.570 1.00 95.44 505 GLY A CA 1
ATOM 3945 C C . GLY A 1 505 ? 12.122 24.488 2.420 1.00 95.44 505 GLY A C 1
ATOM 3946 O O . GLY A 1 505 ? 11.591 23.851 3.330 1.00 95.44 505 GLY A O 1
ATOM 3947 N N . SER A 1 506 ? 12.541 23.896 1.296 1.00 97.94 506 SER A N 1
ATOM 3948 C CA . SER A 1 506 ? 12.609 22.434 1.153 1.00 97.94 506 SER A CA 1
ATOM 3949 C C . SER A 1 506 ? 13.578 21.861 2.191 1.00 97.94 506 SER A C 1
ATOM 3951 O O . SER A 1 506 ? 14.691 22.357 2.329 1.00 97.94 506 SER A O 1
ATOM 3953 N N . ILE A 1 507 ? 13.182 20.803 2.903 1.00 97.38 507 ILE A N 1
ATOM 3954 C CA . ILE A 1 507 ? 14.026 20.173 3.941 1.00 97.38 507 ILE A CA 1
ATOM 3955 C C . ILE A 1 507 ? 15.000 19.130 3.387 1.00 97.38 507 ILE A C 1
ATOM 3957 O O . ILE A 1 507 ? 15.747 18.517 4.138 1.00 97.38 507 ILE A O 1
ATOM 3961 N N . GLY A 1 508 ? 14.931 18.886 2.086 1.00 98.06 508 GLY A N 1
ATOM 3962 C CA . GLY A 1 508 ? 15.784 17.976 1.344 1.00 98.06 508 GLY A CA 1
ATOM 3963 C C . GLY A 1 508 ? 15.407 18.002 -0.130 1.00 98.06 508 GLY A C 1
ATOM 3964 O O . GLY A 1 508 ? 14.340 18.504 -0.514 1.00 98.06 508 GLY A O 1
ATOM 3965 N N . VAL A 1 509 ? 16.290 17.472 -0.961 1.00 98.31 509 VAL A N 1
ATOM 3966 C CA . VAL A 1 509 ? 16.147 17.454 -2.417 1.00 98.31 509 VAL A CA 1
ATOM 3967 C C . VAL A 1 509 ? 16.209 16.021 -2.926 1.00 98.31 509 VAL A C 1
ATOM 3969 O O . VAL A 1 509 ? 16.981 15.206 -2.434 1.00 98.31 509 VAL A O 1
ATOM 3972 N N . VAL A 1 510 ? 15.368 15.690 -3.904 1.00 98.25 510 VAL A N 1
ATOM 3973 C CA . VAL A 1 510 ? 15.227 14.329 -4.432 1.00 98.25 510 VAL A CA 1
ATOM 3974 C C . VAL A 1 510 ? 15.715 14.266 -5.870 1.00 98.25 510 VAL A C 1
ATOM 3976 O O . VAL A 1 510 ? 15.299 15.056 -6.724 1.00 98.25 510 VAL A O 1
ATOM 3979 N N . VAL A 1 511 ? 16.558 13.277 -6.155 1.00 96.62 511 VAL A N 1
ATOM 3980 C CA . VAL A 1 511 ? 17.015 12.945 -7.505 1.00 96.62 511 VAL A CA 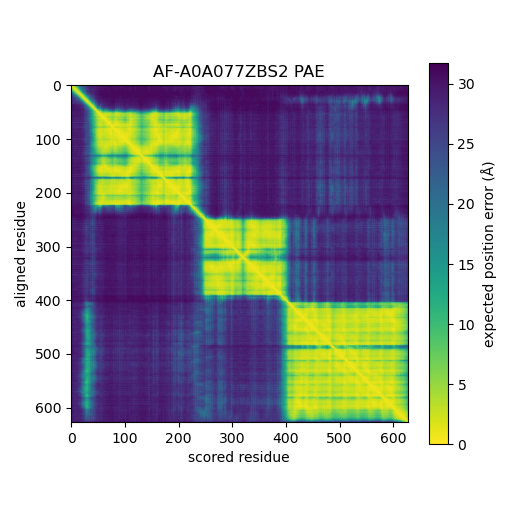1
ATOM 3981 C C . VAL A 1 511 ? 16.397 11.621 -7.953 1.00 96.62 511 VAL A C 1
ATOM 3983 O O . VAL A 1 511 ? 16.566 10.570 -7.326 1.00 96.62 511 VAL A O 1
ATOM 3986 N N . ASN A 1 512 ? 15.638 11.661 -9.047 1.00 90.75 512 ASN A N 1
ATOM 3987 C CA . ASN A 1 512 ? 14.953 10.486 -9.582 1.00 90.75 512 ASN A CA 1
ATOM 3988 C C . ASN A 1 512 ? 15.922 9.579 -10.350 1.00 90.75 512 ASN A C 1
ATOM 3990 O O . ASN A 1 512 ? 16.883 10.043 -10.964 1.00 90.75 512 ASN A O 1
ATOM 3994 N N . GLY A 1 513 ? 15.680 8.270 -10.362 1.00 80.38 513 GLY A N 1
ATOM 3995 C CA . GLY A 1 513 ? 16.447 7.362 -11.218 1.00 80.38 513 GLY A CA 1
ATOM 3996 C C . GLY A 1 513 ? 16.032 7.493 -12.695 1.00 80.38 513 GLY A C 1
ATOM 3997 O O . GLY A 1 513 ? 14.834 7.593 -12.953 1.00 80.38 513 GLY A O 1
ATOM 3998 N N . PRO A 1 514 ? 16.961 7.459 -13.673 1.00 86.12 514 PRO A N 1
ATOM 3999 C CA . PRO A 1 514 ? 18.419 7.493 -13.538 1.00 86.12 514 PRO A CA 1
ATOM 4000 C C . PRO A 1 514 ? 18.952 8.940 -13.456 1.00 86.12 514 PRO A C 1
ATOM 4002 O O . PRO A 1 514 ? 18.715 9.734 -14.357 1.00 86.12 514 PRO A O 1
ATOM 4005 N N . THR A 1 515 ? 19.713 9.277 -12.409 1.00 91.12 515 THR A N 1
ATOM 4006 C CA . THR A 1 515 ? 20.467 10.546 -12.320 1.00 91.12 515 THR A CA 1
ATOM 4007 C C . THR A 1 515 ? 21.971 10.236 -12.360 1.00 91.12 515 THR A C 1
ATOM 4009 O O . THR A 1 515 ? 22.400 9.386 -11.570 1.00 91.12 515 THR A O 1
ATOM 4012 N N . PRO A 1 516 ? 22.761 10.874 -13.250 1.00 92.25 516 PRO A N 1
ATOM 4013 C CA . PRO A 1 516 ? 24.217 10.709 -13.303 1.00 92.25 516 PRO A CA 1
ATOM 4014 C C . PRO A 1 516 ? 24.915 11.171 -12.018 1.00 92.25 516 PRO A C 1
ATOM 4016 O O . PRO A 1 516 ? 24.482 12.141 -11.392 1.00 92.25 516 PRO A O 1
ATOM 4019 N N . VAL A 1 517 ? 26.022 10.522 -11.654 1.00 93.56 517 VAL A N 1
ATOM 4020 C CA . VAL A 1 517 ? 26.789 10.825 -10.430 1.00 93.56 517 VAL A CA 1
ATOM 4021 C C . VAL A 1 517 ? 27.322 12.262 -10.447 1.00 93.56 517 VAL A C 1
ATOM 4023 O O . VAL A 1 517 ? 27.280 12.952 -9.436 1.00 93.56 517 VAL A O 1
ATOM 4026 N N . GLU A 1 518 ? 27.704 12.777 -11.615 1.00 94.56 518 GLU A N 1
ATOM 4027 C CA . GLU A 1 518 ? 28.175 14.157 -11.787 1.00 94.56 518 GLU A CA 1
ATOM 4028 C C . GLU A 1 518 ? 27.079 15.185 -11.480 1.00 94.56 518 GLU A C 1
ATOM 4030 O O . GLU A 1 518 ? 27.363 16.312 -11.087 1.00 94.56 518 GLU A O 1
ATOM 4035 N N . THR A 1 519 ? 25.810 14.808 -11.664 1.00 95.56 519 THR A N 1
ATOM 4036 C CA . THR A 1 519 ? 24.674 15.669 -11.305 1.00 95.56 519 THR A CA 1
ATOM 4037 C C . THR A 1 519 ? 24.441 15.682 -9.806 1.00 95.56 519 THR A C 1
ATOM 4039 O O . THR A 1 519 ? 24.120 16.734 -9.270 1.00 95.56 519 THR A O 1
ATOM 4042 N N . ILE A 1 520 ? 24.607 14.533 -9.147 1.00 96.69 520 ILE A N 1
ATOM 4043 C CA . ILE A 1 520 ? 24.538 14.418 -7.687 1.00 96.69 520 ILE A CA 1
ATOM 4044 C C . ILE A 1 520 ? 25.617 15.313 -7.073 1.00 96.69 520 ILE A C 1
ATOM 4046 O O . ILE A 1 520 ? 25.274 16.199 -6.300 1.00 96.69 520 ILE A O 1
ATOM 4050 N N . GLN A 1 521 ? 26.867 15.192 -7.536 1.00 95.62 521 GLN A N 1
ATOM 4051 C CA . GLN A 1 521 ? 27.970 16.042 -7.082 1.00 95.62 521 GLN A CA 1
ATOM 4052 C C . GLN A 1 521 ? 27.695 17.533 -7.325 1.00 95.62 521 GLN A C 1
ATOM 4054 O O . GLN A 1 521 ? 27.910 18.353 -6.445 1.00 95.62 521 GLN A O 1
ATOM 4059 N N . ALA A 1 522 ? 27.163 17.899 -8.496 1.00 96.06 522 ALA A N 1
ATOM 4060 C CA . ALA A 1 522 ? 26.848 19.297 -8.792 1.00 96.06 522 ALA A CA 1
ATOM 4061 C C . ALA A 1 522 ? 25.746 19.887 -7.892 1.00 96.06 522 ALA A C 1
ATOM 4063 O O . ALA A 1 522 ? 25.703 21.104 -7.722 1.00 96.06 522 ALA A O 1
ATOM 4064 N N . ILE A 1 523 ? 24.827 19.059 -7.380 1.00 97.50 523 ILE A N 1
ATOM 4065 C CA . ILE A 1 523 ? 23.810 19.479 -6.406 1.00 97.50 523 ILE A CA 1
ATOM 4066 C C . ILE A 1 523 ? 24.443 19.583 -5.017 1.00 97.50 523 ILE A C 1
ATOM 4068 O O . ILE A 1 523 ? 24.273 20.610 -4.370 1.00 97.50 523 ILE A O 1
ATOM 4072 N N . GLU A 1 524 ? 25.198 18.563 -4.606 1.00 96.81 524 GLU A N 1
ATOM 4073 C CA . GLU A 1 524 ? 25.920 18.520 -3.328 1.00 96.81 524 GLU A CA 1
ATOM 4074 C C . GLU A 1 524 ? 26.854 19.726 -3.148 1.00 96.81 524 GLU A C 1
ATOM 4076 O O . GLU A 1 524 ? 26.919 20.326 -2.083 1.00 96.81 524 GLU A O 1
ATOM 4081 N N . ASP A 1 525 ? 27.521 20.160 -4.220 1.00 95.94 525 ASP A N 1
ATOM 4082 C CA . ASP A 1 525 ? 28.435 21.305 -4.185 1.00 95.94 525 ASP A CA 1
ATOM 4083 C C . ASP A 1 525 ? 27.740 22.648 -3.857 1.00 95.94 525 ASP A C 1
ATOM 4085 O O . ASP A 1 525 ? 28.429 23.634 -3.574 1.00 95.94 525 ASP A O 1
ATOM 4089 N N . VAL A 1 526 ? 26.403 22.739 -3.952 1.00 95.75 526 VAL A N 1
ATOM 4090 C CA . VAL A 1 526 ? 25.666 24.014 -3.828 1.00 95.75 526 VAL A CA 1
ATOM 4091 C C . VAL A 1 526 ? 24.472 24.003 -2.869 1.00 95.75 526 VAL A C 1
ATOM 4093 O O . VAL A 1 526 ? 23.913 25.075 -2.646 1.00 95.75 526 VAL A O 1
ATOM 4096 N N . VAL A 1 527 ? 24.059 22.849 -2.339 1.00 96.62 527 VAL A N 1
ATOM 4097 C CA . VAL A 1 527 ? 22.866 22.694 -1.485 1.00 96.62 527 VAL A CA 1
ATOM 4098 C C . VAL A 1 527 ? 23.272 22.149 -0.112 1.00 96.62 527 VAL A C 1
ATOM 4100 O O . VAL A 1 527 ? 24.015 21.181 -0.054 1.00 96.62 527 VAL A O 1
ATOM 4103 N N . ASP A 1 528 ? 22.755 22.720 0.983 1.00 96.12 528 ASP A N 1
ATOM 4104 C CA . ASP A 1 528 ? 23.047 22.322 2.378 1.00 96.12 528 ASP A CA 1
ATOM 4105 C C . ASP A 1 528 ? 21.825 21.653 3.051 1.00 96.12 528 ASP A C 1
ATOM 4107 O O . ASP A 1 528 ? 21.513 21.851 4.230 1.00 96.12 528 ASP A O 1
ATOM 4111 N N . VAL A 1 529 ? 21.071 20.863 2.278 1.00 97.81 529 VAL A N 1
ATOM 4112 C CA . VAL A 1 529 ? 19.964 20.027 2.767 1.00 97.81 529 VAL A CA 1
ATOM 4113 C C . VAL A 1 529 ? 20.102 18.594 2.250 1.00 97.81 529 VAL A C 1
ATOM 4115 O O . VAL A 1 529 ? 20.611 18.413 1.146 1.00 97.81 529 VAL A O 1
ATOM 4118 N N . PRO A 1 530 ? 19.591 17.583 2.984 1.00 98.38 530 PRO A N 1
ATOM 4119 C CA . PRO A 1 530 ? 19.757 16.181 2.626 1.00 98.38 530 PRO A CA 1
ATOM 4120 C C . PRO A 1 530 ? 19.426 15.841 1.171 1.00 98.38 530 PRO A C 1
ATOM 4122 O O . PRO A 1 530 ? 18.333 16.159 0.676 1.00 98.38 530 PRO A O 1
ATOM 4125 N N . LEU A 1 531 ? 20.338 15.119 0.523 1.00 98.31 531 LEU A N 1
ATOM 4126 C CA . LEU A 1 531 ? 20.197 14.647 -0.848 1.00 98.31 531 LEU A CA 1
ATOM 4127 C C . LEU A 1 531 ? 19.656 13.212 -0.869 1.00 98.31 531 LEU A C 1
ATOM 4129 O O . LEU A 1 531 ? 20.293 12.260 -0.417 1.00 98.31 531 LEU A O 1
ATOM 4133 N N . ILE A 1 532 ? 18.454 13.044 -1.422 1.00 98.44 532 ILE A N 1
ATOM 4134 C CA . ILE A 1 532 ? 17.745 11.765 -1.485 1.00 98.44 532 ILE A CA 1
ATOM 4135 C C . ILE A 1 532 ? 17.848 11.188 -2.895 1.00 98.44 532 ILE A C 1
ATOM 4137 O O . ILE A 1 532 ? 17.330 11.772 -3.850 1.00 98.44 532 ILE A O 1
ATOM 4141 N N . ALA A 1 533 ? 18.429 9.997 -3.045 1.00 97.69 533 ALA A N 1
ATOM 4142 C CA . ALA A 1 533 ? 18.455 9.304 -4.332 1.00 97.69 533 ALA A CA 1
ATOM 4143 C C . ALA A 1 533 ? 17.378 8.227 -4.433 1.00 97.69 533 ALA A C 1
ATOM 4145 O O . ALA A 1 533 ? 17.323 7.299 -3.626 1.00 97.69 533 ALA A O 1
ATOM 4146 N N . THR A 1 534 ? 16.565 8.300 -5.487 1.00 97.38 534 THR A N 1
ATOM 4147 C CA . THR A 1 534 ? 15.586 7.250 -5.777 1.00 97.38 534 THR A CA 1
ATOM 4148 C C . THR A 1 534 ? 16.270 6.009 -6.357 1.00 97.38 534 THR A C 1
ATOM 4150 O O . THR A 1 534 ? 17.092 6.087 -7.279 1.00 97.38 534 THR A O 1
ATOM 4153 N N . VAL A 1 535 ? 15.907 4.852 -5.810 1.00 95.75 535 VAL A N 1
ATOM 4154 C CA . VAL A 1 535 ? 16.426 3.520 -6.116 1.00 95.75 535 VAL A CA 1
ATOM 4155 C C . VAL A 1 535 ? 15.272 2.657 -6.613 1.00 95.75 535 VAL A C 1
ATOM 4157 O O . VAL A 1 535 ? 14.315 2.412 -5.886 1.00 95.75 535 VAL A O 1
ATOM 4160 N N . THR A 1 536 ? 15.353 2.188 -7.856 1.00 94.06 536 THR A N 1
ATOM 4161 C CA . THR A 1 536 ? 14.244 1.479 -8.523 1.00 94.06 536 THR A CA 1
ATOM 4162 C C . THR A 1 536 ? 14.395 -0.040 -8.514 1.00 94.06 536 THR A C 1
ATOM 4164 O O . THR A 1 536 ? 13.469 -0.756 -8.873 1.00 94.06 536 THR A O 1
ATOM 4167 N N . SER A 1 537 ? 15.559 -0.558 -8.117 1.00 94.69 537 SER A N 1
ATOM 4168 C CA . SER A 1 537 ? 15.797 -1.995 -7.950 1.00 94.69 537 SER A CA 1
ATOM 4169 C C . SER A 1 537 ? 17.021 -2.264 -7.072 1.00 94.69 537 SER A C 1
ATOM 4171 O O . SER A 1 537 ? 17.880 -1.391 -6.911 1.00 94.69 537 SER A O 1
ATOM 4173 N N . LYS A 1 538 ? 17.159 -3.507 -6.591 1.00 92.81 538 LYS A N 1
ATOM 4174 C CA . LYS A 1 538 ? 18.353 -3.999 -5.874 1.00 92.81 538 LYS A CA 1
ATOM 4175 C C . LYS A 1 538 ? 19.651 -3.943 -6.693 1.00 92.81 538 LYS A C 1
ATOM 4177 O O . LYS A 1 538 ? 20.729 -4.001 -6.123 1.00 92.81 538 LYS A O 1
ATOM 4182 N N . TYR A 1 539 ? 19.554 -3.826 -8.019 1.00 92.25 539 TYR A N 1
ATOM 4183 C CA . TYR A 1 539 ? 20.707 -3.733 -8.922 1.00 92.25 539 TYR A CA 1
ATOM 4184 C C . TYR A 1 539 ? 21.225 -2.299 -9.083 1.00 92.25 539 TYR A C 1
ATOM 4186 O O . TYR A 1 539 ? 22.218 -2.068 -9.773 1.00 92.25 539 TYR A O 1
ATOM 4194 N N . SER A 1 540 ? 20.548 -1.320 -8.477 1.00 90.62 540 SER A N 1
ATOM 4195 C CA . SER A 1 540 ? 20.973 0.073 -8.537 1.00 90.62 540 SER A CA 1
ATOM 4196 C C . SER A 1 540 ? 22.336 0.230 -7.868 1.00 90.62 540 SER A C 1
ATOM 4198 O O . SER A 1 540 ? 22.502 -0.087 -6.692 1.00 90.62 540 SER A O 1
ATOM 4200 N N . LYS A 1 541 ? 23.306 0.768 -8.608 1.00 90.69 541 LYS A N 1
ATOM 4201 C CA . LYS A 1 541 ? 24.628 1.111 -8.079 1.00 90.69 541 LYS A CA 1
ATOM 4202 C C . LYS A 1 541 ? 24.506 2.324 -7.158 1.00 90.69 541 LYS A C 1
ATOM 4204 O O . LYS A 1 541 ? 24.530 3.461 -7.626 1.00 90.69 541 LYS A O 1
ATOM 4209 N N . ILE A 1 542 ? 24.295 2.085 -5.865 1.00 94.88 542 ILE A N 1
ATOM 4210 C CA . ILE A 1 542 ? 24.162 3.169 -4.882 1.00 94.88 542 ILE A CA 1
ATOM 4211 C C . ILE A 1 542 ? 25.505 3.609 -4.306 1.00 94.88 542 ILE A C 1
ATOM 4213 O O . ILE A 1 542 ? 25.611 4.752 -3.896 1.00 94.88 542 ILE A O 1
ATOM 4217 N N . GLU A 1 543 ? 26.532 2.756 -4.322 1.00 96.06 543 GLU A N 1
ATOM 4218 C CA . GLU A 1 543 ? 27.847 3.064 -3.742 1.00 96.06 543 GLU A CA 1
ATOM 4219 C C . GLU A 1 543 ? 28.457 4.347 -4.326 1.00 96.06 543 GLU A C 1
ATOM 4221 O O . GLU A 1 543 ? 28.823 5.248 -3.578 1.00 96.06 543 GLU A O 1
ATOM 4226 N N . GLU A 1 544 ? 28.464 4.483 -5.656 1.00 94.81 544 GLU A N 1
ATOM 4227 C CA . GLU A 1 544 ? 28.955 5.687 -6.343 1.00 94.81 544 GLU A CA 1
ATOM 4228 C C . GLU A 1 544 ? 28.108 6.932 -6.025 1.00 94.81 544 GLU A C 1
ATOM 4230 O O . GLU A 1 544 ? 28.629 8.041 -5.981 1.00 94.81 544 GLU A O 1
ATOM 4235 N N . LYS A 1 545 ? 26.804 6.759 -5.771 1.00 95.25 545 LYS A N 1
ATOM 4236 C CA . LYS A 1 545 ? 25.899 7.863 -5.417 1.00 95.25 545 LYS A CA 1
ATOM 4237 C C . LYS A 1 545 ? 26.093 8.320 -3.972 1.00 95.25 545 LYS A C 1
ATOM 4239 O O . LYS A 1 545 ? 26.121 9.518 -3.720 1.00 95.25 545 LYS A O 1
ATOM 4244 N N . LEU A 1 546 ? 26.252 7.376 -3.043 1.00 97.19 546 LEU A N 1
ATOM 4245 C CA . LEU A 1 546 ? 26.586 7.653 -1.644 1.00 97.19 546 LEU A CA 1
ATOM 4246 C C . LEU A 1 546 ? 27.940 8.367 -1.555 1.00 97.19 546 LEU A C 1
ATOM 4248 O O . LEU A 1 546 ? 28.070 9.356 -0.845 1.00 97.19 546 LEU A O 1
ATOM 4252 N N . ALA A 1 547 ? 28.929 7.921 -2.337 1.00 96.62 547 ALA A N 1
ATOM 4253 C CA . ALA A 1 547 ? 30.233 8.575 -2.418 1.00 96.62 547 ALA A CA 1
ATOM 4254 C C . ALA A 1 547 ? 30.172 10.011 -2.979 1.00 96.62 547 ALA A C 1
ATOM 4256 O O . ALA A 1 547 ? 31.073 10.796 -2.702 1.00 96.62 547 ALA A O 1
ATOM 4257 N N . ALA A 1 548 ? 29.129 10.346 -3.746 1.00 95.94 548 ALA A N 1
ATOM 4258 C CA . ALA A 1 548 ? 28.915 11.668 -4.336 1.00 95.94 548 ALA A CA 1
ATOM 4259 C C . ALA A 1 548 ? 28.030 12.609 -3.494 1.00 95.94 548 ALA A C 1
ATOM 4261 O O . ALA A 1 548 ? 27.705 13.689 -3.977 1.00 95.94 548 ALA A O 1
ATOM 4262 N N . GLY A 1 549 ? 27.626 12.209 -2.280 1.00 95.62 549 GLY A N 1
ATOM 4263 C CA . GLY A 1 549 ? 26.889 13.074 -1.342 1.00 95.62 549 GLY A CA 1
ATOM 4264 C C . GLY A 1 549 ? 25.449 12.656 -1.032 1.00 95.62 549 GLY A C 1
ATOM 4265 O O . GLY A 1 549 ? 24.736 13.369 -0.348 1.00 95.62 549 GLY A O 1
ATOM 4266 N N . VAL A 1 550 ? 24.966 11.504 -1.510 1.00 98.00 550 VAL A N 1
ATOM 4267 C CA . VAL A 1 550 ? 23.613 11.046 -1.139 1.00 98.00 550 VAL A CA 1
ATOM 4268 C C . VAL A 1 550 ? 23.550 10.643 0.337 1.00 98.00 550 VAL A C 1
ATOM 4270 O O . VAL A 1 550 ? 24.210 9.686 0.743 1.00 98.00 550 VAL A O 1
ATOM 4273 N N . ASP A 1 551 ? 22.668 11.289 1.099 1.00 98.38 551 ASP A N 1
ATOM 4274 C CA . ASP A 1 551 ? 22.435 11.007 2.523 1.00 98.38 551 ASP A CA 1
ATOM 4275 C C . ASP A 1 551 ? 21.401 9.902 2.764 1.00 98.38 551 ASP A C 1
ATOM 4277 O O . ASP A 1 551 ? 21.476 9.153 3.739 1.00 98.38 551 ASP A O 1
ATOM 4281 N N . ILE A 1 552 ? 20.384 9.831 1.900 1.00 98.56 552 ILE A N 1
ATOM 4282 C CA . ILE A 1 552 ? 19.201 8.982 2.082 1.00 98.56 552 ILE A CA 1
ATOM 4283 C C . ILE A 1 552 ? 18.871 8.295 0.758 1.00 98.56 552 ILE A C 1
ATOM 4285 O O . ILE A 1 552 ? 18.889 8.917 -0.307 1.00 98.56 552 ILE A O 1
ATOM 4289 N N . ILE A 1 553 ? 18.487 7.020 0.806 1.00 98.25 553 ILE A N 1
ATOM 4290 C CA . ILE A 1 553 ? 17.921 6.343 -0.367 1.00 98.25 553 ILE A CA 1
ATOM 4291 C C . ILE A 1 553 ? 16.400 6.237 -0.256 1.00 98.25 553 ILE A C 1
ATOM 4293 O O . ILE A 1 553 ? 15.867 5.864 0.786 1.00 98.25 553 ILE A O 1
ATOM 4297 N N . ASN A 1 554 ? 15.706 6.552 -1.350 1.00 98.19 554 ASN A N 1
ATOM 4298 C CA . ASN A 1 554 ? 14.270 6.341 -1.511 1.00 98.19 554 ASN A CA 1
ATOM 4299 C C . ASN A 1 554 ? 14.028 5.125 -2.414 1.00 98.19 554 ASN A C 1
ATOM 4301 O O . ASN A 1 554 ? 14.209 5.201 -3.627 1.00 98.19 554 ASN A O 1
ATOM 4305 N N . ILE A 1 555 ? 13.649 3.990 -1.837 1.00 97.88 555 ILE A N 1
ATOM 4306 C CA . ILE A 1 555 ? 13.420 2.746 -2.570 1.00 97.88 555 ILE A CA 1
ATOM 4307 C C . ILE A 1 555 ? 11.991 2.734 -3.119 1.00 97.88 555 ILE A C 1
ATOM 4309 O O . ILE A 1 555 ? 11.012 2.726 -2.377 1.00 97.88 555 ILE A O 1
ATOM 4313 N N . SER A 1 556 ? 11.879 2.697 -4.442 1.00 95.25 556 SER A N 1
ATOM 4314 C CA . SER A 1 556 ? 10.620 2.636 -5.189 1.00 95.25 556 SER A CA 1
ATOM 4315 C C . SER A 1 556 ? 10.706 1.511 -6.222 1.00 95.25 556 SER A C 1
ATOM 4317 O O . SER A 1 556 ? 10.772 1.757 -7.425 1.00 95.25 556 SER A O 1
ATOM 4319 N N . ALA A 1 557 ? 10.772 0.265 -5.742 1.00 94.44 557 ALA A N 1
ATOM 4320 C CA . ALA A 1 557 ? 10.980 -0.932 -6.566 1.00 94.44 557 ALA A CA 1
ATOM 4321 C C . ALA A 1 557 ? 9.688 -1.746 -6.794 1.00 94.44 557 ALA A C 1
ATOM 4323 O O . ALA A 1 557 ? 9.738 -2.928 -7.133 1.00 94.44 557 ALA A O 1
ATOM 4324 N N . GLY A 1 558 ? 8.516 -1.132 -6.586 1.00 92.25 558 GLY A N 1
ATOM 4325 C CA . GLY A 1 558 ? 7.219 -1.795 -6.733 1.00 92.25 558 GLY A CA 1
ATOM 4326 C C . GLY A 1 558 ? 7.115 -3.027 -5.832 1.00 92.25 558 GLY A C 1
ATOM 4327 O O . GLY A 1 558 ? 7.411 -2.948 -4.639 1.00 92.25 558 GLY A O 1
ATOM 4328 N N . LYS A 1 559 ? 6.753 -4.175 -6.415 1.00 92.81 559 LYS A N 1
ATOM 4329 C CA . LYS A 1 559 ? 6.647 -5.466 -5.710 1.00 92.81 559 LYS A CA 1
ATOM 4330 C C . LYS A 1 559 ? 7.958 -5.937 -5.066 1.00 92.81 559 LYS A C 1
ATOM 4332 O O . LYS A 1 559 ? 7.925 -6.636 -4.062 1.00 92.81 559 LYS A O 1
ATOM 4337 N N . ASP A 1 560 ? 9.105 -5.512 -5.599 1.00 95.9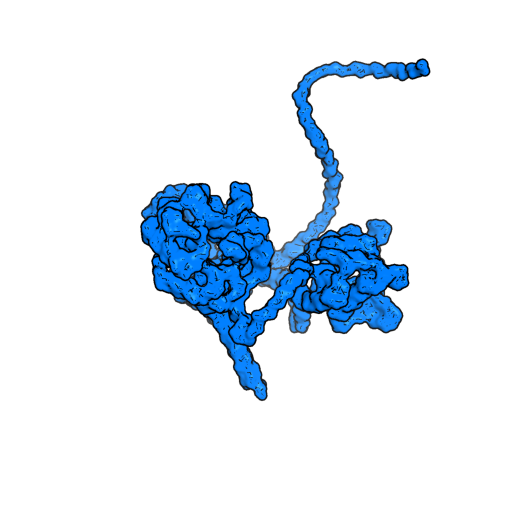4 560 ASP A N 1
ATOM 4338 C CA . ASP A 1 560 ? 10.428 -5.917 -5.113 1.00 95.94 560 ASP A CA 1
ATOM 4339 C C . ASP A 1 560 ? 10.969 -4.972 -4.023 1.00 95.94 560 ASP A C 1
ATOM 4341 O O . ASP A 1 560 ? 12.132 -5.074 -3.629 1.00 95.94 560 ASP A O 1
ATOM 4345 N N . THR A 1 561 ? 10.153 -4.032 -3.525 1.00 97.44 561 THR A N 1
ATOM 4346 C CA . THR A 1 561 ? 10.579 -3.037 -2.525 1.00 97.44 561 THR A CA 1
ATOM 4347 C C . THR A 1 561 ? 11.084 -3.690 -1.245 1.00 97.44 561 THR A C 1
ATOM 4349 O O . THR A 1 561 ? 12.185 -3.369 -0.805 1.00 97.44 561 THR A O 1
ATOM 4352 N N . VAL A 1 562 ? 10.349 -4.656 -0.688 1.00 97.06 562 VAL A N 1
ATOM 4353 C CA . VAL A 1 562 ? 10.748 -5.389 0.529 1.00 97.06 562 VAL A CA 1
ATOM 4354 C C . VAL A 1 562 ? 12.113 -6.065 0.344 1.00 97.06 562 VAL A C 1
ATOM 4356 O O . VAL A 1 562 ? 12.988 -5.975 1.208 1.00 97.06 562 VAL A O 1
ATOM 4359 N N . ASP A 1 563 ? 12.332 -6.703 -0.806 1.00 97.38 563 ASP A N 1
ATOM 4360 C CA . ASP A 1 563 ? 13.588 -7.385 -1.122 1.00 97.38 563 ASP A CA 1
ATOM 4361 C C . ASP A 1 563 ? 14.745 -6.404 -1.337 1.00 97.38 563 ASP A C 1
ATOM 4363 O O . ASP A 1 563 ? 15.864 -6.652 -0.879 1.00 97.38 563 ASP A O 1
ATOM 4367 N N . ALA A 1 564 ? 14.488 -5.272 -1.996 1.00 97.44 564 ALA A N 1
ATOM 4368 C CA . ALA A 1 564 ? 15.470 -4.209 -2.171 1.00 97.44 564 ALA A CA 1
ATOM 4369 C C . ALA A 1 564 ? 15.867 -3.582 -0.823 1.00 97.44 564 ALA A C 1
ATOM 4371 O O . ALA A 1 564 ? 17.059 -3.399 -0.572 1.00 97.44 564 ALA A O 1
ATOM 4372 N N . VAL A 1 565 ? 14.906 -3.325 0.073 1.00 98.38 565 VAL A N 1
ATOM 4373 C CA . VAL A 1 565 ? 15.171 -2.818 1.430 1.00 98.38 565 VAL A CA 1
ATOM 4374 C C . VAL A 1 565 ? 16.045 -3.808 2.203 1.00 98.38 565 VAL A C 1
ATOM 4376 O O . VAL A 1 565 ? 17.094 -3.412 2.706 1.00 98.38 565 VAL A O 1
ATOM 4379 N N . LYS A 1 566 ? 15.695 -5.105 2.229 1.00 97.88 566 LYS A N 1
ATOM 4380 C CA . LYS A 1 566 ? 16.514 -6.147 2.885 1.00 97.88 566 LYS A CA 1
ATOM 4381 C C . LYS A 1 566 ? 17.931 -6.203 2.319 1.00 97.88 566 LYS A C 1
ATOM 4383 O O . LYS A 1 566 ? 18.899 -6.334 3.071 1.00 97.88 566 LYS A O 1
ATOM 4388 N N . HIS A 1 567 ? 18.058 -6.120 0.994 1.00 98.06 567 HIS A N 1
ATOM 4389 C CA . HIS A 1 567 ? 19.344 -6.150 0.308 1.00 98.06 567 HIS A CA 1
ATOM 4390 C C . HIS A 1 567 ? 20.243 -4.987 0.747 1.00 98.06 567 HIS A C 1
ATOM 4392 O O . HIS A 1 567 ? 21.359 -5.222 1.215 1.00 98.06 567 HIS A O 1
ATOM 4398 N N . PHE A 1 568 ? 19.745 -3.749 0.668 1.00 97.69 568 PHE A N 1
ATOM 4399 C CA . PHE A 1 568 ? 20.531 -2.570 1.027 1.00 97.69 568 PHE A CA 1
ATOM 4400 C C . PHE A 1 568 ? 20.739 -2.431 2.534 1.00 97.69 568 PHE A C 1
ATOM 4402 O O . PHE A 1 568 ? 21.850 -2.107 2.937 1.00 97.69 568 PHE A O 1
ATOM 4409 N N . ARG A 1 569 ? 19.756 -2.762 3.382 1.00 97.50 569 ARG A N 1
ATOM 4410 C CA . ARG A 1 569 ? 19.919 -2.749 4.847 1.00 97.50 569 ARG A CA 1
ATOM 4411 C C . ARG A 1 569 ? 21.004 -3.720 5.312 1.00 97.50 569 ARG A C 1
ATOM 4413 O O . ARG A 1 569 ? 21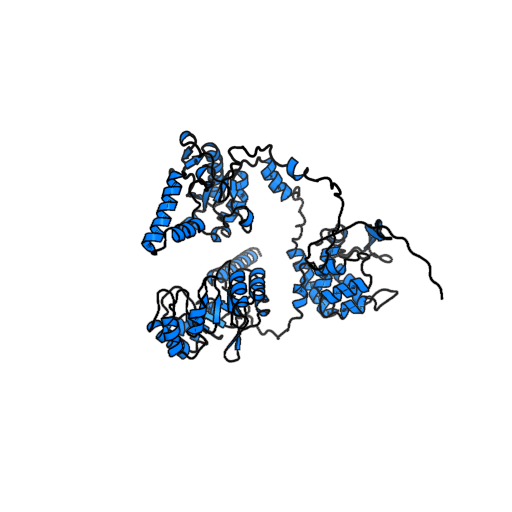.753 -3.405 6.231 1.00 97.50 569 ARG A O 1
ATOM 4420 N N . LYS A 1 570 ? 21.136 -4.883 4.661 1.00 97.00 570 LYS A N 1
ATOM 4421 C CA . LYS A 1 570 ? 22.220 -5.838 4.944 1.00 97.00 570 LYS A CA 1
ATOM 4422 C C . LYS A 1 570 ? 23.602 -5.268 4.606 1.00 97.00 570 LYS A C 1
ATOM 4424 O O . LYS A 1 570 ? 24.562 -5.566 5.310 1.00 97.00 570 LYS A O 1
ATOM 4429 N N . MET A 1 571 ? 23.711 -4.504 3.520 1.00 96.50 571 MET A N 1
ATOM 4430 C CA . MET A 1 571 ? 24.977 -3.913 3.070 1.00 96.50 571 MET A CA 1
ATOM 4431 C C . MET A 1 571 ? 25.326 -2.620 3.817 1.00 96.50 571 MET A C 1
ATOM 4433 O O . MET A 1 571 ? 26.495 -2.379 4.100 1.00 96.50 571 MET A O 1
ATOM 4437 N N . TYR A 1 572 ? 24.315 -1.826 4.170 1.00 97.38 572 TYR A N 1
ATOM 4438 C CA . TYR A 1 572 ? 24.441 -0.519 4.807 1.00 97.38 572 TYR A CA 1
ATOM 4439 C C . TYR A 1 572 ? 23.522 -0.437 6.043 1.00 97.38 572 TYR A C 1
ATOM 4441 O O . TYR A 1 572 ? 22.442 0.155 5.977 1.00 97.38 572 TYR A O 1
ATOM 4449 N N . PRO A 1 573 ? 23.928 -1.026 7.187 1.00 96.94 573 PRO A N 1
ATOM 4450 C CA . PRO A 1 573 ? 23.078 -1.132 8.377 1.00 96.94 573 PRO A CA 1
ATOM 4451 C C . PRO A 1 573 ? 22.568 0.201 8.933 1.00 96.94 573 PRO A C 1
ATOM 4453 O O . PRO A 1 573 ? 21.442 0.245 9.416 1.00 96.94 573 PRO A O 1
ATOM 4456 N N . GLU A 1 574 ? 23.342 1.281 8.802 1.00 95.75 574 GLU A N 1
ATOM 4457 C CA . GLU A 1 574 ? 23.029 2.612 9.354 1.00 95.75 574 GLU A CA 1
ATOM 4458 C C . GLU A 1 574 ? 22.471 3.603 8.314 1.00 95.75 574 GLU A C 1
ATOM 4460 O O . GLU A 1 574 ? 22.089 4.714 8.669 1.00 95.75 574 GLU A O 1
ATOM 4465 N N . LEU A 1 575 ? 22.417 3.236 7.026 1.00 98.00 575 LEU A N 1
ATOM 4466 C CA . LEU A 1 575 ? 21.951 4.142 5.969 1.00 98.00 575 LEU A CA 1
ATOM 4467 C C . LEU A 1 575 ? 20.458 4.464 6.163 1.00 98.00 575 LEU A C 1
ATOM 4469 O O . LEU A 1 575 ? 19.662 3.528 6.285 1.00 98.00 575 LEU A O 1
ATOM 4473 N N . PRO A 1 576 ? 20.035 5.738 6.172 1.00 98.62 576 PRO A N 1
ATOM 4474 C CA . PRO A 1 576 ? 18.618 6.071 6.200 1.00 98.62 576 PRO A CA 1
ATOM 4475 C C . PRO A 1 576 ? 17.905 5.604 4.922 1.00 98.62 576 PRO A C 1
ATOM 4477 O O . PRO A 1 576 ? 18.311 5.928 3.803 1.00 98.62 576 PRO A O 1
ATOM 4480 N N . ILE A 1 577 ? 16.824 4.841 5.093 1.00 98.75 577 ILE A N 1
ATOM 4481 C CA . ILE A 1 577 ? 16.025 4.286 3.995 1.00 98.75 577 ILE A CA 1
ATOM 4482 C C . ILE A 1 577 ? 14.590 4.796 4.101 1.00 98.75 577 ILE A C 1
ATOM 4484 O O . ILE A 1 577 ? 13.885 4.505 5.071 1.00 98.75 577 ILE A O 1
ATOM 4488 N N . ILE A 1 578 ? 14.156 5.509 3.067 1.00 98.62 578 ILE A N 1
ATOM 4489 C CA . ILE A 1 578 ? 12.747 5.742 2.748 1.00 98.62 578 ILE A CA 1
ATOM 4490 C C . ILE A 1 578 ? 12.324 4.640 1.768 1.00 98.62 578 ILE A C 1
ATOM 4492 O O . ILE A 1 578 ? 13.094 4.301 0.869 1.00 98.62 578 ILE A O 1
ATOM 4496 N N . ALA A 1 579 ? 11.137 4.057 1.917 1.00 98.38 579 ALA A N 1
ATOM 4497 C CA . ALA A 1 579 ? 10.647 3.045 0.980 1.00 98.38 579 ALA A CA 1
ATOM 4498 C C . ALA A 1 579 ? 9.138 3.143 0.750 1.00 98.38 579 ALA A C 1
ATOM 4500 O O . ALA A 1 579 ? 8.390 3.525 1.648 1.00 98.38 579 ALA A O 1
ATOM 4501 N N . THR A 1 580 ? 8.670 2.778 -0.445 1.00 97.19 580 THR A N 1
ATOM 4502 C CA . THR A 1 580 ? 7.229 2.720 -0.733 1.00 97.19 580 THR A CA 1
ATOM 4503 C C . THR A 1 580 ? 6.547 1.636 0.093 1.00 97.19 580 THR A C 1
ATOM 4505 O O . THR A 1 580 ? 6.990 0.492 0.073 1.00 97.19 580 THR A O 1
ATOM 4508 N N . GLY A 1 581 ? 5.451 1.981 0.766 1.00 91.19 581 GLY A N 1
ATOM 4509 C CA . GLY A 1 581 ? 4.748 1.059 1.658 1.00 91.19 581 GLY A CA 1
ATOM 4510 C C . GLY A 1 581 ? 3.926 -0.031 0.965 1.00 91.19 581 GLY A C 1
ATOM 4511 O O . GLY A 1 581 ? 3.680 -1.066 1.560 1.00 91.19 581 GLY A O 1
ATOM 4512 N N . GLY A 1 582 ? 3.522 0.168 -0.291 1.00 89.69 582 GLY A N 1
ATOM 4513 C CA . GLY A 1 582 ? 2.591 -0.736 -0.977 1.00 89.69 582 GLY A CA 1
ATOM 4514 C C . GLY A 1 582 ? 1.113 -0.372 -0.758 1.00 89.69 582 GLY A C 1
ATOM 4515 O O . GLY A 1 582 ? 0.826 0.713 -0.248 1.00 89.69 582 GLY A O 1
ATOM 4516 N N . PRO A 1 583 ? 0.181 -1.223 -1.229 1.00 87.94 583 PRO A N 1
ATOM 4517 C CA . PRO A 1 583 ? -1.250 -0.905 -1.285 1.00 87.94 583 PRO A CA 1
ATOM 4518 C C . PRO A 1 583 ? -2.019 -1.170 0.020 1.00 87.94 583 PRO A C 1
ATOM 4520 O O . PRO A 1 583 ? -3.117 -0.642 0.182 1.00 87.94 583 PRO A O 1
ATOM 4523 N N . ASP A 1 584 ? -1.470 -1.976 0.928 1.00 88.25 584 ASP A N 1
ATOM 4524 C CA . ASP A 1 584 ? -2.131 -2.449 2.147 1.00 88.25 584 ASP A CA 1
ATOM 4525 C C . ASP A 1 584 ? -1.194 -2.417 3.364 1.00 88.25 584 ASP A C 1
ATOM 4527 O O . ASP A 1 584 ? 0.020 -2.230 3.246 1.00 88.25 584 ASP A O 1
ATOM 4531 N N . GLU A 1 585 ? -1.774 -2.573 4.556 1.00 89.06 585 GLU A N 1
ATOM 4532 C CA . GLU A 1 585 ? -1.035 -2.514 5.821 1.00 89.06 585 GLU A CA 1
ATOM 4533 C C . GLU A 1 585 ? -0.009 -3.644 5.970 1.00 89.06 585 GLU A C 1
ATOM 4535 O O . GLU A 1 585 ? 1.068 -3.410 6.515 1.00 89.06 585 GLU A O 1
ATOM 4540 N N . GLU A 1 586 ? -0.291 -4.830 5.420 1.00 88.69 586 GLU A N 1
ATOM 4541 C CA . GLU A 1 586 ? 0.623 -5.979 5.448 1.00 88.69 586 GLU A CA 1
ATOM 4542 C C . GLU A 1 586 ? 1.911 -5.681 4.667 1.00 88.69 586 GLU A C 1
ATOM 4544 O O . GLU A 1 586 ? 3.016 -5.926 5.158 1.00 88.69 586 GLU A O 1
ATOM 4549 N N . THR A 1 587 ? 1.796 -5.083 3.477 1.00 92.00 587 THR A N 1
ATOM 4550 C CA . THR A 1 587 ? 2.961 -4.690 2.673 1.00 92.00 587 THR A CA 1
ATOM 4551 C C . THR A 1 587 ? 3.749 -3.565 3.345 1.00 92.00 587 THR A C 1
ATOM 4553 O O . THR A 1 587 ? 4.989 -3.562 3.305 1.00 92.00 587 THR A O 1
ATOM 4556 N N . ILE A 1 588 ? 3.054 -2.632 4.007 1.00 94.69 588 ILE A N 1
ATOM 4557 C CA . ILE A 1 588 ? 3.697 -1.543 4.748 1.00 94.69 588 ILE A CA 1
ATOM 4558 C C . ILE A 1 588 ? 4.515 -2.118 5.903 1.00 94.69 588 ILE A C 1
ATOM 4560 O O . ILE A 1 588 ? 5.696 -1.793 6.035 1.00 94.69 588 ILE A O 1
ATOM 4564 N N . GLU A 1 589 ? 3.922 -3.004 6.703 1.00 93.88 589 GLU A N 1
ATOM 4565 C CA . GLU A 1 589 ? 4.604 -3.665 7.815 1.00 93.88 589 GLU A CA 1
ATOM 4566 C C . GLU A 1 589 ? 5.796 -4.488 7.332 1.00 93.88 589 GLU A C 1
ATOM 4568 O O . GLU A 1 589 ? 6.902 -4.317 7.841 1.00 93.88 589 GLU A O 1
ATOM 4573 N N . ALA A 1 590 ? 5.629 -5.282 6.271 1.00 94.88 590 ALA A N 1
ATOM 4574 C CA . ALA A 1 590 ? 6.721 -6.052 5.680 1.00 94.88 590 ALA A CA 1
ATOM 4575 C C . ALA A 1 590 ? 7.889 -5.163 5.211 1.00 94.88 590 ALA A C 1
ATOM 4577 O O . ALA A 1 590 ? 9.055 -5.566 5.284 1.00 94.88 590 ALA A O 1
ATOM 4578 N N . THR A 1 591 ? 7.595 -3.948 4.740 1.00 97.88 591 THR A N 1
ATOM 4579 C CA . THR A 1 591 ? 8.600 -2.957 4.330 1.00 97.88 591 THR A CA 1
ATOM 4580 C C . THR A 1 591 ? 9.324 -2.345 5.535 1.00 97.88 591 THR A C 1
ATOM 4582 O O . THR A 1 591 ? 10.543 -2.154 5.492 1.00 97.88 591 THR A O 1
ATOM 4585 N N . ILE A 1 592 ? 8.609 -2.082 6.632 1.00 96.81 592 ILE A N 1
ATOM 4586 C CA . ILE A 1 592 ? 9.198 -1.626 7.901 1.00 96.81 592 ILE A CA 1
ATOM 4587 C C . ILE A 1 592 ? 10.100 -2.721 8.485 1.00 96.81 592 ILE A C 1
ATOM 4589 O O . ILE A 1 592 ? 11.267 -2.460 8.779 1.00 96.81 592 ILE A O 1
ATOM 4593 N N . ASP A 1 593 ? 9.608 -3.958 8.551 1.00 95.25 593 ASP A N 1
ATOM 4594 C CA . ASP A 1 593 ? 10.334 -5.130 9.054 1.00 95.25 593 ASP A CA 1
ATOM 4595 C C . ASP A 1 593 ? 11.567 -5.472 8.208 1.00 95.25 593 ASP A C 1
ATOM 4597 O O . ASP A 1 593 ? 12.576 -5.966 8.718 1.00 95.25 593 ASP A O 1
ATOM 4601 N N . ALA A 1 594 ? 11.528 -5.178 6.905 1.00 96.81 594 ALA A N 1
ATOM 4602 C CA . ALA A 1 594 ? 12.691 -5.275 6.027 1.00 96.81 594 ALA A CA 1
ATOM 4603 C C . ALA A 1 594 ? 13.812 -4.288 6.396 1.00 96.81 594 ALA A C 1
ATOM 4605 O O . ALA A 1 594 ? 14.968 -4.509 6.020 1.00 96.81 594 ALA A O 1
ATOM 4606 N N . GLY A 1 595 ? 13.483 -3.222 7.129 1.00 96.62 595 GLY A N 1
ATOM 4607 C CA . GLY A 1 595 ? 14.420 -2.228 7.634 1.00 96.62 595 GLY A CA 1
ATOM 4608 C C . GLY A 1 595 ? 14.244 -0.831 7.043 1.00 96.62 595 GLY A C 1
ATOM 4609 O O . GLY A 1 595 ? 15.212 -0.070 7.059 1.00 96.62 595 GLY A O 1
ATOM 4610 N N . ALA A 1 596 ? 13.079 -0.473 6.498 1.00 98.44 596 ALA A N 1
ATOM 4611 C CA . ALA A 1 596 ? 12.798 0.910 6.115 1.00 98.44 596 ALA A CA 1
ATOM 4612 C C . ALA A 1 596 ? 12.623 1.792 7.364 1.00 98.44 596 ALA A C 1
ATOM 4614 O O . ALA A 1 596 ? 11.957 1.413 8.326 1.00 98.44 596 ALA A O 1
ATOM 4615 N N . ASN A 1 597 ? 13.220 2.986 7.361 1.00 98.62 597 ASN A N 1
ATOM 4616 C CA . ASN A 1 597 ? 13.101 3.933 8.472 1.00 98.62 597 ASN A CA 1
ATOM 4617 C C . ASN A 1 597 ? 11.857 4.815 8.343 1.00 98.62 597 ASN A C 1
ATOM 4619 O O . ASN A 1 597 ? 11.282 5.212 9.354 1.00 98.62 597 ASN A O 1
ATOM 4623 N N . ALA A 1 598 ? 11.461 5.132 7.112 1.00 98.62 598 ALA A N 1
ATOM 4624 C CA . ALA A 1 598 ? 10.268 5.904 6.799 1.00 98.62 598 ALA A CA 1
ATOM 4625 C C . ALA A 1 598 ? 9.560 5.313 5.576 1.00 98.62 598 ALA A C 1
ATOM 4627 O O . ALA A 1 598 ? 10.192 4.716 4.701 1.00 98.62 598 ALA A O 1
ATOM 4628 N N . ILE A 1 599 ? 8.245 5.499 5.521 1.00 98.56 599 ILE A N 1
ATOM 4629 C CA . ILE A 1 599 ? 7.375 4.940 4.496 1.00 98.56 599 ILE A CA 1
ATOM 4630 C C . ILE A 1 599 ? 6.815 6.051 3.623 1.00 98.56 599 ILE A C 1
ATOM 4632 O O . ILE A 1 599 ? 6.217 7.013 4.108 1.00 98.56 599 ILE A O 1
ATOM 4636 N N . THR A 1 600 ? 6.979 5.883 2.317 1.00 98.00 600 THR A N 1
ATOM 4637 C CA . THR A 1 600 ? 6.282 6.672 1.313 1.00 98.00 600 THR A CA 1
ATOM 4638 C C . THR A 1 600 ? 4.915 6.054 1.035 1.00 98.00 600 THR A C 1
ATOM 4640 O O . THR A 1 600 ? 4.822 4.900 0.611 1.00 98.00 600 THR A O 1
ATOM 4643 N N . TYR A 1 601 ? 3.858 6.832 1.257 1.00 96.69 601 TYR A N 1
ATOM 4644 C CA . TYR A 1 601 ? 2.466 6.444 1.057 1.00 96.69 601 TYR A CA 1
ATOM 4645 C C . TYR A 1 601 ? 1.856 7.225 -0.107 1.00 96.69 601 TYR A C 1
ATOM 4647 O O . TYR A 1 601 ? 1.945 8.454 -0.157 1.00 96.69 601 TYR A O 1
ATOM 4655 N N . THR A 1 602 ? 1.229 6.511 -1.041 1.00 95.81 602 THR A N 1
ATOM 4656 C CA . THR A 1 602 ? 0.505 7.129 -2.157 1.00 95.81 602 THR A CA 1
ATOM 4657 C C . THR A 1 602 ? -0.967 7.243 -1.770 1.00 95.81 602 THR A C 1
ATOM 4659 O O . THR A 1 602 ? -1.628 6.215 -1.626 1.00 95.81 602 THR A O 1
ATOM 4662 N N . PRO A 1 603 ? -1.498 8.459 -1.580 1.00 94.25 603 PRO A N 1
ATOM 4663 C CA . PRO A 1 603 ? -2.887 8.634 -1.196 1.00 94.25 603 PRO A CA 1
ATOM 4664 C C . PRO A 1 603 ? -3.821 8.356 -2.384 1.00 94.25 603 PRO A C 1
ATOM 4666 O O . PRO A 1 603 ? -3.413 8.494 -3.543 1.00 94.25 603 PRO A O 1
ATOM 4669 N N . PRO A 1 604 ? -5.106 8.049 -2.132 1.00 92.44 604 PRO A N 1
ATOM 4670 C CA . PRO A 1 604 ? -6.121 8.086 -3.175 1.00 92.44 604 PRO A CA 1
ATOM 4671 C C . PRO A 1 604 ? -6.144 9.458 -3.854 1.00 92.44 604 PRO A C 1
ATOM 4673 O O . PRO A 1 604 ? -5.997 10.491 -3.197 1.00 92.44 604 PRO A O 1
ATOM 4676 N N . SER A 1 605 ? -6.365 9.480 -5.169 1.00 91.00 605 SER A N 1
ATOM 4677 C CA . SER A 1 605 ? -6.496 10.745 -5.890 1.00 91.00 605 SER A CA 1
ATOM 4678 C C . SER A 1 605 ? -7.711 11.531 -5.395 1.00 91.00 605 SER A C 1
ATOM 4680 O O . SER A 1 605 ? -8.693 10.963 -4.904 1.00 91.00 605 SER A O 1
ATOM 4682 N N . ASN A 1 606 ? -7.686 12.850 -5.588 1.00 88.88 606 ASN A N 1
ATOM 4683 C CA . ASN A 1 606 ? -8.810 13.708 -5.228 1.00 88.88 606 ASN A CA 1
ATOM 4684 C C . ASN A 1 606 ? -10.132 13.231 -5.874 1.00 88.88 606 ASN A C 1
ATOM 4686 O O . ASN A 1 606 ? -11.174 13.227 -5.225 1.00 88.88 606 ASN A O 1
ATOM 4690 N N . GLY A 1 607 ? -10.089 12.725 -7.113 1.00 88.62 607 GLY A N 1
ATOM 4691 C CA . GLY A 1 607 ? -11.261 12.150 -7.787 1.00 88.62 607 GLY A CA 1
ATOM 4692 C C . GLY A 1 607 ? -11.862 10.943 -7.054 1.00 88.62 607 GLY A C 1
ATOM 4693 O O . GLY A 1 607 ? -13.079 10.869 -6.892 1.00 88.62 607 GLY A O 1
ATOM 4694 N N . VAL A 1 608 ? -11.021 10.040 -6.536 1.00 89.88 608 VAL A N 1
ATOM 4695 C CA . VAL A 1 608 ? -11.468 8.879 -5.744 1.00 89.88 608 VAL A CA 1
ATOM 4696 C C . VAL A 1 608 ? -12.095 9.329 -4.423 1.00 89.88 608 VAL A C 1
ATOM 4698 O O . VAL A 1 608 ? -13.149 8.823 -4.031 1.00 89.88 608 VAL A O 1
ATOM 4701 N N . LEU A 1 609 ? -11.484 10.308 -3.748 1.00 88.00 609 LEU A N 1
ATOM 4702 C CA . LEU A 1 609 ? -12.016 10.870 -2.503 1.00 88.00 609 LEU A CA 1
ATOM 4703 C C . LEU A 1 609 ? -13.389 11.526 -2.724 1.00 88.00 609 LEU A C 1
ATOM 4705 O O . LEU A 1 609 ? -14.317 11.292 -1.948 1.00 88.00 609 LEU A O 1
ATOM 4709 N N . PHE A 1 610 ? -13.547 12.297 -3.804 1.00 87.31 610 PHE A N 1
ATOM 4710 C CA . PHE A 1 610 ? -14.826 12.912 -4.161 1.00 87.31 610 PHE A CA 1
ATOM 4711 C C . PHE A 1 610 ? -15.891 11.884 -4.551 1.00 87.31 610 PHE A C 1
ATOM 4713 O O . PHE A 1 610 ? -17.037 12.046 -4.134 1.00 87.31 610 PHE A O 1
ATOM 4720 N N . SER A 1 611 ? -15.543 10.819 -5.284 1.00 88.25 611 SER A N 1
ATOM 4721 C CA . SER A 1 611 ? -16.509 9.773 -5.662 1.00 88.25 611 SER A CA 1
ATOM 4722 C C . SER A 1 611 ? -17.183 9.159 -4.435 1.00 88.25 611 SER A C 1
ATOM 4724 O O . SER A 1 611 ? -18.412 9.122 -4.362 1.00 88.25 611 SER A O 1
ATOM 4726 N N . LYS A 1 612 ? -16.390 8.800 -3.414 1.00 85.56 612 LYS A N 1
ATOM 4727 C CA . LYS A 1 612 ? -16.894 8.260 -2.139 1.00 85.56 612 LYS A CA 1
ATOM 4728 C C . LYS A 1 612 ? -17.860 9.222 -1.439 1.00 85.56 612 LYS A C 1
ATOM 4730 O O . LYS A 1 612 ? -18.894 8.803 -0.917 1.00 85.56 612 LYS A O 1
ATOM 4735 N N . LYS A 1 613 ? -17.559 10.527 -1.442 1.00 82.38 613 LYS A N 1
ATOM 4736 C CA . LYS A 1 613 ? -18.462 11.542 -0.867 1.00 82.38 613 LYS A CA 1
ATOM 4737 C C . LYS A 1 613 ? -19.760 11.662 -1.665 1.00 82.38 613 LYS A C 1
ATOM 4739 O O . LYS A 1 613 ? -20.830 11.715 -1.069 1.00 82.38 613 LYS A O 1
ATOM 4744 N N . MET A 1 614 ? -19.678 11.658 -2.994 1.00 88.44 614 MET A N 1
ATOM 4745 C CA . MET A 1 614 ? -20.851 11.764 -3.866 1.00 88.44 614 MET A CA 1
ATOM 4746 C C . MET A 1 614 ? -21.769 10.544 -3.762 1.00 88.44 614 MET A C 1
ATOM 4748 O O . MET A 1 614 ? -22.983 10.703 -3.786 1.00 88.44 614 MET A O 1
ATOM 4752 N N . GLU A 1 615 ? -21.226 9.338 -3.592 1.00 87.19 615 GLU A N 1
ATOM 4753 C CA . GLU A 1 615 ? -22.022 8.138 -3.295 1.00 87.19 615 GLU A CA 1
ATOM 4754 C C . GLU A 1 615 ? -22.795 8.276 -1.983 1.00 87.19 615 GLU A C 1
ATOM 4756 O O . GLU A 1 615 ? -23.992 7.992 -1.943 1.00 87.19 615 GLU A O 1
ATOM 4761 N N . LYS A 1 616 ? -22.145 8.792 -0.932 1.00 83.62 616 LYS A N 1
ATOM 4762 C CA . LYS A 1 616 ? -22.810 9.081 0.342 1.00 83.62 616 LYS A CA 1
ATOM 4763 C C . LYS A 1 616 ? -23.922 10.121 0.178 1.00 83.62 616 LYS A C 1
ATOM 4765 O O . LYS A 1 616 ? -25.004 9.917 0.716 1.00 83.62 616 LYS A O 1
ATOM 4770 N N . TYR A 1 617 ? -23.681 11.204 -0.566 1.00 85.25 617 TYR A N 1
ATOM 4771 C CA . TYR A 1 617 ? -24.702 12.225 -0.837 1.00 85.25 617 TYR A CA 1
ATOM 4772 C C . TYR A 1 617 ? -25.892 11.655 -1.609 1.00 85.25 617 TYR A C 1
ATOM 4774 O O . TYR A 1 617 ? -27.021 11.810 -1.158 1.00 85.25 617 TYR A O 1
ATOM 4782 N N . ARG A 1 618 ? -25.647 10.906 -2.691 1.00 90.88 618 ARG A N 1
ATOM 4783 C CA . ARG A 1 618 ? -26.707 10.248 -3.471 1.00 90.88 618 ARG A CA 1
ATOM 4784 C C . ARG A 1 618 ? -27.538 9.281 -2.629 1.00 90.88 618 ARG A C 1
ATOM 4786 O O . ARG A 1 618 ? -28.749 9.219 -2.799 1.00 90.88 618 ARG A O 1
ATOM 4793 N N . LYS A 1 619 ? -26.903 8.543 -1.711 1.00 86.38 619 LYS A N 1
ATOM 4794 C CA . LYS A 1 619 ? -27.611 7.651 -0.784 1.00 86.38 619 LYS A CA 1
ATOM 4795 C C . LYS A 1 619 ? -28.501 8.429 0.191 1.00 86.38 619 LYS A C 1
ATOM 4797 O O . LYS A 1 619 ? -29.646 8.050 0.377 1.00 86.38 619 LYS A O 1
ATOM 4802 N N . MET A 1 620 ? -28.002 9.526 0.765 1.00 84.94 620 MET A N 1
ATOM 4803 C CA . MET A 1 620 ? -28.805 10.372 1.659 1.00 84.94 620 MET A CA 1
ATOM 4804 C C . MET A 1 620 ? -29.991 11.012 0.929 1.00 84.94 620 MET A C 1
ATOM 4806 O O . MET A 1 620 ? -31.095 10.989 1.454 1.00 84.94 620 MET A O 1
ATOM 4810 N N . GLU A 1 621 ? -29.798 11.505 -0.298 1.00 86.81 621 GLU A N 1
ATOM 4811 C CA . GLU A 1 621 ? -30.892 12.039 -1.124 1.00 86.81 621 GLU A CA 1
ATOM 4812 C C . GLU A 1 621 ? -31.945 10.969 -1.455 1.00 86.81 621 GLU A C 1
ATOM 4814 O O . GLU A 1 621 ? -33.144 11.250 -1.434 1.00 86.81 621 GLU A O 1
ATOM 4819 N N . TYR A 1 622 ? -31.510 9.736 -1.736 1.00 80.88 622 TYR A N 1
ATOM 4820 C CA . TYR A 1 622 ? -32.408 8.604 -1.962 1.00 80.88 622 TYR A CA 1
ATOM 4821 C C . TYR A 1 622 ? -33.221 8.254 -0.706 1.00 80.88 622 TYR A C 1
ATOM 4823 O O . TYR A 1 622 ? -34.433 8.060 -0.794 1.00 80.88 622 TYR A O 1
ATOM 4831 N N . ASP A 1 623 ? -32.572 8.221 0.461 1.00 81.19 623 ASP A N 1
ATOM 4832 C CA . ASP A 1 623 ? -33.217 7.905 1.739 1.00 81.19 623 ASP A CA 1
ATOM 4833 C C . ASP A 1 623 ? -34.189 9.022 2.188 1.00 81.19 623 ASP A C 1
ATOM 4835 O O . ASP A 1 623 ? -35.262 8.726 2.715 1.00 81.19 623 ASP A O 1
ATOM 4839 N N . GLU A 1 624 ? -33.862 10.300 1.948 1.00 77.62 624 GLU A N 1
ATOM 4840 C CA . GLU A 1 624 ? -34.732 11.452 2.249 1.00 77.62 624 GLU A CA 1
ATOM 4841 C C . GLU A 1 624 ? -35.935 11.557 1.300 1.00 77.62 624 GLU A C 1
ATOM 4843 O O . GLU A 1 624 ? -37.024 11.922 1.733 1.00 77.62 624 GLU A O 1
ATOM 4848 N N . GLY A 1 625 ? -35.779 11.207 0.018 1.00 67.81 625 GLY A N 1
ATOM 4849 C CA . GLY A 1 625 ? -36.873 11.212 -0.963 1.00 67.81 625 GLY A CA 1
ATOM 4850 C C . GLY A 1 625 ? -37.919 10.103 -0.767 1.00 67.81 625 GLY A C 1
ATOM 4851 O O . GLY A 1 625 ? -38.919 10.063 -1.492 1.00 67.81 625 GLY A O 1
ATOM 4852 N N . HIS A 1 626 ? -37.690 9.184 0.173 1.00 58.53 626 HIS A N 1
ATOM 4853 C CA . HIS A 1 626 ? -38.582 8.071 0.513 1.00 58.53 626 HIS A CA 1
ATOM 4854 C C . HIS A 1 626 ? -39.176 8.153 1.931 1.00 58.53 626 HIS A C 1
ATOM 4856 O O . HIS A 1 626 ? -39.877 7.224 2.343 1.00 58.53 626 HIS A O 1
ATOM 4862 N N . GLN A 1 627 ? -38.952 9.260 2.646 1.00 46.34 627 GLN A N 1
ATOM 4863 C CA . GLN A 1 627 ? -39.720 9.654 3.836 1.00 46.34 627 GLN A CA 1
ATOM 4864 C C . GLN A 1 627 ? -40.841 10.621 3.452 1.00 46.34 627 GLN A C 1
ATOM 4866 O O . GLN A 1 627 ? -41.911 10.548 4.101 1.00 46.34 627 GLN A O 1
#

Solvent-accessible surface area (backbone atoms only — not comparable to full-atom values): 35281 Å² total; per-residue (Å²): 142,85,84,83,86,86,85,86,83,89,84,82,86,81,89,82,90,79,94,78,83,80,88,82,82,83,84,88,77,80,86,76,84,72,81,77,89,60,69,70,71,65,72,41,51,62,96,74,56,84,81,35,87,55,53,66,71,46,24,87,91,28,65,59,90,70,65,58,53,75,91,45,49,36,70,44,98,84,76,74,45,35,30,29,51,88,50,47,66,40,48,53,55,46,41,50,52,30,38,76,72,73,30,39,65,40,81,78,47,35,43,41,51,46,67,57,37,38,52,54,48,51,49,49,26,50,46,37,30,74,73,69,71,40,52,72,68,58,19,48,57,56,38,56,75,81,43,65,58,62,42,21,46,48,25,31,53,21,44,24,37,32,43,46,26,47,69,57,47,71,75,30,73,92,63,67,90,48,61,72,48,45,77,37,72,46,34,46,49,46,64,73,48,35,47,82,47,23,23,38,62,70,32,46,79,98,38,36,92,78,58,72,44,68,53,34,60,35,36,34,31,46,35,84,50,48,68,61,31,46,44,35,53,46,38,76,71,37,78,62,79,71,82,67,83,66,73,73,79,62,47,74,62,54,48,45,64,68,46,45,64,58,34,49,51,44,24,76,76,67,46,42,50,32,28,50,58,49,19,43,31,38,67,65,5,57,59,46,66,33,70,56,16,60,76,29,18,25,32,72,72,53,63,44,60,90,90,49,56,63,48,78,43,82,42,79,46,68,54,94,97,38,80,44,80,45,83,40,55,24,35,50,42,96,36,56,65,59,34,51,49,56,55,50,46,41,43,71,51,24,42,101,91,39,50,60,56,29,48,53,34,49,68,36,93,44,63,66,52,21,28,46,30,38,49,74,53,55,74,54,78,55,92,58,49,30,60,58,37,68,68,37,100,34,70,69,58,51,72,60,71,59,84,74,67,85,83,85,81,48,91,95,55,70,85,45,50,73,67,69,70,70,44,71,75,27,79,30,44,73,57,98,87,43,72,32,23,35,28,36,47,53,85,52,58,72,53,57,59,31,50,73,45,51,24,37,38,40,69,70,101,60,79,69,47,72,69,59,55,48,53,47,51,73,50,32,88,49,52,34,32,38,41,30,34,22,72,89,38,58,39,69,66,19,20,53,41,34,38,49,38,46,76,68,62,33,66,20,36,29,34,34,67,60,55,60,55,70,27,46,34,49,25,51,78,67,38,98,48,53,31,31,37,42,33,60,48,74,82,54,78,50,65,66,39,46,75,34,56,40,61,32,39,33,36,57,28,71,93,48,25,41,58,28,36,38,55,48,35,73,77,38,78,83,60,50,28,34,26,50,20,72,97,49,70,66,48,29,48,48,26,36,75,31,57,24,22,20,35,36,40,74,68,81,51,70,69,59,56,48,49,57,51,50,53,52,50,55,49,51,53,56,58,60,76,73,110

Sequence (627 aa):
MFGMTAYSLFYSTPAESDAKKETATTYSFEKKKTTKKKNAVQKALPDSNANDWNLVLVGPKNKIEKEVAESQLTTLSDNSHQVDSRIAKDYEEFSEAATEAGFPLVVISAFRSVDSQKEVFDTNVNGLISGNGMSEEDAIAKTKETITEPGYSEHHTGLAIDVVDQDWYNSYSSQVLDASYGDHPGAKWIAENAPKYGFIIRYLKDRQDITGITYEPWHIRYVVIGLAFVFSLHTLSNSGVENEPQEETLTRQQFIDQLAPHAKQLQQGYGVLPSIILGQAILESNWGQSQLASQYKNLFGIKASGDQPKVSLETKEYVNEQWITIQGDFKVYNSWEESLDDHTMLFVNGTNWDPQLYAGVLTATDYKQAAQALQTAGYATDPDYANKIISKPVREMDAMAENNAPEIMTELRKDIVRVPEVIQKASGIVIFGKKIRSIIFTTDIAIIRNTDADAVIAVYPFTPHPAITKSIIEAADIPVFSGVAGGLTHGSRSAYMGMFAESQGSIGVVVNGPTPVETIQAIEDVVDVPLIATVTSKYSKIEEKLAAGVDIINISAGKDTVDAVKHFRKMYPELPIIATGGPDEETIEATIDAGANAITYTPPSNGVLFSKKMEKYRKMEYDEGHQ